Protein AF-A0A0B3AJT3-F1 (afdb_monomer)

Secondary structure (DSSP, 8-state):
--TTTTS-----EEEHHHHHHHHHHHHHHHHHHHHHHHHHHHHHHHHHHHHHHHHHHHHHHSPPPGGGGGGHHHHHHHHHHHHHHHHHT----TT-HHHHHHHHHHHHHTGGG--HHHHHHHHHHSHHHHHHHHHHHHHHHHHHHTTGGGHHHHHHHHHHHHHHHHHHHHHHHHHHHHHHHHHHHHHHHPPPPPPPPPP-HHHHHHHHHHHHHHHHHHHHTHHHHHHHHHHHTSSS---HHHHHHHH-HHHHHHH--S-HHHHHHHHHHHHHHTTSS---HHHHHHHHHHHHHHHHHHHHHHHHHHHHHHHHHHHHHHHHHHHHHHHHHHHHHHHHHHHHHHHHHHHHHHHHHHHHHHHHHHHHHHHHHHHHHHHTSEEE-

Foldseek 3Di:
DDPPVVPPPPFFEAALVRLLVVLVVVLVVLVVVVLVLLLVLQQVLLVLLVVLLVLLVQLLPDDFPPVLPVLNVVSNLLSVQLNVQSVVLPGADSVCSPVSLVSLLVCLVCRSVDDPVSVVSCCPRVVVSCVVSVVSSVVSVVSSPPSPLNPLSVVLVVLVVVLVVLVVVLVVLVVLLVVLVVVLVVLVPDDDDDFDDQQPVVVLVVLVVVLVVLQVVLVVCVVVVVVLVVLLVPDDDDDPLVVCCVVGVLVSLLVPPDDPSLVSLVVSCVCCVVVVDPNDPSSVVSNVCVVVVVVVSVVSNVVSVVSVVVSVVSVVVNVSSVVSVVVSVVVVVVSVVSSVVSVVSSVVSVVVSVVSVVVSVVSVVVSQVSSCVSVVHRYDD

Nearest PDB structures (foldseek):
  8i4v-assembly1_B  TM=3.611E-01  e=7.838E-01  Saccharomyces cerevisiae S288C
  5nnv-assembly2_B  TM=3.532E-01  e=1.448E+00  Bacillus subtilis subsp. subtilis str. 168
  3g6b-assembly1_B  TM=3.925E-01  e=3.083E+00  Thermotoga maritima
  8iyj-assembly1_S9  TM=1.860E-01  e=2.296E-01  Mus musculus
  9cpb-assembly1_5T  TM=2.211E-01  e=1.669E+00  Bos taurus

pLDDT: mean 75.79, std 14.39, range [36.81, 95.38]

Radius of gyration: 56.27 Å; Cα contacts (8 Å, |Δi|>4): 242; chains: 1; bounding box: 85×81×152 Å

Mean predicted aligned error: 19.16 Å

Sequence (381 aa):
MGFLDIFRAKEKRYSLSEAMRIIEKELERLDTENLEQANRDAMRVESEIRQLLILIDEFSRKPTPELGKSSENVKERFCLLSRKQLISLGTPDKSRPHDFLRAVSMTLDALGGLTQRQVLHINFFFKEDFKPVGKKINEISSIISGGAGVTDHHKAVEMNMKLASMQNKKKLTENSIAACEAELRNSEGRSVPGLPRHPDTNSLNAVESKVSSKKQEIDSFLSVQKTLKKYLYVSEVREPVVELYIESPSSALIADENLSVLEHLSRAAELARGGKIENDRKLEIIVNAAPYLRKSREELAGLLKNLELEKKKYFDELELFENSIKERAGMLSDRENKMKTLEKTVKSEKEELDAVSRGIDRTSAELLLLVSRILDANVIL

Solvent-accessible surface area (backbone atoms only — not comparable to full-atom values): 21245 Å² total; per-residue (Å²): 139,67,91,69,71,79,75,64,69,73,76,51,70,35,45,49,72,58,45,49,53,51,43,52,54,50,41,57,52,45,53,54,53,46,50,55,47,34,38,52,49,29,55,48,44,52,55,49,50,55,52,42,50,51,44,40,54,54,47,65,70,52,80,73,53,83,94,31,58,94,44,42,70,57,53,54,46,28,40,56,42,31,49,54,56,62,61,68,67,67,75,67,46,84,91,46,20,63,62,44,49,50,54,48,52,59,46,63,78,51,51,30,72,62,52,73,71,53,50,51,50,46,56,65,69,36,36,82,69,44,45,64,44,57,52,46,53,52,53,48,53,50,63,69,61,70,65,69,88,63,54,63,56,53,49,44,53,51,48,52,54,50,45,54,52,50,53,51,49,44,54,54,44,54,52,50,41,52,52,45,54,52,50,51,57,52,56,72,69,58,80,74,81,80,78,74,82,79,68,62,64,67,59,49,54,51,41,50,51,49,46,53,52,50,45,52,53,56,48,58,51,43,63,61,50,56,55,53,49,67,68,60,69,80,62,96,72,92,56,71,67,63,54,38,43,71,77,36,43,64,62,26,60,72,70,56,81,70,63,59,72,60,56,53,44,53,50,50,52,51,38,23,75,67,67,77,42,84,75,50,73,66,56,56,54,48,56,71,43,40,67,58,53,48,52,55,47,54,52,50,51,54,50,47,53,52,42,52,52,53,48,48,53,53,51,54,50,42,52,54,45,53,51,52,49,52,55,49,52,50,55,51,50,54,49,50,54,51,48,56,52,45,52,51,50,42,52,54,45,51,56,48,43,52,52,48,50,55,50,45,54,51,53,49,52,54,41,40,54,51,50,19,62,76,67,72,28,54,54,42,131

Structure (mmCIF, N/CA/C/O backbone):
data_AF-A0A0B3AJT3-F1
#
_entry.id   AF-A0A0B3AJT3-F1
#
loop_
_atom_site.group_PDB
_atom_site.id
_atom_site.type_symbol
_atom_site.label_atom_id
_atom_site.label_alt_id
_atom_site.label_comp_id
_atom_site.label_asym_id
_atom_site.label_entity_id
_atom_site.label_seq_id
_atom_site.pdbx_PDB_ins_code
_atom_site.Cartn_x
_atom_site.Cartn_y
_atom_site.Cartn_z
_atom_site.occupancy
_atom_site.B_iso_or_equiv
_atom_site.auth_seq_id
_atom_site.auth_comp_id
_atom_site.auth_asym_id
_atom_site.auth_atom_id
_atom_site.pdbx_PDB_model_num
ATOM 1 N N . MET A 1 1 ? 26.638 -41.301 -47.338 1.00 42.69 1 MET A N 1
ATOM 2 C CA . MET A 1 1 ? 26.919 -39.960 -46.783 1.00 42.69 1 MET A CA 1
ATOM 3 C C . MET A 1 1 ? 26.043 -38.980 -47.545 1.00 42.69 1 MET A C 1
ATOM 5 O O . MET A 1 1 ? 26.297 -38.759 -48.721 1.00 42.69 1 MET A O 1
ATOM 9 N N . GLY A 1 2 ? 24.909 -38.585 -46.963 1.00 36.81 2 GLY A N 1
ATOM 10 C CA . GLY A 1 2 ? 23.814 -37.923 -47.680 1.00 36.81 2 GLY A CA 1
ATOM 11 C C . GLY A 1 2 ? 23.897 -36.398 -47.624 1.00 36.81 2 GLY A C 1
ATOM 12 O O . GLY A 1 2 ? 24.199 -35.827 -46.585 1.00 36.81 2 GLY A O 1
ATOM 13 N N . PHE A 1 3 ? 23.544 -35.754 -48.737 1.00 43.56 3 PHE A N 1
ATOM 14 C CA . PHE A 1 3 ? 23.472 -34.303 -48.983 1.00 43.56 3 PHE A CA 1
ATOM 15 C C . PHE A 1 3 ? 22.540 -33.495 -48.042 1.00 43.56 3 PHE A C 1
ATOM 17 O O . PHE A 1 3 ? 22.363 -32.296 -48.236 1.00 43.56 3 PHE A O 1
ATOM 24 N N . LEU A 1 4 ? 21.943 -34.126 -47.026 1.00 37.19 4 LEU A N 1
ATOM 25 C CA . LEU A 1 4 ? 21.021 -33.507 -46.064 1.00 37.19 4 LEU A CA 1
ATOM 26 C C . LEU A 1 4 ? 21.700 -33.030 -44.768 1.00 37.19 4 LEU A C 1
ATOM 28 O O . LEU A 1 4 ? 21.089 -32.279 -44.013 1.00 37.19 4 LEU A O 1
ATOM 32 N N . ASP A 1 5 ? 22.967 -33.384 -44.527 1.00 38.09 5 ASP A N 1
ATOM 33 C CA . ASP A 1 5 ? 23.703 -32.930 -43.334 1.00 38.09 5 ASP A CA 1
ATOM 34 C C . ASP A 1 5 ? 24.233 -31.483 -43.445 1.00 38.09 5 ASP A C 1
ATOM 36 O O . ASP A 1 5 ? 24.739 -30.931 -42.471 1.00 38.09 5 ASP A O 1
ATOM 40 N N . ILE A 1 6 ? 24.072 -30.830 -44.604 1.00 42.66 6 ILE A N 1
ATOM 41 C CA . ILE A 1 6 ? 24.547 -29.454 -44.859 1.00 42.66 6 ILE A CA 1
ATOM 42 C C . ILE A 1 6 ? 23.541 -28.384 -44.374 1.00 42.66 6 ILE A C 1
ATOM 44 O O . ILE A 1 6 ? 23.920 -27.234 -44.176 1.00 42.66 6 ILE A O 1
ATOM 48 N N . PHE A 1 7 ? 22.284 -28.751 -44.083 1.00 40.69 7 PHE A N 1
ATOM 49 C CA . PHE A 1 7 ? 21.243 -27.814 -43.615 1.00 40.69 7 PHE A CA 1
ATOM 50 C C . PHE A 1 7 ? 20.845 -27.963 -42.139 1.00 40.69 7 PHE A C 1
ATOM 52 O O . PHE A 1 7 ? 19.898 -27.324 -41.690 1.00 40.69 7 PHE A O 1
ATOM 59 N N . ARG A 1 8 ? 21.589 -28.732 -41.336 1.00 40.28 8 ARG A N 1
ATOM 60 C CA . ARG A 1 8 ? 21.547 -28.587 -39.871 1.00 40.28 8 ARG A CA 1
ATOM 61 C C . ARG A 1 8 ? 22.650 -27.634 -39.426 1.00 40.28 8 ARG A C 1
ATOM 63 O O . ARG A 1 8 ? 23.560 -28.023 -38.696 1.00 40.28 8 ARG A O 1
ATOM 70 N N . ALA A 1 9 ? 22.568 -26.369 -39.840 1.00 46.06 9 ALA A N 1
ATOM 71 C CA . ALA A 1 9 ? 23.197 -25.324 -39.045 1.00 46.06 9 ALA A CA 1
ATOM 72 C C . ALA A 1 9 ? 22.574 -25.449 -37.647 1.00 46.06 9 ALA A C 1
ATOM 74 O O . ALA A 1 9 ? 21.369 -25.263 -37.495 1.00 46.06 9 ALA A O 1
ATOM 75 N N . LYS A 1 10 ? 23.351 -25.908 -36.657 1.00 50.19 10 LYS A N 1
ATOM 76 C CA . LYS A 1 10 ? 22.911 -25.947 -35.260 1.00 50.19 10 LYS A CA 1
ATOM 77 C C . LYS A 1 10 ? 22.397 -24.547 -34.935 1.00 50.19 10 LYS A C 1
ATOM 79 O O . LYS A 1 10 ? 23.213 -23.630 -34.873 1.00 50.19 10 LYS A O 1
ATOM 84 N N . GLU A 1 11 ? 21.081 -24.387 -34.769 1.00 60.09 11 GLU A N 1
ATOM 85 C CA . GLU A 1 11 ? 20.506 -23.175 -34.182 1.00 60.09 11 GLU A CA 1
ATOM 86 C C . GLU A 1 11 ? 21.341 -22.848 -32.950 1.00 60.09 11 GLU A C 1
ATOM 88 O O . GLU A 1 11 ? 21.462 -23.678 -32.040 1.00 60.09 11 GLU A O 1
ATOM 93 N N . LYS A 1 12 ? 21.981 -21.677 -32.947 1.00 73.38 12 LYS A N 1
ATOM 94 C CA . LYS A 1 12 ? 22.687 -21.213 -31.761 1.00 73.38 12 LYS A CA 1
ATOM 95 C C . LYS A 1 12 ? 21.628 -21.055 -30.675 1.00 73.38 12 LYS A C 1
ATOM 97 O O . LYS A 1 12 ? 20.622 -20.379 -30.884 1.00 73.38 12 LYS A O 1
ATOM 102 N N . ARG A 1 13 ? 21.814 -21.758 -29.561 1.00 79.00 13 ARG A N 1
ATOM 103 C CA . ARG A 1 13 ? 20.929 -21.704 -28.399 1.00 79.00 13 ARG A CA 1
ATOM 104 C C . ARG A 1 13 ? 21.705 -21.116 -27.243 1.00 79.00 13 ARG A C 1
ATOM 106 O O . ARG A 1 13 ? 22.758 -21.650 -26.907 1.00 79.00 13 ARG A O 1
ATOM 113 N N . TYR A 1 14 ? 21.176 -20.051 -26.662 1.00 84.62 14 TYR A N 1
ATOM 114 C CA . TYR A 1 14 ? 21.770 -19.374 -25.515 1.00 84.62 14 TYR A CA 1
ATOM 115 C C . TYR A 1 14 ? 20.766 -19.349 -24.366 1.00 84.62 14 TYR A C 1
ATOM 117 O O . TYR A 1 14 ? 19.564 -19.193 -24.593 1.00 84.62 14 TYR A O 1
ATOM 125 N N . SER A 1 15 ? 21.245 -19.478 -23.129 1.00 89.06 15 SER A N 1
ATOM 126 C CA . SER A 1 15 ? 20.442 -19.031 -21.989 1.00 89.06 15 SER A CA 1
ATOM 127 C C . SER A 1 15 ? 20.319 -17.507 -22.031 1.00 89.06 15 SER A C 1
ATOM 129 O O . SER A 1 15 ? 21.201 -16.828 -22.563 1.00 89.06 15 SER A O 1
ATOM 131 N N . LEU A 1 16 ? 19.267 -16.945 -21.433 1.00 84.81 16 LEU A N 1
ATOM 132 C CA . LEU A 1 16 ? 19.107 -15.491 -21.346 1.00 84.81 16 LEU A CA 1
ATOM 133 C C . LEU A 1 16 ? 20.331 -14.824 -20.696 1.00 84.81 16 LEU A C 1
ATOM 135 O O . LEU A 1 16 ? 20.780 -13.783 -21.162 1.00 84.81 16 LEU A O 1
ATOM 139 N N . SER A 1 17 ? 20.918 -15.441 -19.667 1.00 86.25 17 SER A N 1
ATOM 140 C CA . SER A 1 17 ? 22.114 -14.913 -18.999 1.00 86.25 17 SER A CA 1
ATOM 141 C C . SER A 1 17 ? 23.346 -14.881 -19.908 1.00 86.25 17 SER A C 1
ATOM 143 O O . SER A 1 17 ? 24.092 -13.903 -19.906 1.00 86.25 17 SER A O 1
ATOM 145 N N . GLU A 1 18 ? 23.560 -15.924 -20.709 1.00 86.94 18 GLU A N 1
ATOM 146 C CA . GLU A 1 18 ? 24.669 -15.981 -21.659 1.00 86.94 18 GLU A CA 1
ATOM 147 C C . GLU A 1 18 ? 24.448 -15.015 -22.827 1.00 86.94 18 GLU A C 1
ATOM 149 O O . GLU A 1 18 ? 25.369 -14.298 -23.216 1.00 86.94 18 GLU A O 1
ATOM 154 N N . ALA A 1 19 ? 23.215 -14.942 -23.327 1.00 86.25 19 ALA A N 1
ATOM 155 C CA . ALA A 1 19 ? 22.807 -14.038 -24.389 1.00 86.25 19 ALA A CA 1
ATOM 156 C C . ALA A 1 19 ? 22.971 -12.564 -23.987 1.00 86.25 19 ALA A C 1
ATOM 158 O O . ALA A 1 19 ? 23.557 -11.788 -24.738 1.00 86.25 19 ALA A O 1
ATOM 159 N N . MET A 1 20 ? 22.542 -12.189 -22.776 1.00 88.88 20 MET A N 1
ATOM 160 C CA . MET A 1 20 ? 22.734 -10.835 -22.250 1.00 88.88 20 MET A CA 1
ATOM 161 C C . MET A 1 20 ? 24.213 -10.485 -22.100 1.00 88.88 20 MET A C 1
ATOM 163 O O . MET A 1 20 ? 24.605 -9.388 -22.473 1.00 88.88 20 MET A O 1
ATOM 167 N N . ARG A 1 21 ? 25.062 -11.425 -21.663 1.00 89.94 21 ARG A N 1
ATOM 168 C CA . ARG A 1 21 ? 26.513 -11.192 -21.578 1.00 89.94 21 ARG A CA 1
ATOM 169 C C . ARG A 1 21 ? 27.152 -10.966 -22.954 1.00 89.94 21 ARG A C 1
ATOM 171 O O . ARG A 1 21 ? 28.101 -10.195 -23.073 1.00 89.94 21 ARG A O 1
ATOM 178 N N . ILE A 1 22 ? 26.671 -11.662 -23.988 1.00 86.62 22 ILE A N 1
ATOM 179 C CA . ILE A 1 22 ? 27.113 -11.440 -25.374 1.00 86.62 22 ILE A CA 1
ATOM 180 C C . ILE A 1 22 ? 26.666 -10.051 -25.839 1.00 86.62 22 ILE A C 1
ATOM 182 O O . ILE A 1 22 ? 27.502 -9.299 -26.330 1.00 86.62 22 ILE A O 1
ATOM 186 N N . ILE A 1 23 ? 25.398 -9.689 -25.613 1.00 83.88 23 ILE A N 1
ATOM 187 C CA . ILE A 1 23 ? 24.842 -8.374 -25.967 1.00 83.88 23 ILE A CA 1
ATOM 188 C C . ILE A 1 23 ? 25.568 -7.240 -25.249 1.00 83.88 23 ILE A C 1
ATOM 190 O O . ILE A 1 23 ? 25.885 -6.253 -25.892 1.00 83.88 23 ILE A O 1
ATOM 194 N N . GLU A 1 24 ? 25.862 -7.363 -23.956 1.00 82.19 24 GLU A N 1
ATOM 195 C CA . GLU A 1 24 ? 26.596 -6.347 -23.189 1.00 82.19 24 GLU A CA 1
ATOM 196 C C . GLU A 1 24 ? 28.012 -6.152 -23.740 1.00 82.19 24 GLU A C 1
ATOM 198 O O . GLU A 1 24 ? 28.455 -5.026 -23.930 1.00 82.19 24 GLU A O 1
ATOM 203 N N . LYS A 1 25 ? 28.704 -7.239 -24.095 1.00 84.50 25 LYS A N 1
ATOM 204 C CA . LYS A 1 25 ? 30.040 -7.165 -24.698 1.00 84.50 25 LYS A CA 1
ATOM 205 C C . LYS A 1 25 ? 30.017 -6.608 -26.127 1.00 84.50 25 LYS A C 1
ATOM 207 O O . LYS A 1 25 ? 3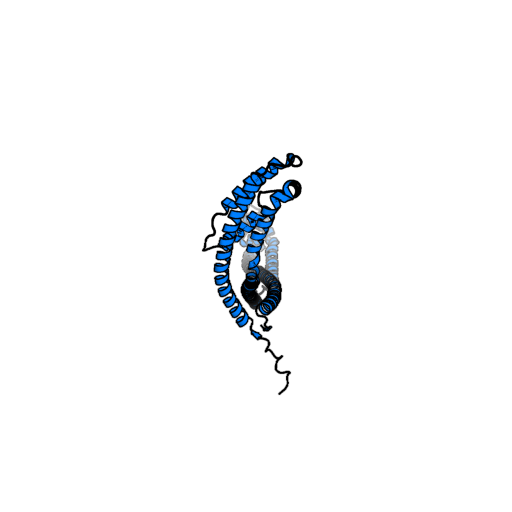0.938 -5.898 -26.531 1.00 84.50 25 LYS A O 1
ATOM 212 N N . GLU A 1 26 ? 28.996 -6.954 -26.911 1.00 81.19 26 GLU A N 1
ATOM 213 C CA . GLU A 1 26 ? 28.751 -6.340 -28.218 1.00 81.19 26 GLU A CA 1
ATOM 214 C C . GLU A 1 26 ? 28.425 -4.858 -28.066 1.00 81.19 26 GLU A C 1
ATOM 216 O O . GLU A 1 26 ? 28.948 -4.063 -28.834 1.00 81.19 26 GLU A O 1
ATOM 221 N N . LEU A 1 27 ? 27.642 -4.481 -27.054 1.00 76.75 27 LEU A N 1
ATOM 222 C CA . LEU A 1 27 ? 27.294 -3.100 -26.750 1.00 76.75 27 LEU A CA 1
ATOM 223 C C . LEU A 1 27 ? 28.522 -2.287 -26.348 1.00 76.75 27 LEU A C 1
ATOM 225 O O . LEU A 1 27 ? 28.726 -1.228 -26.911 1.00 76.75 27 LEU A O 1
ATOM 229 N N . GLU A 1 28 ? 29.390 -2.798 -25.474 1.00 73.62 28 GLU A N 1
ATOM 230 C CA . GLU A 1 28 ? 30.644 -2.125 -25.104 1.00 73.62 28 GLU A CA 1
ATOM 231 C C . GLU A 1 28 ? 31.542 -1.869 -26.322 1.00 73.62 28 GLU A C 1
ATOM 233 O O . GLU A 1 28 ? 32.139 -0.801 -26.460 1.00 73.62 28 GLU A O 1
ATOM 238 N N . ARG A 1 29 ? 31.628 -2.846 -27.231 1.00 73.56 29 ARG A N 1
ATOM 239 C CA . ARG A 1 29 ? 32.380 -2.709 -28.482 1.00 73.56 29 ARG A CA 1
ATOM 240 C C . ARG A 1 29 ? 31.697 -1.748 -29.457 1.00 73.56 29 ARG A C 1
ATOM 242 O O . ARG A 1 29 ? 32.373 -0.974 -30.129 1.00 73.56 29 ARG A O 1
ATOM 249 N N . LEU A 1 30 ? 30.373 -1.809 -29.552 1.00 67.81 30 LEU A N 1
ATOM 250 C CA . LEU A 1 30 ? 29.591 -0.876 -30.346 1.00 67.81 30 LEU A CA 1
ATOM 251 C C . LEU A 1 30 ? 29.761 0.529 -29.789 1.00 67.81 30 LEU A C 1
ATOM 253 O O . LEU A 1 30 ? 29.993 1.425 -30.570 1.00 67.81 30 LEU A O 1
ATOM 257 N N . ASP A 1 31 ? 29.737 0.748 -28.481 1.00 66.56 31 ASP A N 1
ATOM 258 C CA . ASP A 1 31 ? 29.886 2.066 -27.865 1.00 66.56 31 ASP A CA 1
ATOM 259 C C . ASP A 1 31 ? 31.259 2.685 -28.143 1.00 66.56 31 ASP A C 1
ATOM 261 O O . ASP A 1 31 ? 31.345 3.887 -28.406 1.00 66.56 31 ASP A O 1
ATOM 265 N N . THR A 1 32 ? 32.331 1.888 -28.185 1.00 66.12 32 THR A N 1
ATOM 266 C CA . THR A 1 32 ? 33.652 2.387 -28.596 1.00 66.12 32 THR A CA 1
ATOM 267 C C . THR A 1 32 ? 33.730 2.678 -30.098 1.00 66.12 32 THR A C 1
ATOM 269 O O . THR A 1 32 ? 34.190 3.755 -30.483 1.00 66.12 32 THR A O 1
ATOM 272 N N . GLU A 1 33 ? 33.232 1.780 -30.955 1.00 63.62 33 GLU A N 1
ATOM 273 C CA . GLU A 1 33 ? 33.181 1.980 -32.414 1.00 63.62 33 GLU A CA 1
ATOM 274 C C . GLU A 1 33 ? 32.224 3.131 -32.801 1.00 63.62 33 GLU A C 1
ATOM 276 O O . GLU A 1 33 ? 32.512 3.909 -33.712 1.00 63.62 33 GLU A O 1
ATOM 281 N N . ASN A 1 34 ? 31.128 3.305 -32.062 1.00 67.38 34 ASN A N 1
ATOM 282 C CA . ASN A 1 34 ? 30.135 4.367 -32.200 1.00 67.38 34 ASN A CA 1
ATOM 283 C C . ASN A 1 34 ? 30.683 5.702 -31.735 1.00 67.38 34 ASN A C 1
ATOM 285 O O . ASN A 1 34 ? 30.343 6.704 -32.344 1.00 67.38 34 ASN A O 1
ATOM 289 N N . LEU A 1 35 ? 31.528 5.757 -30.704 1.00 68.69 35 LEU A N 1
ATOM 290 C CA . LEU A 1 35 ? 32.158 7.011 -30.299 1.00 68.69 35 LEU A CA 1
ATOM 291 C C . LEU A 1 35 ? 33.144 7.492 -31.371 1.00 68.69 35 LEU A C 1
ATOM 293 O O . LEU A 1 35 ? 33.174 8.678 -31.700 1.00 68.69 35 LEU A O 1
ATOM 297 N N . GLU A 1 36 ? 33.935 6.588 -31.953 1.00 70.69 36 GLU A N 1
ATOM 298 C CA . GLU A 1 36 ? 34.826 6.913 -33.072 1.00 70.69 36 GLU A CA 1
ATOM 299 C C . GLU A 1 36 ? 34.041 7.293 -34.331 1.00 70.69 36 GLU A C 1
ATOM 301 O O . GLU A 1 36 ? 34.360 8.286 -34.989 1.00 70.69 36 GLU A O 1
ATOM 306 N N . GLN A 1 37 ? 32.981 6.547 -34.649 1.00 73.44 37 GLN A N 1
ATOM 307 C CA . GLN A 1 37 ? 32.110 6.825 -35.784 1.00 73.44 37 GLN A CA 1
ATOM 308 C C . GLN A 1 37 ? 31.335 8.131 -35.598 1.00 73.44 37 GLN A C 1
ATOM 310 O O . GLN A 1 37 ? 31.338 8.959 -36.500 1.00 73.44 37 GLN A O 1
ATOM 315 N N . ALA A 1 38 ? 30.775 8.383 -34.419 1.00 72.50 38 ALA A N 1
ATOM 316 C CA . ALA A 1 38 ? 30.113 9.635 -34.080 1.00 72.50 38 ALA A CA 1
ATOM 317 C C . ALA A 1 38 ? 31.093 10.803 -34.086 1.00 72.50 38 ALA A C 1
ATOM 319 O O . ALA A 1 38 ? 30.712 11.893 -34.488 1.00 72.50 38 ALA A O 1
ATOM 320 N N . ASN A 1 39 ? 32.358 10.602 -33.711 1.00 79.94 39 ASN A N 1
ATOM 321 C CA . ASN A 1 39 ? 33.395 11.618 -33.877 1.00 79.94 39 ASN A CA 1
ATOM 322 C C . ASN A 1 39 ? 33.686 11.907 -35.358 1.00 79.94 39 ASN A C 1
ATOM 324 O O . ASN A 1 39 ? 33.798 13.073 -35.740 1.00 79.94 39 ASN A O 1
ATOM 328 N N . ARG A 1 40 ? 33.771 10.874 -36.209 1.00 80.56 40 ARG A N 1
ATOM 329 C CA . ARG A 1 40 ? 33.914 11.042 -37.668 1.00 80.56 40 ARG A CA 1
ATOM 330 C C . ARG A 1 40 ? 32.708 11.760 -38.268 1.00 80.56 40 ARG A C 1
ATOM 332 O O . ARG A 1 40 ? 32.887 12.704 -39.035 1.00 80.56 40 ARG A O 1
ATOM 339 N N . ASP A 1 41 ? 31.505 11.358 -37.882 1.00 81.81 41 ASP A N 1
ATOM 340 C CA . ASP A 1 41 ? 30.255 11.935 -38.361 1.00 81.81 41 ASP A CA 1
ATOM 341 C C . ASP A 1 41 ? 30.057 13.354 -37.830 1.00 81.81 41 ASP A C 1
ATOM 343 O O . ASP A 1 41 ? 29.662 14.222 -38.594 1.00 81.81 41 ASP A O 1
ATOM 347 N N . ALA A 1 42 ? 30.424 13.651 -36.583 1.00 85.25 42 ALA A N 1
ATOM 348 C CA . ALA A 1 42 ? 30.376 14.999 -36.021 1.00 85.25 42 ALA A CA 1
ATOM 349 C C . ALA A 1 42 ? 31.344 15.953 -36.735 1.00 85.25 42 ALA A C 1
ATOM 351 O O . ALA A 1 42 ? 30.956 17.067 -37.083 1.00 85.25 42 ALA A O 1
ATOM 352 N N . MET A 1 43 ? 32.572 15.511 -37.028 1.00 87.88 43 MET A N 1
ATOM 353 C CA . MET A 1 43 ? 33.532 16.289 -37.825 1.00 87.88 43 MET A CA 1
ATOM 354 C C . MET A 1 43 ? 33.054 16.478 -39.268 1.00 87.88 43 MET A C 1
ATOM 356 O O . MET A 1 43 ? 33.193 17.559 -39.841 1.00 87.88 43 MET A O 1
ATOM 360 N N . ARG A 1 44 ? 32.450 15.443 -39.861 1.00 88.56 44 ARG A N 1
ATOM 361 C CA . ARG A 1 44 ? 31.854 15.529 -41.197 1.00 88.56 44 ARG A CA 1
ATOM 362 C C . ARG A 1 44 ? 30.690 16.518 -41.209 1.00 88.56 44 ARG A C 1
ATOM 364 O O . ARG A 1 44 ? 30.688 17.424 -42.030 1.00 88.56 44 ARG A O 1
ATOM 371 N N . VAL A 1 45 ? 29.751 16.398 -40.273 1.00 88.62 45 VAL A N 1
ATOM 372 C CA . VAL A 1 45 ? 28.598 17.293 -40.110 1.00 88.62 45 VAL A CA 1
ATOM 373 C C . VAL A 1 45 ? 29.043 18.738 -39.888 1.00 88.62 45 VAL A C 1
ATOM 375 O O . VAL A 1 45 ? 28.467 19.637 -40.490 1.00 88.62 45 VAL A O 1
ATOM 378 N N . GLU A 1 46 ? 30.092 18.986 -39.103 1.00 91.94 46 GLU A N 1
ATOM 379 C CA . GLU A 1 46 ? 30.658 20.330 -38.927 1.00 91.94 46 GLU A CA 1
ATOM 380 C C . GLU A 1 46 ? 31.166 20.926 -40.253 1.00 91.94 46 GLU A C 1
ATOM 382 O O . GLU A 1 46 ? 30.854 22.075 -40.579 1.00 91.94 46 GLU A O 1
ATOM 387 N N . SER A 1 47 ? 31.850 20.125 -41.077 1.00 90.31 47 SER A N 1
ATOM 388 C CA . SER A 1 47 ? 32.261 20.526 -42.430 1.00 90.31 47 SER A CA 1
ATOM 389 C C . SER A 1 47 ? 31.062 20.819 -43.342 1.00 90.31 47 SER A C 1
ATOM 391 O O . SER A 1 47 ? 31.037 21.836 -44.043 1.00 90.31 47 SER A O 1
ATOM 393 N N . GLU A 1 48 ? 30.033 19.974 -43.298 1.00 91.12 48 GLU A N 1
ATOM 394 C CA . GLU A 1 48 ? 28.812 20.139 -44.090 1.00 91.12 48 GLU A CA 1
ATOM 395 C C . GLU A 1 48 ? 27.998 21.376 -43.662 1.00 91.12 48 GLU A C 1
ATOM 397 O O . GLU A 1 48 ? 27.453 22.083 -44.511 1.00 91.12 48 GLU A O 1
ATOM 402 N N . ILE A 1 49 ? 27.977 21.711 -42.366 1.00 90.50 49 ILE A N 1
ATOM 403 C CA . ILE A 1 49 ? 27.366 22.944 -41.840 1.00 90.50 49 ILE A CA 1
ATOM 404 C C . ILE A 1 49 ? 28.080 24.184 -42.383 1.00 90.50 49 ILE A C 1
ATOM 406 O O . ILE A 1 49 ? 27.419 25.157 -42.754 1.00 90.50 49 ILE A O 1
ATOM 410 N N . ARG A 1 50 ? 29.416 24.167 -42.489 1.00 90.56 50 ARG A N 1
ATOM 411 C CA . ARG A 1 50 ? 30.166 25.274 -43.110 1.00 90.56 50 ARG A CA 1
ATOM 412 C C . ARG A 1 50 ? 29.780 25.461 -44.577 1.00 90.56 50 ARG A C 1
ATOM 414 O O . ARG A 1 50 ? 29.637 26.595 -45.026 1.00 90.56 50 ARG A O 1
ATOM 421 N N . GLN A 1 51 ? 29.562 24.372 -45.313 1.00 90.62 51 GLN A N 1
ATOM 422 C CA . GLN A 1 51 ? 29.076 24.442 -46.695 1.00 90.62 51 GLN A CA 1
ATOM 423 C C . GLN A 1 51 ? 27.627 24.945 -46.771 1.00 90.62 51 GLN A C 1
ATOM 425 O O . GLN A 1 51 ? 27.312 25.773 -47.623 1.00 90.62 51 GLN A O 1
ATOM 430 N N . LEU A 1 52 ? 26.755 24.511 -45.856 1.00 91.19 52 LEU A N 1
ATOM 431 C CA . LEU A 1 52 ? 25.384 25.013 -45.744 1.00 91.19 52 LEU A CA 1
ATOM 432 C C . LEU A 1 52 ? 25.354 26.527 -45.473 1.00 91.19 52 LEU A C 1
ATOM 434 O O . LEU A 1 52 ? 24.560 27.238 -46.085 1.00 91.19 52 LEU A O 1
ATOM 438 N N . LEU A 1 53 ? 26.244 27.032 -44.614 1.00 91.06 53 LEU A N 1
ATOM 439 C CA . LEU A 1 53 ? 26.402 28.467 -44.356 1.00 91.06 53 LEU A CA 1
ATOM 440 C C . LEU A 1 53 ? 26.773 29.249 -45.625 1.00 91.06 53 LEU A C 1
ATOM 442 O O . LEU A 1 53 ? 26.175 30.292 -45.883 1.00 91.06 53 LEU A O 1
ATOM 446 N N . ILE A 1 54 ? 27.695 28.729 -46.444 1.00 92.44 54 ILE A N 1
ATOM 447 C CA . ILE A 1 54 ? 28.064 29.342 -47.732 1.00 92.44 54 ILE A CA 1
ATOM 448 C C . ILE A 1 54 ? 26.852 29.392 -48.669 1.00 92.44 54 ILE A C 1
ATOM 450 O O . ILE A 1 54 ? 26.563 30.443 -49.238 1.00 92.44 54 ILE A O 1
ATOM 454 N N . LEU A 1 55 ? 26.097 28.295 -48.782 1.00 90.31 55 LEU A N 1
ATOM 455 C CA . LEU A 1 55 ? 24.899 28.239 -49.627 1.00 90.31 55 LEU A CA 1
ATOM 456 C C . LEU A 1 55 ? 23.805 29.213 -49.159 1.00 90.31 55 LEU A C 1
ATOM 458 O O . LEU A 1 55 ? 23.111 29.804 -49.985 1.00 90.31 55 LEU A O 1
ATOM 462 N N . ILE A 1 56 ? 23.654 29.412 -47.846 1.00 89.62 56 ILE A N 1
ATOM 463 C CA . ILE A 1 56 ? 22.728 30.404 -47.282 1.00 89.62 56 ILE A CA 1
ATOM 464 C C . ILE A 1 56 ? 23.193 31.833 -47.604 1.00 89.62 56 ILE A C 1
ATOM 466 O O . ILE A 1 56 ? 22.370 32.671 -47.976 1.00 89.62 56 ILE A O 1
ATOM 470 N N . ASP A 1 57 ? 24.494 32.119 -47.519 1.00 88.19 57 ASP A N 1
ATOM 471 C CA . ASP A 1 57 ? 25.053 33.429 -47.877 1.00 88.19 57 ASP A CA 1
ATOM 472 C C . ASP A 1 57 ? 24.913 33.718 -49.386 1.00 88.19 57 ASP A C 1
ATOM 474 O O . ASP A 1 57 ? 24.552 34.831 -49.780 1.00 88.19 57 ASP A O 1
ATOM 478 N N . GLU A 1 58 ? 25.135 32.720 -50.244 1.00 89.31 58 GLU A N 1
ATOM 479 C CA . GLU A 1 58 ? 24.887 32.814 -51.688 1.00 89.31 58 GLU A CA 1
ATOM 480 C C . GLU A 1 58 ? 23.409 33.065 -51.985 1.00 89.31 58 GLU A C 1
ATOM 482 O O . GLU A 1 58 ? 23.069 33.966 -52.759 1.00 89.31 58 GLU A O 1
ATOM 487 N N . PHE A 1 59 ? 22.519 32.319 -51.327 1.00 87.12 59 PHE A N 1
ATOM 488 C CA . PHE A 1 59 ? 21.081 32.516 -51.441 1.00 87.12 59 PHE A CA 1
ATOM 489 C C . PHE A 1 59 ? 20.678 33.938 -51.034 1.00 87.12 59 PHE A C 1
ATOM 491 O O . PHE A 1 59 ? 19.899 34.582 -51.742 1.00 87.12 59 PHE A O 1
ATOM 498 N N . SER A 1 60 ? 21.259 34.465 -49.952 1.00 87.75 60 SER A N 1
ATOM 499 C CA . SER A 1 60 ? 21.015 35.826 -49.468 1.00 87.75 60 SER A CA 1
ATOM 500 C C . SER A 1 60 ? 21.409 36.912 -50.472 1.00 87.75 60 SER A C 1
ATOM 502 O O . SER A 1 60 ? 20.743 37.940 -50.517 1.00 87.75 60 SER A O 1
ATOM 504 N N . ARG A 1 61 ? 22.469 36.714 -51.266 1.00 86.81 61 ARG A N 1
ATOM 505 C CA . ARG A 1 61 ? 22.975 37.718 -52.225 1.00 86.81 61 ARG A CA 1
ATOM 506 C C . ARG A 1 61 ? 22.213 37.746 -53.547 1.00 86.81 61 ARG A C 1
ATOM 508 O O . ARG A 1 61 ? 22.306 38.730 -54.278 1.00 86.81 61 ARG A O 1
ATOM 515 N N . LYS A 1 62 ? 21.489 36.675 -53.883 1.00 84.69 62 LYS A N 1
ATOM 516 C CA . LYS A 1 62 ? 20.708 36.619 -55.125 1.00 84.69 62 LYS A CA 1
ATOM 517 C C . LYS A 1 62 ? 19.553 37.630 -55.090 1.00 84.69 62 LYS A C 1
ATOM 519 O O . LYS A 1 62 ? 18.850 37.682 -54.077 1.00 84.69 62 LYS A O 1
ATOM 524 N N . PRO A 1 63 ? 19.314 38.390 -56.174 1.00 79.19 63 PRO A N 1
ATOM 525 C CA . PRO A 1 63 ? 18.218 39.350 -56.217 1.00 79.19 63 PRO A CA 1
ATOM 526 C C . PRO A 1 63 ? 16.865 38.642 -56.095 1.00 79.19 63 PRO A C 1
ATOM 528 O O . PRO A 1 63 ? 16.682 37.528 -56.591 1.00 79.19 63 PRO A O 1
ATOM 531 N N . THR A 1 64 ? 15.911 39.282 -55.422 1.00 76.88 64 THR A N 1
ATOM 532 C CA . THR A 1 64 ? 14.544 38.768 -55.302 1.00 76.88 64 THR A CA 1
ATOM 533 C C . THR A 1 64 ? 13.823 38.891 -56.655 1.00 76.88 64 THR A C 1
ATOM 535 O O . THR A 1 64 ? 13.782 39.993 -57.207 1.00 76.88 64 THR A O 1
ATOM 538 N N . PRO A 1 65 ? 13.236 37.811 -57.213 1.00 76.81 65 PRO A N 1
ATOM 539 C CA . PRO A 1 65 ? 12.445 37.894 -58.441 1.00 76.81 65 PRO A CA 1
ATOM 540 C C . PRO A 1 65 ? 11.268 38.863 -58.279 1.00 76.81 65 PRO A C 1
ATOM 542 O O . PRO A 1 65 ? 10.694 38.962 -57.194 1.00 76.81 65 PRO A O 1
ATOM 545 N N . GLU A 1 66 ? 10.843 39.535 -59.352 1.00 73.31 66 GLU A N 1
ATOM 546 C CA . GLU A 1 66 ? 9.788 40.559 -59.264 1.00 73.31 66 GLU A CA 1
ATOM 547 C C . GLU A 1 66 ? 8.460 40.034 -58.693 1.00 73.31 66 GLU A C 1
ATOM 549 O O . GLU A 1 66 ? 7.806 40.732 -57.919 1.00 73.31 66 GLU A O 1
ATOM 554 N N . LEU A 1 67 ? 8.111 38.778 -58.997 1.00 65.00 67 LEU A N 1
ATOM 555 C CA . LEU A 1 67 ? 6.929 38.079 -58.471 1.00 65.00 67 LEU A CA 1
ATOM 556 C C . LEU A 1 67 ? 7.029 37.741 -56.969 1.00 65.00 67 LEU A C 1
ATOM 558 O O . LEU A 1 67 ? 6.022 37.412 -56.351 1.00 65.00 67 LEU A O 1
ATOM 562 N N . GLY A 1 68 ? 8.229 37.807 -56.383 1.00 64.50 68 GLY A N 1
ATOM 563 C CA . GLY A 1 68 ? 8.538 37.415 -55.006 1.00 64.50 68 GLY A CA 1
ATOM 564 C C . GLY A 1 68 ? 8.858 38.575 -54.060 1.00 64.50 68 GLY A C 1
ATOM 565 O O . GLY A 1 68 ? 9.256 38.314 -52.925 1.00 64.50 68 GLY A O 1
ATOM 566 N N . LYS A 1 69 ? 8.680 39.842 -54.475 1.00 71.00 69 LYS A N 1
ATOM 567 C CA . LYS A 1 69 ? 9.015 41.038 -53.664 1.00 71.00 69 LYS A CA 1
ATOM 568 C C . LYS A 1 69 ? 8.358 41.037 -52.276 1.00 71.00 69 LYS A C 1
ATOM 570 O O . LYS A 1 69 ? 8.985 41.402 -51.290 1.00 71.00 69 LYS A O 1
ATOM 575 N N . SER A 1 70 ? 7.129 40.527 -52.150 1.00 67.69 70 SER A N 1
ATOM 576 C CA . SER A 1 70 ? 6.440 40.378 -50.854 1.00 67.69 70 SER A CA 1
ATOM 577 C C . SER A 1 70 ? 7.074 39.340 -49.912 1.00 67.69 70 SER A C 1
ATOM 579 O O . SER A 1 70 ? 6.687 39.240 -48.750 1.00 67.69 70 SER A O 1
ATOM 581 N N . SER A 1 71 ? 8.006 38.523 -50.405 1.00 73.62 71 SER A N 1
ATOM 582 C CA . SER A 1 71 ? 8.703 37.468 -49.660 1.00 73.62 71 SER A CA 1
ATOM 583 C C . SER A 1 71 ? 10.184 37.777 -49.413 1.00 73.62 71 SER A C 1
ATOM 585 O O . SER A 1 71 ? 10.866 36.967 -48.789 1.00 73.62 71 SER A O 1
ATOM 587 N N . GLU A 1 72 ? 10.663 38.957 -49.810 1.00 80.31 72 GLU A N 1
ATOM 588 C CA . GLU A 1 72 ? 12.026 39.440 -49.549 1.00 80.31 72 GLU A CA 1
ATOM 589 C C . GLU A 1 72 ? 12.342 39.475 -48.048 1.00 80.31 72 GLU A C 1
ATOM 591 O O . GLU A 1 72 ? 13.274 38.817 -47.594 1.00 80.31 72 GLU A O 1
ATOM 596 N N . ASN A 1 73 ? 11.463 40.081 -47.244 1.00 81.69 73 ASN A N 1
ATOM 597 C CA . ASN A 1 73 ? 11.595 40.105 -45.781 1.00 81.69 73 ASN A CA 1
ATOM 598 C C . ASN A 1 73 ? 11.623 38.699 -45.152 1.00 81.69 73 ASN A C 1
ATOM 600 O O . ASN A 1 73 ? 12.236 38.484 -44.106 1.00 81.69 73 ASN A O 1
ATOM 604 N N . VAL A 1 74 ? 10.938 37.725 -45.763 1.00 81.88 74 VAL A N 1
ATOM 605 C CA . VAL A 1 74 ? 10.921 36.331 -45.286 1.00 81.88 74 VAL A CA 1
ATOM 606 C C . VAL A 1 74 ? 12.248 35.646 -45.615 1.00 81.88 74 VAL A C 1
ATOM 608 O O . VAL A 1 74 ? 12.791 34.940 -44.766 1.00 81.88 74 VAL A O 1
ATOM 611 N N . LYS A 1 75 ? 12.790 35.898 -46.811 1.00 86.06 75 LYS A N 1
ATOM 612 C CA . LYS A 1 75 ? 14.103 35.425 -47.254 1.00 86.06 75 LYS A CA 1
ATOM 613 C C . LYS A 1 75 ? 15.231 36.000 -46.392 1.00 86.06 75 L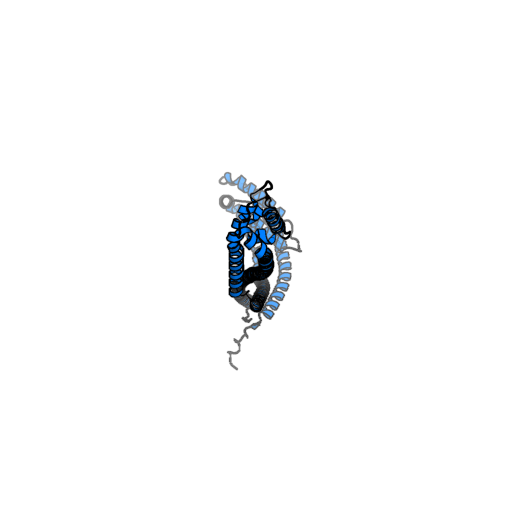YS A C 1
ATOM 615 O O . LYS A 1 75 ? 16.039 35.235 -45.876 1.00 86.06 75 LYS A O 1
ATOM 620 N N . GLU A 1 76 ? 15.259 37.313 -46.177 1.00 84.88 76 GLU A N 1
ATOM 621 C CA . GLU A 1 76 ? 16.277 37.971 -45.346 1.00 84.88 76 GLU A CA 1
ATOM 622 C C . GLU A 1 76 ? 16.249 37.460 -43.903 1.00 84.88 76 GLU A C 1
ATOM 624 O O . GLU A 1 76 ? 17.284 37.097 -43.339 1.00 84.88 76 GLU A O 1
ATOM 629 N N . ARG A 1 77 ? 15.048 37.350 -43.319 1.00 85.12 77 ARG A N 1
ATOM 630 C CA . ARG A 1 77 ? 14.869 36.812 -41.968 1.00 85.12 77 ARG A CA 1
ATOM 631 C C . ARG A 1 77 ? 15.324 35.358 -41.867 1.00 85.12 77 ARG A C 1
ATOM 633 O O . ARG A 1 77 ? 15.988 35.012 -40.890 1.00 85.12 77 ARG A O 1
ATOM 640 N N . PHE A 1 78 ? 14.989 34.524 -42.853 1.00 87.94 78 PHE A N 1
ATOM 641 C CA . PHE A 1 78 ? 15.460 33.142 -42.911 1.00 87.94 78 PHE A CA 1
ATOM 642 C C . PHE A 1 78 ? 16.988 33.084 -42.926 1.00 87.94 78 PHE A C 1
ATOM 644 O O . PHE A 1 78 ? 17.569 32.395 -42.088 1.00 87.94 78 PHE A O 1
ATOM 651 N N . CYS A 1 79 ? 17.641 33.821 -43.830 1.00 88.50 79 CYS A N 1
ATOM 652 C CA . CYS A 1 79 ? 19.098 33.803 -43.966 1.00 88.50 79 CYS A CA 1
ATOM 653 C C . CYS A 1 79 ? 19.790 34.268 -42.679 1.00 88.50 79 CYS A C 1
ATOM 655 O O . CYS A 1 79 ? 20.712 33.609 -42.196 1.00 88.50 79 CYS A O 1
ATOM 657 N N . LEU A 1 80 ? 19.307 35.357 -42.075 1.00 88.94 80 LEU A N 1
ATOM 658 C CA . LEU A 1 80 ? 19.880 35.914 -40.851 1.00 88.94 80 LEU A CA 1
ATOM 659 C C . LEU A 1 80 ? 19.736 34.966 -39.651 1.00 88.94 80 LEU A C 1
ATOM 661 O O . LEU A 1 80 ? 20.702 34.746 -38.916 1.00 88.94 80 LEU A O 1
ATOM 665 N N . LEU A 1 81 ? 18.550 34.381 -39.450 1.00 89.12 81 LEU A N 1
ATOM 666 C CA . LEU A 1 81 ? 18.301 33.463 -38.334 1.00 89.12 81 LEU A CA 1
ATOM 667 C C . LEU A 1 81 ? 19.022 32.129 -38.515 1.00 89.12 81 LEU A C 1
ATOM 669 O O . LEU A 1 81 ? 19.673 31.673 -37.576 1.00 89.12 81 LEU A O 1
ATOM 673 N N . SER A 1 82 ? 18.974 31.554 -39.717 1.00 88.69 82 SER A N 1
ATOM 674 C CA . SER A 1 82 ? 19.665 30.298 -40.031 1.00 88.69 82 SER A CA 1
ATOM 675 C C . SER A 1 82 ? 21.166 30.436 -39.810 1.00 88.69 82 SER A C 1
ATOM 677 O O . SER A 1 82 ? 21.783 29.578 -39.186 1.00 88.69 82 SER A O 1
ATOM 679 N N . ARG A 1 83 ? 21.755 31.564 -40.226 1.00 90.31 83 ARG A N 1
ATOM 680 C CA . ARG A 1 83 ? 23.170 31.855 -39.985 1.00 90.31 83 ARG A CA 1
ATOM 681 C C . ARG A 1 83 ? 23.500 31.923 -38.496 1.00 90.31 83 ARG A C 1
ATOM 683 O O . ARG A 1 83 ? 24.469 31.309 -38.061 1.00 90.31 83 ARG A O 1
ATOM 690 N N . LYS A 1 84 ? 22.693 32.636 -37.704 1.00 90.62 84 LYS A N 1
ATOM 691 C CA . LYS A 1 84 ? 22.901 32.743 -36.251 1.00 90.62 84 LYS A CA 1
ATOM 692 C C . LYS A 1 84 ? 22.809 31.377 -35.563 1.00 90.62 84 LYS A C 1
ATOM 694 O O . LYS A 1 84 ? 23.653 31.064 -34.730 1.00 90.62 84 LYS A O 1
ATOM 699 N N . GLN A 1 85 ? 21.809 30.577 -35.928 1.00 90.50 85 GLN A N 1
ATOM 700 C CA . GLN A 1 85 ? 21.589 29.239 -35.380 1.00 90.50 85 GLN A CA 1
ATOM 701 C C . GLN A 1 85 ? 22.742 28.288 -35.727 1.00 90.50 85 GLN A C 1
ATOM 703 O O . GLN A 1 85 ? 23.310 27.670 -34.831 1.00 90.50 85 GLN A O 1
ATOM 708 N N . LEU A 1 86 ? 23.153 28.232 -36.996 1.00 90.69 86 LEU A N 1
ATOM 709 C CA . LEU A 1 86 ? 24.228 27.340 -37.436 1.00 90.69 86 LEU A CA 1
ATOM 710 C C . LEU A 1 86 ? 25.594 27.726 -36.850 1.00 90.69 86 LEU A C 1
ATOM 712 O O . LEU A 1 86 ? 26.347 26.845 -36.455 1.00 90.69 86 LEU A O 1
ATOM 716 N N . ILE A 1 87 ? 25.904 29.023 -36.722 1.00 89.62 87 ILE A N 1
ATOM 717 C CA . ILE A 1 87 ? 27.147 29.476 -36.067 1.00 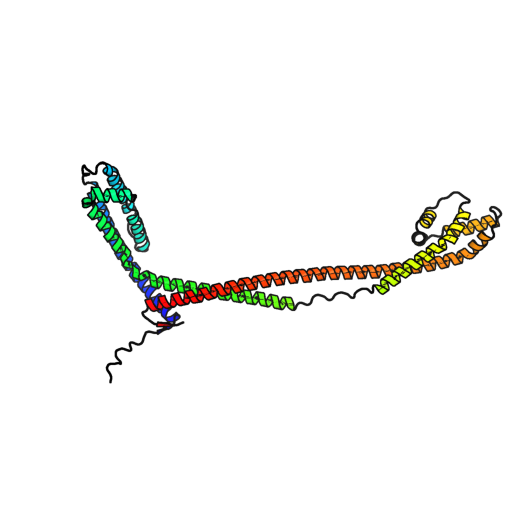89.62 87 ILE A CA 1
ATOM 718 C C . ILE A 1 87 ? 27.144 29.125 -34.570 1.00 89.62 87 ILE A C 1
ATOM 720 O O . ILE A 1 87 ? 28.188 28.786 -34.016 1.00 89.62 87 ILE A O 1
ATOM 724 N N . SER A 1 88 ? 25.981 29.174 -33.909 1.00 90.12 88 SER A N 1
ATOM 725 C CA . SER A 1 88 ? 25.871 28.888 -32.471 1.00 90.12 88 SER A CA 1
ATOM 726 C C . SER A 1 88 ? 26.101 27.422 -32.088 1.00 90.12 88 SER A C 1
ATOM 728 O O . SER A 1 88 ? 26.342 27.147 -30.916 1.00 90.12 88 SER A O 1
ATOM 730 N N . LEU A 1 89 ? 26.075 26.499 -33.056 1.00 86.69 89 LEU A N 1
ATOM 731 C CA . LEU A 1 89 ? 26.368 25.078 -32.833 1.00 86.69 89 LEU A CA 1
ATOM 732 C C . LEU A 1 89 ? 27.842 24.817 -32.485 1.00 86.69 89 LEU A C 1
ATOM 734 O O . LEU A 1 89 ? 28.149 23.794 -31.878 1.00 86.69 89 LEU A O 1
ATOM 738 N N . GLY A 1 90 ? 28.745 25.746 -32.825 1.00 84.25 90 GLY A N 1
ATOM 739 C CA . GLY A 1 90 ? 30.169 25.642 -32.509 1.00 84.25 90 GLY A CA 1
ATOM 740 C C . GLY A 1 90 ? 30.864 24.452 -33.182 1.00 84.25 90 GLY A C 1
ATOM 741 O O . GLY A 1 90 ? 30.485 24.023 -34.270 1.00 84.25 90 GLY A O 1
ATOM 742 N N . THR A 1 91 ? 31.916 23.942 -32.540 1.00 86.00 91 THR A N 1
ATOM 743 C CA . THR A 1 91 ? 32.693 22.777 -32.995 1.00 86.00 91 THR A CA 1
ATOM 744 C C . THR A 1 91 ? 32.394 21.553 -32.127 1.00 86.00 91 THR A C 1
ATOM 746 O O . THR A 1 91 ? 32.212 21.722 -30.919 1.00 86.00 91 THR A O 1
ATOM 749 N N . PRO A 1 92 ? 32.407 20.328 -32.681 1.00 86.94 92 PRO A N 1
ATOM 750 C CA . PRO A 1 92 ? 32.128 19.121 -31.913 1.00 86.94 92 PRO A CA 1
ATOM 751 C C . PRO A 1 92 ? 33.187 18.861 -30.836 1.00 86.94 92 PRO A C 1
ATOM 753 O O . PRO A 1 92 ? 34.391 18.914 -31.098 1.00 86.94 92 PRO A O 1
ATOM 756 N N . ASP A 1 93 ? 32.733 18.529 -29.629 1.00 83.31 93 ASP A N 1
ATOM 757 C CA . ASP A 1 93 ? 33.587 18.019 -28.556 1.00 83.31 93 ASP A CA 1
ATOM 758 C C . ASP A 1 93 ? 33.882 16.531 -28.795 1.00 83.31 93 ASP A C 1
ATOM 760 O O . ASP A 1 93 ? 32.965 15.713 -28.890 1.00 83.31 93 ASP A O 1
ATOM 764 N N . LYS A 1 94 ? 35.171 16.170 -28.845 1.00 76.56 94 LYS A N 1
ATOM 765 C CA . LYS A 1 94 ? 35.631 14.789 -29.072 1.00 76.56 94 LYS A CA 1
ATOM 766 C C . LYS A 1 94 ? 35.178 13.806 -27.991 1.00 76.56 94 LYS A C 1
ATOM 768 O O . LYS A 1 94 ? 35.102 12.606 -28.247 1.00 76.56 94 LYS A O 1
ATOM 773 N N . SER A 1 95 ? 34.919 14.303 -26.783 1.00 75.69 95 SER A N 1
ATOM 774 C CA . SER A 1 95 ? 34.442 13.494 -25.661 1.00 75.69 95 SER A CA 1
ATOM 775 C C . SER A 1 95 ? 32.928 13.265 -25.692 1.00 75.69 95 SER A C 1
ATOM 777 O O . SER A 1 95 ? 32.441 12.344 -25.039 1.00 75.69 95 SER A O 1
ATOM 779 N N . ARG A 1 96 ? 32.179 14.085 -26.447 1.00 77.69 96 ARG A N 1
ATOM 780 C CA . ARG A 1 96 ? 30.707 14.064 -26.512 1.00 77.69 96 ARG A CA 1
ATOM 781 C C . ARG A 1 96 ? 30.170 14.372 -27.922 1.00 77.69 96 ARG A C 1
ATOM 783 O O . ARG A 1 96 ? 29.364 15.289 -28.093 1.00 77.69 96 ARG A O 1
ATOM 790 N N . PRO A 1 97 ? 30.552 13.600 -28.953 1.00 80.88 97 PRO A N 1
ATOM 791 C CA . PRO A 1 97 ? 30.116 13.855 -30.329 1.00 80.88 97 PRO A CA 1
ATOM 792 C C . PRO A 1 97 ? 28.595 13.734 -30.519 1.00 80.88 97 PRO A C 1
ATOM 794 O O . PRO A 1 97 ? 28.011 14.443 -31.338 1.00 80.88 97 PRO A O 1
ATOM 797 N N . HIS A 1 98 ? 27.927 12.882 -29.737 1.00 76.94 98 HIS A N 1
ATOM 798 C CA . HIS A 1 98 ? 26.478 12.680 -29.821 1.00 76.94 98 HIS A CA 1
ATOM 799 C C . HIS A 1 98 ? 25.661 13.904 -29.387 1.00 76.94 98 HIS A C 1
ATOM 801 O O . HIS A 1 98 ? 24.601 14.158 -29.962 1.00 76.94 98 HIS A O 1
ATOM 807 N N . ASP A 1 99 ? 26.153 14.682 -28.418 1.00 79.81 99 ASP A N 1
ATOM 808 C CA . ASP A 1 99 ? 25.484 15.911 -27.975 1.00 79.81 99 ASP A CA 1
ATOM 809 C C . ASP A 1 99 ? 25.500 16.960 -29.092 1.00 79.81 99 ASP A C 1
ATOM 811 O O . ASP A 1 99 ? 24.481 17.598 -29.369 1.00 79.81 99 ASP A O 1
ATOM 815 N N . PHE A 1 100 ? 26.629 17.069 -29.801 1.00 86.31 100 PHE A N 1
ATOM 816 C CA . PHE A 1 100 ? 26.754 17.918 -30.982 1.00 86.31 100 PHE A CA 1
ATOM 817 C C . PHE A 1 100 ? 25.808 17.467 -32.104 1.00 86.31 100 PHE A C 1
ATOM 819 O O . PHE A 1 100 ? 25.010 18.268 -32.584 1.00 86.31 100 PHE A O 1
ATOM 826 N N . LEU A 1 101 ? 25.821 16.182 -32.483 1.00 83.88 101 LEU A N 1
ATOM 827 C CA . LEU A 1 101 ? 24.944 15.648 -33.538 1.00 83.88 101 LEU A CA 1
ATOM 828 C C . LEU A 1 101 ? 23.452 15.860 -33.226 1.00 83.88 101 LEU A C 1
ATOM 830 O O . LEU A 1 101 ? 22.674 16.223 -34.111 1.00 83.88 101 LEU A O 1
ATOM 834 N N . ARG A 1 102 ? 23.052 15.705 -31.956 1.00 81.88 102 ARG A N 1
ATOM 835 C CA . ARG A 1 102 ? 21.683 15.981 -31.499 1.00 81.88 102 ARG A CA 1
ATOM 836 C C . ARG A 1 102 ? 21.330 17.463 -31.628 1.00 81.88 102 ARG A C 1
ATOM 838 O O . ARG A 1 102 ? 20.264 17.786 -32.150 1.00 81.88 102 ARG A O 1
ATOM 845 N N . ALA A 1 103 ? 22.217 18.357 -31.190 1.00 83.62 103 ALA A N 1
ATOM 846 C CA . ALA A 1 103 ? 22.012 19.800 -31.298 1.00 83.62 103 ALA A CA 1
ATOM 847 C C . ALA A 1 103 ? 21.879 20.255 -32.761 1.00 83.62 103 ALA A C 1
ATOM 849 O O . ALA A 1 103 ? 21.021 21.087 -33.072 1.00 83.62 103 ALA A O 1
ATOM 850 N N . VAL A 1 104 ? 22.668 19.667 -33.667 1.00 86.75 104 VAL A N 1
ATOM 851 C CA . VAL A 1 104 ? 22.570 19.912 -35.111 1.00 86.75 104 VAL A CA 1
ATOM 852 C C . VAL A 1 104 ? 21.210 19.464 -35.643 1.00 86.75 104 VAL A C 1
ATOM 854 O O . VAL A 1 104 ? 20.543 20.262 -36.295 1.00 86.75 104 VAL A O 1
ATOM 857 N N . SER A 1 105 ? 20.768 18.237 -35.336 1.00 84.44 105 SER A N 1
ATOM 858 C CA . SER A 1 105 ? 19.468 17.719 -35.795 1.00 84.44 105 SER A CA 1
ATOM 859 C C . SER A 1 105 ? 18.324 18.650 -35.398 1.00 84.44 105 SER A C 1
ATOM 861 O O . SER A 1 105 ? 17.565 19.102 -36.250 1.00 84.44 105 SER A O 1
ATOM 863 N N . MET A 1 106 ? 18.264 19.023 -34.115 1.00 83.38 106 MET A N 1
ATOM 864 C CA . MET A 1 106 ? 17.233 19.928 -33.602 1.00 83.38 106 MET A CA 1
ATOM 865 C C . MET A 1 106 ? 17.289 21.313 -34.260 1.00 83.38 106 MET A C 1
ATOM 867 O O . MET A 1 106 ? 16.259 21.954 -34.465 1.00 83.38 106 MET A O 1
ATOM 871 N N . THR A 1 107 ? 18.490 21.789 -34.591 1.00 87.19 107 THR A N 1
ATOM 872 C CA . THR A 1 107 ? 18.681 23.092 -35.235 1.00 87.19 107 THR A CA 1
ATOM 873 C C . THR A 1 107 ? 18.278 23.073 -36.706 1.00 87.19 107 THR A C 1
ATOM 875 O O . THR A 1 107 ? 17.714 24.055 -37.182 1.00 87.19 107 THR A O 1
ATOM 878 N N . LEU A 1 108 ? 18.522 21.970 -37.420 1.00 85.12 108 LEU A N 1
ATOM 879 C CA . LEU A 1 108 ? 18.091 21.798 -38.809 1.00 85.12 108 LEU A CA 1
ATOM 880 C C . LEU A 1 108 ? 16.567 21.698 -38.928 1.00 85.12 108 LEU A C 1
ATOM 882 O O . LEU A 1 108 ? 15.993 22.323 -39.818 1.00 85.12 108 LEU A O 1
ATOM 886 N N . ASP A 1 109 ? 15.914 21.003 -37.995 1.00 80.19 109 ASP A N 1
ATOM 887 C CA . ASP A 1 109 ? 14.450 20.886 -37.954 1.00 80.19 109 ASP A CA 1
ATOM 888 C C . ASP A 1 109 ? 13.759 22.246 -37.735 1.00 80.19 109 ASP A C 1
ATOM 890 O O . ASP A 1 109 ? 12.653 22.483 -38.224 1.00 80.19 109 ASP A O 1
ATOM 894 N N . ALA A 1 110 ? 14.424 23.165 -37.026 1.00 82.00 110 ALA A N 1
ATOM 895 C CA . ALA A 1 110 ? 13.926 24.504 -36.703 1.00 82.00 110 ALA A CA 1
ATOM 896 C C . ALA A 1 110 ? 14.655 25.638 -37.457 1.00 82.00 110 ALA A C 1
ATOM 898 O O . ALA A 1 110 ? 14.614 26.805 -37.033 1.00 82.00 110 ALA A O 1
ATOM 899 N N . LEU A 1 111 ? 15.342 25.317 -38.559 1.00 83.38 111 LEU A N 1
ATOM 900 C CA . LEU A 1 111 ? 16.258 26.239 -39.225 1.00 83.38 111 LEU A CA 1
ATOM 901 C C . LEU A 1 111 ? 15.532 27.469 -39.790 1.00 83.38 111 LEU A C 1
ATOM 903 O O . LEU A 1 111 ? 14.549 27.375 -40.527 1.00 83.38 111 LEU A O 1
ATOM 907 N N . GLY A 1 112 ? 16.015 28.652 -39.416 1.00 79.31 112 GLY A N 1
ATOM 908 C CA . GLY A 1 112 ? 15.471 29.943 -39.832 1.00 79.31 112 GLY A CA 1
ATOM 909 C C . GLY A 1 112 ? 14.129 30.314 -39.194 1.00 79.31 112 GLY A C 1
ATOM 910 O O . GLY A 1 112 ? 13.601 31.386 -39.494 1.00 79.31 112 GLY A O 1
ATOM 911 N N . GLY A 1 113 ? 13.580 29.469 -38.309 1.00 77.88 113 GLY A N 1
ATOM 912 C CA . GLY A 1 113 ? 12.358 29.746 -37.546 1.00 77.88 113 GLY A CA 1
ATOM 913 C C . GLY A 1 113 ? 11.129 30.020 -38.416 1.00 77.88 113 GLY A C 1
ATOM 914 O O . GLY A 1 113 ? 10.275 30.829 -38.043 1.00 77.88 113 GLY A O 1
ATOM 915 N N . LEU A 1 114 ? 11.066 29.410 -39.600 1.00 74.88 114 LEU A N 1
ATOM 916 C CA . LEU A 1 114 ? 9.972 29.621 -40.537 1.00 74.88 114 LEU A CA 1
ATOM 917 C C . LEU A 1 114 ? 8.734 28.830 -40.129 1.00 74.88 114 LEU A C 1
ATOM 919 O O . LEU A 1 114 ? 8.787 27.640 -39.834 1.00 74.88 114 LEU A O 1
ATOM 923 N N . THR A 1 115 ? 7.583 29.487 -40.199 1.00 75.75 115 THR A N 1
ATOM 924 C CA . THR A 1 115 ? 6.293 28.791 -40.152 1.00 75.75 115 THR A CA 1
ATOM 925 C C . THR A 1 115 ? 6.098 27.950 -41.417 1.00 75.75 115 THR A C 1
ATOM 927 O O . THR A 1 115 ? 6.616 28.292 -42.482 1.00 75.75 115 THR A O 1
ATOM 930 N N . GLN A 1 116 ? 5.277 26.897 -41.353 1.00 71.12 116 GLN A N 1
ATOM 931 C CA . GLN A 1 116 ? 4.962 26.050 -42.519 1.00 71.12 116 GLN A CA 1
ATOM 932 C C . GLN A 1 116 ? 4.499 26.867 -43.741 1.00 71.12 116 GLN A C 1
ATOM 934 O O . GLN A 1 116 ? 4.895 26.588 -44.872 1.00 71.12 116 GLN A O 1
ATOM 939 N N . ARG A 1 117 ? 3.727 27.941 -43.519 1.00 75.06 117 ARG A N 1
ATOM 940 C CA . ARG A 1 117 ? 3.289 28.865 -44.578 1.00 75.06 117 ARG A CA 1
ATOM 941 C C . ARG A 1 117 ? 4.459 29.615 -45.223 1.00 75.06 117 ARG A C 1
ATOM 943 O O . ARG A 1 117 ? 4.470 29.796 -46.435 1.00 75.06 117 ARG A O 1
ATOM 950 N N . GLN A 1 118 ? 5.450 30.035 -44.441 1.00 76.06 118 GLN A N 1
ATOM 951 C CA . GLN A 1 118 ? 6.640 30.721 -44.953 1.00 76.06 118 GLN A CA 1
ATOM 952 C C . GLN A 1 118 ? 7.588 29.769 -45.692 1.00 76.06 118 GLN A C 1
ATOM 954 O O . GLN A 1 118 ? 8.158 30.162 -46.706 1.00 76.06 118 GLN A O 1
ATOM 959 N N . VAL A 1 119 ? 7.697 28.512 -45.250 1.00 72.75 119 VAL A N 1
ATOM 960 C CA . VAL A 1 119 ? 8.442 27.461 -45.966 1.00 72.75 119 VAL A CA 1
ATOM 961 C C . VAL A 1 119 ? 7.847 27.226 -47.358 1.00 72.75 119 VAL A C 1
ATOM 963 O O . VAL A 1 119 ? 8.581 27.180 -48.343 1.00 72.75 119 VAL A O 1
ATOM 966 N N . LEU A 1 120 ? 6.515 27.153 -47.468 1.00 72.44 120 LEU A N 1
ATOM 967 C CA . LEU A 1 120 ? 5.826 27.049 -48.760 1.00 72.44 120 LEU A CA 1
ATOM 968 C C . LEU A 1 120 ? 6.081 28.271 -49.652 1.00 72.44 120 LEU A C 1
ATOM 970 O O . LEU A 1 120 ? 6.335 28.111 -50.842 1.00 72.44 120 LEU A O 1
ATOM 974 N N . HIS A 1 121 ? 6.074 29.478 -49.078 1.00 72.81 121 HIS A N 1
ATOM 975 C CA . HIS A 1 121 ? 6.403 30.706 -49.807 1.00 72.81 121 HIS A CA 1
ATOM 976 C C . HIS A 1 121 ? 7.835 30.690 -50.360 1.00 72.81 121 HIS A C 1
ATOM 978 O O . HIS A 1 121 ? 8.033 31.015 -51.531 1.00 72.81 121 HIS A O 1
ATOM 984 N N . ILE A 1 122 ? 8.825 30.271 -49.562 1.00 73.31 122 ILE A N 1
ATOM 985 C CA . ILE A 1 122 ? 10.213 30.179 -50.035 1.00 73.31 122 ILE A CA 1
ATOM 986 C C . ILE A 1 122 ? 10.345 29.129 -51.142 1.00 73.31 122 ILE A C 1
ATOM 988 O O . ILE A 1 122 ? 10.916 29.406 -52.196 1.00 73.31 122 ILE A O 1
ATOM 992 N N . ASN A 1 123 ? 9.747 27.954 -50.945 1.00 71.88 123 ASN A N 1
ATOM 993 C CA . ASN A 1 123 ? 9.786 26.859 -51.912 1.00 71.88 123 ASN A CA 1
ATOM 994 C C . ASN A 1 123 ? 9.024 27.148 -53.212 1.00 71.88 123 ASN A C 1
ATOM 996 O O . ASN A 1 123 ? 9.261 26.461 -54.203 1.00 71.88 123 ASN A O 1
ATOM 1000 N N . PHE A 1 124 ? 8.112 28.122 -53.224 1.00 77.31 124 PHE A N 1
ATOM 1001 C CA . PHE A 1 124 ? 7.371 28.518 -54.420 1.00 77.31 124 PHE A CA 1
ATOM 1002 C C . PHE A 1 124 ? 8.106 29.602 -55.217 1.00 77.31 124 PHE A C 1
ATOM 1004 O O . PHE A 1 124 ? 8.337 29.429 -56.410 1.00 77.31 124 PHE A O 1
ATOM 1011 N N . PHE A 1 125 ? 8.520 30.693 -54.562 1.00 76.31 125 PHE A N 1
ATOM 1012 C CA . PHE A 1 125 ? 9.124 31.847 -55.245 1.00 76.31 125 PHE A CA 1
ATOM 1013 C C . PHE A 1 125 ? 10.633 31.726 -55.466 1.00 76.31 125 PHE A C 1
ATOM 1015 O O . PHE A 1 125 ? 11.160 32.334 -56.393 1.00 76.31 125 PHE A O 1
ATOM 1022 N N . PHE A 1 126 ? 11.327 30.935 -54.646 1.00 76.81 126 PHE A N 1
ATOM 1023 C CA . PHE A 1 126 ? 12.784 30.794 -54.684 1.00 76.81 126 PHE A CA 1
ATOM 1024 C C . PHE A 1 126 ? 13.231 29.348 -54.903 1.00 76.81 126 PHE A C 1
ATOM 1026 O O . PHE A 1 126 ? 14.359 28.991 -54.574 1.00 76.81 126 PHE A O 1
ATOM 1033 N N . LYS A 1 127 ? 12.351 28.501 -55.446 1.00 78.94 127 LYS A N 1
ATOM 1034 C CA . LYS A 1 127 ? 12.547 27.050 -55.557 1.00 78.94 127 LYS A CA 1
ATOM 1035 C C . LYS A 1 127 ? 13.918 26.656 -56.104 1.00 78.94 127 LYS A C 1
ATOM 1037 O O . LYS A 1 127 ? 14.602 25.843 -55.492 1.00 78.94 127 LYS A O 1
ATOM 1042 N N . GLU A 1 128 ? 14.312 27.226 -57.241 1.00 78.12 128 GLU A N 1
ATOM 1043 C CA . GLU A 1 128 ? 15.570 26.872 -57.911 1.00 78.12 128 GLU A CA 1
ATOM 1044 C C . GLU A 1 128 ? 16.795 27.390 -57.150 1.00 78.12 128 GLU A C 1
ATOM 1046 O O . GLU A 1 128 ? 17.807 26.697 -57.062 1.00 78.12 128 GLU A O 1
ATOM 1051 N N . ASP A 1 129 ? 16.680 28.557 -56.515 1.00 79.50 129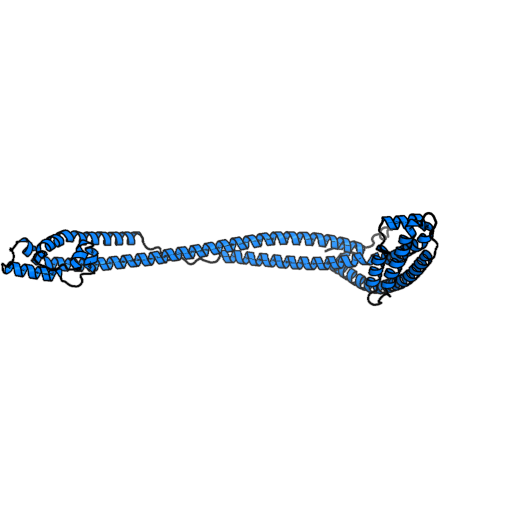 ASP A N 1
ATOM 1052 C CA . ASP A 1 129 ? 17.763 29.158 -55.738 1.00 79.50 129 ASP A CA 1
ATOM 1053 C C . ASP A 1 129 ? 17.934 28.528 -54.350 1.00 79.50 129 ASP A C 1
ATOM 1055 O O . ASP A 1 129 ? 19.044 28.511 -53.823 1.00 79.50 129 ASP A O 1
ATOM 1059 N N . PHE A 1 130 ? 16.858 27.988 -53.774 1.00 82.00 130 PHE A N 1
ATOM 1060 C CA . PHE A 1 130 ? 16.832 27.355 -52.454 1.00 82.00 130 PHE A CA 1
ATOM 1061 C C . PHE A 1 130 ? 17.115 25.844 -52.500 1.00 82.00 130 PHE A C 1
ATOM 1063 O O . PHE A 1 130 ? 17.524 25.241 -51.507 1.00 82.00 130 PHE A O 1
ATOM 1070 N N . LYS A 1 131 ? 16.949 25.209 -53.665 1.00 82.38 131 LYS A N 1
ATOM 1071 C CA . LYS A 1 131 ? 17.196 23.774 -53.880 1.00 82.38 131 LYS A CA 1
ATOM 1072 C C . LYS A 1 131 ? 18.573 23.289 -53.394 1.00 82.38 131 LYS A C 1
ATOM 1074 O O . LYS A 1 131 ? 18.610 22.199 -52.821 1.00 82.38 131 LYS A O 1
ATOM 1079 N N . PRO A 1 132 ? 19.689 24.031 -53.567 1.00 86.06 132 PRO A N 1
ATOM 1080 C CA . PRO A 1 132 ? 20.985 23.627 -53.019 1.00 86.06 132 PRO A CA 1
ATOM 1081 C C . PRO A 1 132 ? 20.994 23.570 -51.485 1.00 86.06 132 PRO A C 1
ATOM 1083 O O . PRO A 1 132 ? 21.501 22.606 -50.919 1.00 86.06 132 PRO A O 1
ATOM 1086 N N . VAL A 1 133 ? 20.367 24.547 -50.817 1.00 84.88 133 VAL A N 1
ATOM 1087 C CA . VAL A 1 133 ? 20.241 24.606 -49.349 1.00 84.88 133 VAL A CA 1
ATOM 1088 C C . VAL A 1 133 ? 19.436 23.407 -48.842 1.00 84.88 133 VAL A C 1
ATOM 1090 O O . VAL A 1 133 ? 19.897 22.677 -47.969 1.00 84.88 133 VAL A O 1
ATOM 1093 N N . GLY A 1 134 ? 18.271 23.140 -49.443 1.00 82.38 134 GLY A N 1
ATOM 1094 C CA . GLY A 1 134 ? 17.424 22.003 -49.065 1.00 82.38 134 GLY A CA 1
ATOM 1095 C C . GLY A 1 134 ? 18.092 20.639 -49.277 1.00 82.38 134 GLY A C 1
ATOM 1096 O O . GLY A 1 134 ? 17.979 19.758 -48.428 1.00 82.38 134 GLY A O 1
ATOM 1097 N N . LYS A 1 135 ? 18.844 20.465 -50.375 1.00 86.00 135 LYS A N 1
ATOM 1098 C CA . LYS A 1 135 ? 19.646 19.249 -50.595 1.00 86.00 135 LYS A CA 1
ATOM 1099 C C . LYS A 1 135 ? 20.688 19.057 -49.499 1.00 86.00 135 LYS A C 1
ATOM 1101 O O . LYS A 1 135 ? 20.816 17.954 -48.979 1.00 86.00 135 LYS A O 1
ATOM 1106 N N . LYS A 1 136 ? 21.378 20.132 -49.117 1.00 89.25 136 LYS A N 1
ATOM 1107 C CA . LYS A 1 136 ? 22.439 20.077 -48.113 1.00 89.25 136 LYS A CA 1
ATOM 1108 C C . LYS A 1 136 ? 21.921 19.768 -46.710 1.00 89.25 136 LYS A C 1
ATOM 1110 O O . LYS A 1 136 ? 22.542 18.991 -45.996 1.00 89.25 136 LYS A O 1
ATOM 1115 N N . ILE A 1 137 ? 20.753 20.297 -46.345 1.00 86.06 137 ILE A N 1
ATOM 1116 C CA . ILE A 1 137 ? 20.065 19.929 -45.097 1.00 86.06 137 ILE A CA 1
ATOM 1117 C C . ILE A 1 137 ? 19.789 18.420 -45.071 1.00 86.06 137 ILE A C 1
ATOM 1119 O O . ILE A 1 137 ? 20.144 17.755 -44.104 1.00 86.06 137 ILE A O 1
ATOM 1123 N N . ASN A 1 138 ? 19.246 17.862 -46.158 1.00 82.00 138 ASN A N 1
ATOM 1124 C CA . ASN A 1 138 ? 18.963 16.427 -46.244 1.00 82.00 138 ASN A CA 1
ATOM 1125 C C . ASN A 1 138 ? 20.236 15.564 -46.201 1.00 82.00 138 ASN A C 1
ATOM 1127 O O . ASN A 1 138 ? 20.223 14.495 -45.596 1.00 82.00 138 ASN A O 1
ATOM 1131 N N . GLU A 1 139 ? 21.333 16.017 -46.817 1.00 83.75 139 GLU A N 1
ATOM 1132 C CA . GLU A 1 139 ? 22.643 15.355 -46.733 1.00 83.75 139 GLU A CA 1
ATOM 1133 C C . GLU A 1 139 ? 23.137 15.290 -45.280 1.00 83.75 139 GLU A C 1
ATOM 1135 O O . GLU A 1 139 ? 23.526 14.218 -44.815 1.00 83.75 139 GLU A O 1
ATOM 1140 N N . ILE A 1 140 ? 23.050 16.399 -44.536 1.00 84.88 140 ILE A N 1
ATOM 1141 C CA . ILE A 1 140 ? 23.433 16.445 -43.118 1.00 84.88 140 ILE A CA 1
ATOM 1142 C C . ILE A 1 140 ? 22.528 15.532 -42.279 1.00 84.88 140 ILE A C 1
ATOM 1144 O O . ILE A 1 140 ? 23.027 14.711 -41.508 1.00 84.88 140 ILE A O 1
ATOM 1148 N N . SER A 1 141 ? 21.207 15.603 -42.462 1.00 80.38 141 SER A N 1
ATOM 1149 C CA . SER A 1 141 ? 20.247 14.745 -41.754 1.00 80.38 141 SER A CA 1
ATOM 1150 C C . SER A 1 141 ? 20.458 13.256 -42.049 1.00 80.38 141 SER A C 1
ATOM 1152 O O . SER A 1 141 ? 20.310 12.422 -41.154 1.00 80.38 141 SER A O 1
ATOM 1154 N N . SER A 1 142 ? 20.850 12.902 -43.276 1.00 77.75 142 SER A N 1
ATOM 1155 C CA . SER A 1 142 ? 21.173 11.521 -43.649 1.00 77.75 142 SER A CA 1
ATOM 1156 C C . SER A 1 142 ? 22.438 11.006 -42.962 1.00 77.75 142 SER A C 1
ATOM 1158 O O . SER A 1 142 ? 22.491 9.820 -42.643 1.00 77.75 142 SER A O 1
ATOM 1160 N N . ILE A 1 143 ? 23.440 11.862 -42.728 1.00 80.94 143 ILE A N 1
ATOM 1161 C CA . ILE A 1 143 ? 24.645 11.496 -41.966 1.00 80.94 143 ILE A CA 1
ATOM 1162 C C . ILE A 1 143 ? 24.269 11.228 -40.502 1.00 80.94 143 ILE A C 1
ATOM 1164 O O . ILE A 1 143 ? 24.676 10.216 -39.944 1.00 80.94 143 ILE A O 1
ATOM 1168 N N . ILE A 1 144 ? 23.417 12.072 -39.910 1.00 77.25 144 ILE A N 1
ATOM 1169 C CA . ILE A 1 144 ? 22.943 11.913 -38.523 1.00 77.25 144 ILE A CA 1
ATOM 1170 C C . ILE A 1 144 ? 22.095 10.635 -38.352 1.00 77.25 144 ILE A C 1
ATOM 1172 O O . ILE A 1 144 ? 22.178 9.963 -37.326 1.00 77.25 144 ILE A O 1
ATOM 1176 N N . SER A 1 145 ? 21.299 10.269 -39.362 1.00 61.50 145 SER A N 1
ATOM 1177 C CA . SER A 1 145 ? 20.356 9.136 -39.299 1.00 61.50 145 SER A CA 1
ATOM 1178 C C . SER A 1 145 ? 20.993 7.758 -39.544 1.00 61.50 145 SER A C 1
ATOM 1180 O O . SER A 1 145 ? 20.361 6.736 -39.281 1.00 61.50 145 SER A O 1
ATOM 1182 N N . GLY A 1 146 ? 22.234 7.699 -40.039 1.00 55.28 146 GLY A N 1
ATOM 1183 C CA . GLY A 1 146 ? 22.932 6.454 -40.391 1.00 55.28 146 GLY A CA 1
ATOM 1184 C C . GLY A 1 146 ? 23.368 5.565 -39.211 1.00 55.28 146 GLY A C 1
ATOM 1185 O O . GLY A 1 146 ? 23.858 4.465 -39.445 1.00 55.28 146 GLY A O 1
ATOM 1186 N N . GLY A 1 147 ? 23.178 5.997 -37.958 1.00 50.84 147 GLY A N 1
ATOM 1187 C CA . GLY A 1 147 ? 23.636 5.311 -36.735 1.00 50.84 147 GLY A CA 1
ATOM 1188 C C . GLY A 1 147 ? 22.620 4.385 -36.040 1.00 50.84 147 GLY A C 1
ATOM 1189 O O . GLY A 1 147 ? 22.735 4.143 -34.843 1.00 50.84 147 GLY A O 1
ATOM 1190 N N . ALA A 1 148 ? 21.587 3.887 -36.728 1.00 44.16 148 ALA A N 1
ATOM 1191 C CA . ALA A 1 148 ? 20.432 3.232 -36.087 1.00 44.16 148 ALA A CA 1
ATOM 1192 C C . ALA A 1 148 ? 20.668 1.810 -35.513 1.00 44.16 148 ALA A C 1
ATOM 1194 O O . ALA A 1 148 ? 19.799 1.296 -34.808 1.00 44.16 148 ALA A O 1
ATOM 1195 N N . GLY A 1 149 ? 21.830 1.183 -35.743 1.00 47.81 149 GLY A N 1
ATOM 1196 C CA . GLY A 1 149 ? 22.169 -0.147 -35.196 1.00 47.81 149 GLY A CA 1
ATOM 1197 C C . GLY A 1 149 ? 22.377 -0.190 -33.674 1.00 47.81 149 GLY A C 1
ATOM 1198 O O . GLY A 1 149 ? 22.543 -1.258 -33.102 1.00 47.81 149 GLY A O 1
ATOM 1199 N N . VAL A 1 150 ? 22.347 0.969 -33.015 1.00 53.34 150 VAL A N 1
ATOM 1200 C CA . VAL A 1 150 ? 22.762 1.169 -31.618 1.00 53.34 150 VAL A CA 1
ATOM 1201 C C . VAL A 1 150 ? 21.584 1.095 -30.631 1.00 53.34 150 VAL A C 1
ATOM 1203 O O . VAL A 1 150 ? 21.781 1.089 -29.422 1.00 53.34 150 VAL A O 1
ATOM 1206 N N . THR A 1 151 ? 20.337 1.007 -31.108 1.00 68.50 151 THR A N 1
ATOM 1207 C CA . THR A 1 151 ? 19.140 1.161 -30.253 1.00 68.50 151 THR A CA 1
ATOM 1208 C C . THR A 1 151 ? 18.604 -0.138 -29.638 1.00 68.50 151 THR A C 1
ATOM 1210 O O . THR A 1 151 ? 18.127 -0.111 -28.503 1.00 68.50 151 THR A O 1
ATOM 1213 N N . ASP A 1 152 ? 18.707 -1.279 -30.324 1.00 75.12 152 ASP A N 1
ATOM 1214 C CA . ASP A 1 152 ? 18.108 -2.539 -29.854 1.00 75.12 152 ASP A CA 1
ATOM 1215 C C . ASP A 1 152 ? 18.929 -3.205 -28.729 1.00 75.12 152 ASP A C 1
ATOM 1217 O O . ASP A 1 152 ? 18.340 -3.655 -27.743 1.00 75.12 152 ASP A O 1
ATOM 1221 N 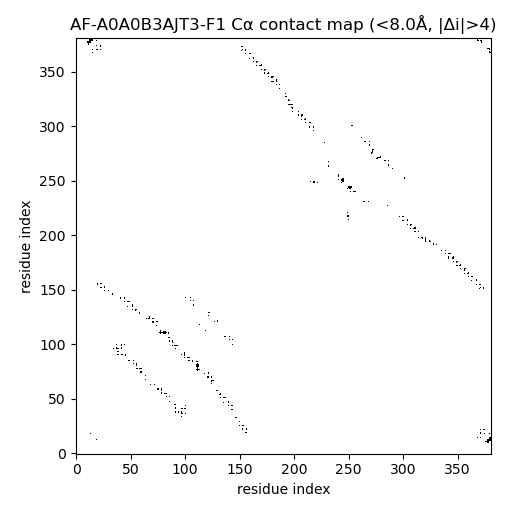N . HIS A 1 153 ? 20.270 -3.196 -28.797 1.00 79.81 153 HIS A N 1
ATOM 1222 C CA . HIS A 1 153 ? 21.150 -3.683 -27.715 1.00 79.81 153 HIS A CA 1
ATOM 1223 C C . HIS A 1 153 ? 20.970 -2.886 -26.416 1.00 79.81 153 HIS A C 1
ATOM 1225 O O . HIS A 1 153 ? 20.793 -3.475 -25.351 1.00 79.81 153 HIS A O 1
ATOM 1231 N N . HIS A 1 154 ? 20.924 -1.552 -26.504 1.00 75.81 154 HIS A N 1
ATOM 1232 C CA . HIS A 1 154 ? 20.637 -0.679 -25.359 1.00 75.81 154 HIS A CA 1
ATOM 1233 C C . HIS A 1 154 ? 19.264 -0.970 -24.751 1.00 75.81 154 HIS A C 1
ATOM 1235 O O . HIS A 1 154 ? 19.134 -1.108 -23.535 1.00 75.81 154 HIS A O 1
ATOM 1241 N N . LYS A 1 155 ? 18.240 -1.116 -25.600 1.00 81.06 155 LYS A N 1
ATOM 1242 C CA . LYS A 1 155 ? 16.886 -1.459 -25.165 1.00 81.06 155 LYS A CA 1
ATOM 1243 C C . LYS A 1 155 ? 16.836 -2.824 -24.472 1.00 81.06 155 LYS A C 1
ATOM 1245 O O . LYS A 1 155 ? 16.114 -2.968 -23.489 1.00 81.06 155 LYS A O 1
ATOM 1250 N N . ALA A 1 156 ? 17.606 -3.809 -24.942 1.00 83.56 156 ALA A N 1
ATOM 1251 C CA . ALA A 1 156 ? 17.710 -5.117 -24.298 1.00 83.56 156 ALA A CA 1
ATOM 1252 C C . ALA A 1 156 ? 18.349 -5.019 -22.902 1.00 83.56 156 ALA A C 1
ATOM 1254 O O . ALA A 1 156 ? 17.813 -5.581 -21.946 1.00 83.56 156 ALA A O 1
ATOM 1255 N N . VAL A 1 157 ? 19.435 -4.253 -22.751 1.00 82.75 157 VAL A N 1
ATOM 1256 C CA . VAL A 1 157 ? 20.076 -4.012 -21.444 1.00 82.75 157 VAL A CA 1
ATOM 1257 C C . VAL A 1 157 ? 19.137 -3.263 -20.493 1.00 82.75 157 VAL A C 1
ATOM 1259 O O . VAL A 1 157 ? 18.952 -3.688 -19.352 1.00 82.75 157 VAL A O 1
ATOM 1262 N N . GLU A 1 158 ? 18.460 -2.212 -20.959 1.00 81.88 158 GLU A N 1
ATOM 1263 C CA . GLU A 1 158 ? 17.482 -1.460 -20.162 1.00 81.88 158 GLU A CA 1
ATOM 1264 C C . GLU A 1 158 ? 16.315 -2.352 -19.700 1.00 81.88 158 GLU A C 1
ATOM 1266 O O . GLU A 1 158 ? 15.936 -2.342 -18.525 1.00 81.88 158 GLU A O 1
ATOM 1271 N N . MET A 1 159 ? 15.766 -3.174 -20.602 1.00 86.38 159 MET A N 1
ATOM 1272 C CA . MET A 1 159 ? 14.713 -4.138 -20.276 1.00 86.38 159 MET A CA 1
ATOM 1273 C C . MET A 1 159 ? 15.185 -5.186 -19.260 1.00 86.38 159 MET A C 1
ATOM 1275 O O . MET A 1 159 ? 14.427 -5.517 -18.346 1.00 86.38 159 MET A O 1
ATOM 1279 N N . ASN A 1 160 ? 16.430 -5.662 -19.361 1.00 89.94 160 ASN A N 1
ATOM 1280 C CA . ASN A 1 160 ? 17.020 -6.589 -18.394 1.00 89.94 160 ASN A CA 1
ATOM 1281 C C . ASN A 1 160 ? 17.161 -5.949 -16.998 1.00 89.94 160 ASN A C 1
ATOM 1283 O O . ASN A 1 160 ? 16.752 -6.538 -15.995 1.00 89.94 160 ASN A O 1
ATOM 1287 N N . MET A 1 161 ? 17.640 -4.701 -16.921 1.00 84.56 161 MET A N 1
ATOM 1288 C CA . MET A 1 161 ? 17.714 -3.949 -15.659 1.00 84.56 161 MET A CA 1
ATOM 1289 C C . MET A 1 161 ? 16.327 -3.704 -15.052 1.00 84.56 161 MET A C 1
ATOM 1291 O O . MET A 1 161 ? 16.124 -3.882 -13.846 1.00 84.56 161 MET A O 1
ATOM 1295 N N . LYS A 1 162 ? 15.344 -3.336 -15.882 1.00 87.44 162 LYS A N 1
ATOM 1296 C CA . LYS A 1 162 ? 13.948 -3.166 -15.459 1.00 87.44 162 LYS A CA 1
ATOM 1297 C C . LYS A 1 162 ? 13.376 -4.466 -14.896 1.00 87.44 162 LYS A C 1
ATOM 1299 O O . LYS A 1 162 ? 12.719 -4.442 -13.856 1.00 87.44 162 LYS A O 1
ATOM 1304 N N . LEU A 1 163 ? 13.652 -5.598 -15.539 1.00 91.62 163 LEU A N 1
ATOM 1305 C CA . LEU A 1 163 ? 13.203 -6.914 -15.095 1.00 91.62 163 LEU A CA 1
ATOM 1306 C C . LEU A 1 163 ? 13.808 -7.290 -13.734 1.00 91.62 163 LEU A C 1
ATOM 1308 O O . LEU A 1 163 ? 13.070 -7.715 -12.844 1.00 91.62 163 LEU A O 1
ATOM 1312 N N . ALA A 1 164 ? 15.102 -7.037 -13.520 1.00 89.19 164 ALA A N 1
ATOM 1313 C CA . ALA A 1 164 ? 15.750 -7.226 -12.220 1.00 89.19 164 ALA A CA 1
ATOM 1314 C C . ALA A 1 164 ? 15.126 -6.343 -11.118 1.00 89.19 164 ALA A C 1
ATOM 1316 O O . ALA A 1 164 ? 14.865 -6.809 -10.006 1.00 89.19 164 ALA A O 1
ATOM 1317 N N . SER A 1 165 ? 14.815 -5.079 -11.430 1.00 89.56 165 SER A N 1
ATOM 1318 C CA . SER A 1 165 ? 14.112 -4.174 -10.508 1.00 89.56 165 SER A CA 1
ATOM 1319 C C . SER A 1 165 ? 12.720 -4.702 -10.129 1.00 89.56 165 SER A C 1
ATOM 1321 O O . SER A 1 165 ? 12.366 -4.743 -8.948 1.00 89.56 165 SER A O 1
ATOM 1323 N N . MET A 1 166 ? 11.949 -5.190 -11.107 1.00 92.25 166 MET A N 1
ATOM 1324 C CA . MET A 1 166 ? 10.629 -5.781 -10.866 1.00 92.25 166 MET A CA 1
ATOM 1325 C C . MET A 1 166 ? 10.705 -7.075 -10.046 1.00 92.25 166 MET A C 1
ATOM 1327 O O . MET A 1 166 ? 9.874 -7.276 -9.163 1.00 92.25 166 MET A O 1
ATOM 1331 N N . GLN A 1 167 ? 11.710 -7.928 -10.273 1.00 92.56 167 GLN A N 1
ATOM 1332 C CA . GLN A 1 167 ? 11.943 -9.132 -9.465 1.00 92.56 167 GLN A CA 1
ATOM 1333 C C . GLN A 1 167 ? 12.274 -8.799 -8.004 1.00 92.56 167 GLN A C 1
ATOM 1335 O O . GLN A 1 167 ? 11.787 -9.468 -7.093 1.00 92.56 167 GLN A O 1
ATOM 1340 N N . ASN A 1 168 ? 13.057 -7.746 -7.760 1.00 92.62 168 ASN A N 1
ATOM 1341 C CA . ASN A 1 168 ? 13.309 -7.266 -6.402 1.00 92.62 168 ASN A CA 1
ATOM 1342 C C . ASN A 1 168 ? 12.028 -6.745 -5.747 1.00 92.62 168 ASN A C 1
ATOM 1344 O O . ASN A 1 168 ? 11.743 -7.095 -4.603 1.00 92.62 168 ASN A O 1
ATOM 1348 N N . LYS A 1 169 ? 11.220 -5.974 -6.486 1.00 92.38 169 LYS A N 1
ATOM 1349 C CA . LYS A 1 169 ? 9.910 -5.519 -6.008 1.00 92.38 169 LYS A CA 1
ATOM 1350 C C . LYS A 1 169 ? 9.003 -6.700 -5.645 1.00 92.38 169 LYS A C 1
ATOM 1352 O O . LYS A 1 169 ? 8.435 -6.698 -4.561 1.00 92.38 169 LYS A O 1
ATOM 1357 N N . LYS A 1 170 ? 8.941 -7.732 -6.495 1.00 94.88 170 LYS A N 1
ATOM 1358 C CA . LYS A 1 170 ? 8.191 -8.971 -6.237 1.00 94.88 170 LYS A CA 1
ATOM 1359 C C . LYS A 1 170 ? 8.581 -9.600 -4.893 1.00 94.88 170 LYS A C 1
ATOM 1361 O O . LYS A 1 170 ? 7.708 -9.833 -4.065 1.00 94.88 170 LYS A O 1
ATOM 1366 N N . LYS A 1 171 ? 9.883 -9.797 -4.648 1.00 95.00 171 LYS A N 1
ATOM 1367 C CA . LYS A 1 171 ? 10.392 -10.369 -3.385 1.00 95.00 171 LYS A CA 1
ATOM 1368 C C . LYS A 1 171 ? 10.045 -9.518 -2.162 1.00 95.00 171 LYS A C 1
ATOM 1370 O O . LYS A 1 171 ? 9.732 -10.058 -1.107 1.00 95.00 171 LYS A O 1
ATOM 1375 N N . LEU A 1 172 ? 10.119 -8.190 -2.282 1.00 93.44 172 LEU A N 1
ATOM 1376 C CA . LEU A 1 172 ? 9.745 -7.285 -1.192 1.00 93.44 172 LEU A CA 1
ATOM 1377 C C . LEU A 1 172 ? 8.258 -7.418 -0.844 1.00 93.44 172 LEU A C 1
ATOM 1379 O O . LEU A 1 172 ? 7.925 -7.527 0.333 1.00 93.44 172 LEU A O 1
ATOM 1383 N N . THR A 1 173 ? 7.386 -7.477 -1.853 1.00 93.25 173 THR A N 1
ATOM 1384 C CA . THR A 1 173 ? 5.946 -7.683 -1.655 1.00 93.25 173 THR A CA 1
ATOM 1385 C C . THR A 1 173 ? 5.650 -9.062 -1.054 1.00 93.25 173 THR A C 1
ATOM 1387 O O . THR A 1 173 ? 4.872 -9.152 -0.112 1.00 93.25 173 THR A O 1
ATOM 1390 N N . GLU A 1 174 ? 6.312 -10.132 -1.512 1.00 94.56 174 GLU A N 1
ATOM 1391 C CA . GLU A 1 174 ? 6.177 -11.481 -0.928 1.00 94.56 174 GLU A CA 1
ATOM 1392 C C . GLU A 1 174 ? 6.562 -11.512 0.560 1.00 94.56 174 GLU A C 1
ATOM 1394 O O . GLU A 1 174 ? 5.844 -12.088 1.379 1.00 94.56 174 GLU A O 1
ATOM 1399 N N . ASN A 1 175 ? 7.664 -10.851 0.928 1.00 94.44 175 ASN A N 1
ATOM 1400 C CA . ASN A 1 175 ? 8.100 -10.749 2.321 1.00 94.44 175 ASN A CA 1
ATOM 1401 C C . ASN A 1 175 ? 7.115 -9.945 3.182 1.00 94.44 175 ASN A C 1
ATOM 1403 O O . ASN A 1 175 ? 6.877 -10.313 4.333 1.00 94.44 175 ASN A O 1
ATOM 1407 N N . SER A 1 176 ? 6.541 -8.869 2.636 1.00 92.94 176 SER A N 1
ATOM 1408 C CA . SER A 1 176 ? 5.538 -8.053 3.332 1.00 92.94 176 SER A CA 1
ATOM 1409 C C . SER A 1 176 ? 4.259 -8.849 3.609 1.00 92.94 176 SER A C 1
ATOM 1411 O O . SER A 1 176 ? 3.799 -8.900 4.754 1.00 92.94 176 SER A O 1
ATOM 1413 N N . ILE A 1 177 ? 3.772 -9.596 2.611 1.00 94.38 177 ILE A N 1
ATOM 1414 C CA . ILE A 1 177 ? 2.619 -10.494 2.757 1.00 94.38 177 ILE A CA 1
ATOM 1415 C C . ILE A 1 177 ? 2.900 -11.534 3.844 1.00 94.38 177 ILE A C 1
ATOM 1417 O O . ILE A 1 177 ? 2.081 -11.718 4.743 1.00 94.38 177 ILE A O 1
ATOM 1421 N N . ALA A 1 178 ? 4.066 -12.188 3.799 1.00 93.69 178 ALA A N 1
ATOM 1422 C CA . ALA A 1 178 ? 4.438 -13.206 4.778 1.00 93.69 178 ALA A CA 1
ATOM 1423 C C . ALA A 1 178 ? 4.516 -12.643 6.209 1.00 93.69 178 ALA A C 1
ATOM 1425 O O . ALA A 1 178 ? 4.056 -13.292 7.152 1.00 93.69 178 ALA A O 1
ATOM 1426 N N . ALA A 1 179 ? 5.051 -11.429 6.380 1.00 92.31 179 ALA A N 1
ATOM 1427 C CA . ALA A 1 179 ? 5.091 -10.748 7.671 1.00 92.31 179 ALA A CA 1
ATOM 1428 C C . ALA A 1 179 ? 3.678 -10.422 8.188 1.00 92.31 179 ALA A C 1
ATOM 1430 O O . ALA A 1 179 ? 3.363 -10.720 9.343 1.00 92.31 179 ALA A O 1
ATOM 1431 N N . CYS A 1 180 ? 2.803 -9.890 7.330 1.00 91.50 180 CYS A N 1
ATOM 1432 C CA . CYS A 1 180 ? 1.420 -9.579 7.690 1.00 91.50 180 CYS A CA 1
ATOM 1433 C C . CYS A 1 180 ? 0.609 -10.840 8.036 1.00 91.50 180 CYS A C 1
ATOM 1435 O O . CYS A 1 180 ? -0.129 -10.853 9.021 1.00 91.50 180 CYS A O 1
ATOM 1437 N N . GLU A 1 181 ? 0.761 -11.925 7.272 1.00 91.94 181 GLU A N 1
ATOM 1438 C CA . GLU A 1 181 ? 0.110 -13.210 7.556 1.00 91.94 181 GLU A CA 1
ATOM 1439 C C . GLU A 1 181 ? 0.625 -13.843 8.859 1.00 91.94 181 GLU A C 1
ATOM 1441 O O . GLU A 1 181 ? -0.156 -14.420 9.620 1.00 91.94 181 GLU A O 1
ATOM 1446 N N . ALA A 1 182 ? 1.920 -13.708 9.162 1.00 91.19 182 ALA A N 1
ATOM 1447 C CA . ALA A 1 182 ? 2.479 -14.137 10.442 1.00 91.19 182 ALA A CA 1
ATOM 1448 C C . ALA A 1 182 ? 1.914 -13.316 11.614 1.00 91.19 182 ALA A C 1
ATOM 1450 O O . ALA A 1 182 ? 1.588 -13.882 12.661 1.00 91.19 182 ALA A O 1
ATOM 1451 N N . GLU A 1 183 ? 1.744 -12.001 11.445 1.00 88.31 183 GLU A N 1
ATOM 1452 C CA . GLU A 1 183 ? 1.068 -11.158 12.435 1.00 88.31 183 GLU A CA 1
ATOM 1453 C C . GLU A 1 183 ? -0.395 -11.554 12.644 1.00 88.31 183 GLU A C 1
ATOM 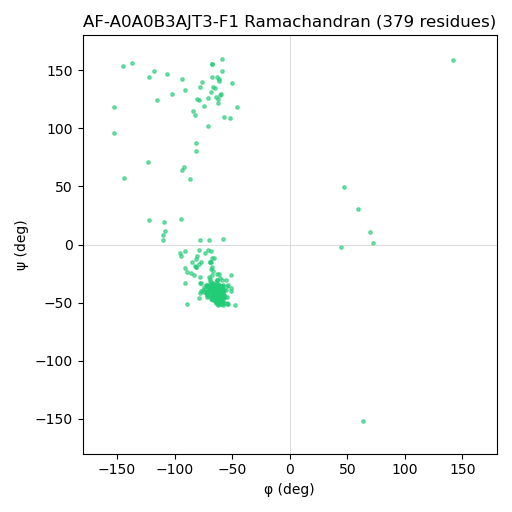1455 O O . GLU A 1 183 ? -0.831 -11.623 13.794 1.00 88.31 183 GLU A O 1
ATOM 1460 N N . LEU A 1 184 ? -1.134 -11.866 11.575 1.00 88.62 184 LEU A N 1
ATOM 1461 C CA . LEU A 1 184 ? -2.513 -12.352 11.670 1.00 88.62 184 LEU A CA 1
ATOM 1462 C C . LEU A 1 184 ? -2.588 -13.647 12.493 1.00 88.62 184 LEU A C 1
ATOM 1464 O O . LEU A 1 184 ? -3.314 -13.692 13.488 1.00 88.62 184 LEU A O 1
ATOM 1468 N N . ARG A 1 185 ? -1.752 -14.648 12.190 1.00 86.50 185 ARG A N 1
ATOM 1469 C CA . ARG A 1 185 ? -1.696 -15.911 12.960 1.00 86.50 185 ARG A CA 1
ATOM 1470 C C . ARG A 1 185 ? -1.320 -15.694 14.428 1.00 86.50 185 ARG A C 1
ATOM 1472 O O . ARG A 1 185 ? -1.918 -16.280 15.328 1.00 86.50 185 ARG A O 1
ATOM 1479 N N . ASN A 1 186 ? -0.344 -14.825 14.691 1.00 84.25 186 ASN A N 1
ATOM 1480 C CA . ASN A 1 186 ? 0.053 -14.481 16.058 1.00 84.25 186 ASN A CA 1
ATOM 1481 C C . ASN A 1 186 ? -1.049 -13.727 16.806 1.00 84.25 186 ASN A C 1
ATOM 1483 O O . ASN A 1 186 ? -1.179 -13.865 18.024 1.00 84.25 186 ASN A O 1
ATOM 1487 N N . SER A 1 187 ? -1.831 -12.914 16.094 1.00 76.81 187 SER A N 1
ATOM 1488 C CA . SER A 1 187 ? -2.943 -12.189 16.686 1.00 76.81 187 SER A CA 1
ATOM 1489 C C . SER A 1 187 ? -4.039 -13.150 17.130 1.00 76.81 187 SER A C 1
ATOM 1491 O O . SER A 1 187 ? -4.487 -13.000 18.258 1.00 76.81 187 SER A O 1
ATOM 1493 N N . GLU A 1 188 ? -4.369 -14.187 16.348 1.00 68.69 188 GLU A N 1
ATOM 1494 C CA . GLU A 1 188 ? -5.324 -15.251 16.701 1.00 68.69 188 GLU A CA 1
ATOM 1495 C C . GLU A 1 188 ? -4.938 -15.999 17.992 1.00 68.69 188 GLU A C 1
ATOM 1497 O O . GLU A 1 188 ? -5.800 -16.258 18.835 1.00 68.69 188 GLU A O 1
ATOM 1502 N N . GLY A 1 189 ? -3.643 -16.253 18.203 1.00 63.34 189 GLY A N 1
ATOM 1503 C CA . GLY A 1 189 ? -3.129 -17.035 19.335 1.00 63.34 189 GLY A CA 1
ATOM 1504 C C . GLY A 1 189 ? -3.000 -16.308 20.681 1.00 63.34 189 GLY A C 1
ATOM 1505 O O . GLY A 1 189 ? -2.751 -16.962 21.694 1.00 63.34 189 GLY A O 1
ATOM 1506 N N . ARG A 1 190 ? -3.154 -14.976 20.754 1.00 66.81 190 ARG A N 1
ATOM 1507 C CA . ARG A 1 190 ? -3.037 -14.261 22.042 1.00 66.81 190 ARG A CA 1
ATOM 1508 C C . ARG A 1 190 ? -4.270 -14.504 22.911 1.00 66.81 190 ARG A C 1
ATOM 1510 O O . ARG A 1 190 ? -5.379 -14.117 22.547 1.00 66.81 190 ARG A O 1
ATOM 1517 N N . SER A 1 191 ? -4.087 -15.100 24.084 1.00 64.94 191 SER A N 1
ATOM 1518 C CA . SER A 1 191 ? -5.154 -15.227 25.077 1.00 64.94 191 SER A CA 1
ATOM 1519 C C . SER A 1 191 ? -5.510 -13.857 25.651 1.00 64.94 191 SER A C 1
ATOM 1521 O O . SER A 1 191 ? -4.632 -13.108 26.078 1.00 64.94 191 SER A O 1
ATOM 1523 N N . VAL A 1 192 ? -6.800 -13.543 25.692 1.00 71.88 192 VAL A N 1
ATOM 1524 C CA . VAL A 1 192 ? -7.311 -12.394 26.447 1.00 71.88 192 VAL A CA 1
ATOM 1525 C C . VAL A 1 192 ? -7.316 -12.771 27.935 1.00 71.88 192 VAL A C 1
ATOM 1527 O O . VAL A 1 192 ? -7.655 -13.921 28.234 1.00 71.88 192 VAL A O 1
ATOM 1530 N N . PRO A 1 193 ? -6.952 -11.868 28.865 1.00 72.00 193 PRO A N 1
ATOM 1531 C CA . PRO A 1 193 ? -7.033 -12.149 30.295 1.00 72.00 193 PRO A CA 1
ATOM 1532 C C . PRO A 1 193 ? -8.413 -12.691 30.688 1.00 72.00 193 PRO A C 1
ATOM 1534 O O . PRO A 1 193 ? -9.443 -12.235 30.178 1.00 72.00 193 PRO A O 1
ATOM 1537 N N . GLY A 1 194 ? -8.430 -13.692 31.571 1.00 69.94 194 GLY A N 1
ATOM 1538 C CA . GLY A 1 194 ? -9.671 -14.240 32.111 1.00 69.94 194 GLY A CA 1
ATOM 1539 C C . GLY A 1 194 ? -10.440 -13.169 32.883 1.00 69.94 194 GLY A C 1
ATOM 1540 O O . GLY A 1 194 ? -9.835 -12.340 33.558 1.00 69.94 194 GLY A O 1
ATOM 1541 N N . LEU A 1 195 ? -11.772 -13.180 32.781 1.00 74.56 195 LEU A N 1
ATOM 1542 C CA . LEU A 1 195 ? -12.593 -12.308 33.618 1.00 74.56 195 LEU A CA 1
ATOM 1543 C C . LEU A 1 195 ? -12.482 -12.754 35.085 1.00 74.56 195 LEU A C 1
ATOM 1545 O O . LEU A 1 195 ? -12.423 -13.964 35.340 1.00 74.56 195 LEU A O 1
ATOM 1549 N N . PRO A 1 196 ? -12.496 -11.815 36.046 1.00 72.94 196 PRO A N 1
ATOM 1550 C CA . PRO A 1 196 ? -12.676 -12.170 37.444 1.00 72.94 196 PRO A CA 1
ATOM 1551 C C . PRO A 1 196 ? -14.013 -12.897 37.637 1.00 72.94 196 PRO A C 1
ATOM 1553 O O . PRO A 1 196 ? -14.919 -12.829 36.801 1.00 72.94 196 PRO A O 1
ATOM 1556 N N . ARG A 1 197 ? -14.133 -13.644 38.736 1.00 75.31 197 ARG A N 1
ATOM 1557 C CA . ARG A 1 197 ? -15.353 -14.394 39.049 1.00 75.31 197 ARG A CA 1
ATOM 1558 C C . ARG A 1 197 ? -16.524 -13.414 39.182 1.00 75.31 197 ARG A C 1
ATOM 1560 O O . ARG A 1 197 ? -16.413 -12.443 39.920 1.00 75.31 197 ARG A O 1
ATOM 1567 N N . HIS A 1 198 ? -17.625 -13.680 38.478 1.00 70.75 198 HIS A N 1
ATOM 1568 C CA . HIS A 1 198 ? -18.837 -12.869 38.590 1.00 70.75 198 HIS A CA 1
ATOM 1569 C C . HIS A 1 198 ? -19.334 -12.893 40.049 1.00 70.75 198 HIS A C 1
ATOM 1571 O O . HIS A 1 198 ? -19.470 -13.994 40.602 1.00 70.75 198 HIS A O 1
ATOM 1577 N N . PRO A 1 199 ? -19.611 -11.734 40.671 1.00 69.62 199 PRO A N 1
ATOM 1578 C CA . PRO A 1 199 ? -20.161 -11.683 42.024 1.00 69.62 199 PRO A CA 1
ATOM 1579 C C . PRO A 1 199 ? -21.529 -12.367 42.068 1.00 69.62 199 PRO A C 1
ATOM 1581 O O . PRO A 1 199 ? -22.319 -12.244 41.134 1.00 69.62 199 PRO A O 1
ATOM 1584 N N . ASP A 1 200 ? -21.840 -13.112 43.125 1.00 75.19 200 ASP A N 1
ATOM 1585 C CA . ASP A 1 200 ? -23.140 -13.779 43.220 1.00 75.19 200 ASP A CA 1
ATOM 1586 C C . ASP A 1 200 ? 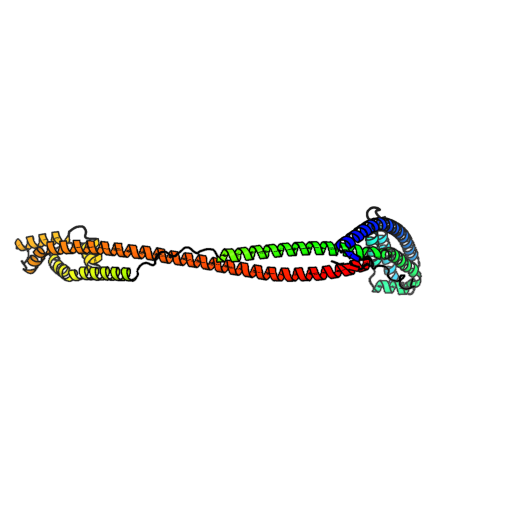-24.263 -12.755 43.455 1.00 75.19 200 ASP A C 1
ATOM 1588 O O . ASP A 1 200 ? -24.492 -12.282 44.571 1.00 75.19 200 ASP A O 1
ATOM 1592 N N . THR A 1 201 ? -24.998 -12.430 42.392 1.00 71.69 201 THR A N 1
ATOM 1593 C CA . THR A 1 201 ? -26.133 -11.500 42.429 1.00 71.69 201 THR A CA 1
ATOM 1594 C C . THR A 1 201 ? -27.270 -11.996 43.313 1.00 71.69 201 THR A C 1
ATOM 1596 O O . THR A 1 201 ? -28.020 -11.183 43.848 1.00 71.69 201 THR A O 1
ATOM 1599 N N . ASN A 1 202 ? -27.396 -13.311 43.526 1.00 77.44 202 ASN A N 1
ATOM 1600 C CA . ASN A 1 202 ? -28.393 -13.846 44.452 1.00 77.44 202 ASN A CA 1
ATOM 1601 C C . ASN A 1 202 ? -28.001 -13.549 45.900 1.00 77.44 202 ASN A C 1
ATOM 1603 O O . ASN A 1 202 ? -28.852 -13.146 46.693 1.00 77.44 202 ASN A O 1
ATOM 1607 N N . SER A 1 203 ? -26.715 -13.688 46.230 1.00 73.94 203 SER A N 1
ATOM 1608 C CA . SER A 1 203 ? -26.182 -13.317 47.542 1.00 73.94 203 SER A CA 1
ATOM 1609 C C . SER A 1 203 ? -26.296 -11.812 47.798 1.00 73.94 203 SER A C 1
ATOM 1611 O O . SER A 1 203 ? -26.735 -11.423 48.880 1.00 73.94 203 SER A O 1
ATOM 1613 N N . LEU A 1 204 ? -26.027 -10.963 46.797 1.00 76.56 204 LEU A N 1
ATOM 1614 C CA . LEU A 1 204 ? -26.242 -9.516 46.907 1.00 76.56 204 LEU A CA 1
ATOM 1615 C C . LEU A 1 204 ? -27.714 -9.172 47.168 1.00 76.56 204 LEU A C 1
ATOM 1617 O O . LEU A 1 204 ? -28.014 -8.475 48.136 1.00 76.56 204 LEU A O 1
ATOM 1621 N N . ASN A 1 205 ? -28.635 -9.704 46.362 1.00 77.38 205 ASN A N 1
ATOM 1622 C CA . ASN A 1 205 ? -30.071 -9.463 46.528 1.00 77.38 205 ASN A CA 1
ATOM 1623 C C . ASN A 1 205 ? -30.577 -9.955 47.895 1.00 77.38 205 ASN A C 1
ATOM 1625 O O . ASN A 1 205 ? -31.412 -9.309 48.530 1.00 77.38 205 ASN A O 1
ATOM 1629 N N . ALA A 1 206 ? -30.046 -11.078 48.388 1.00 79.44 206 ALA A N 1
ATOM 1630 C CA . ALA A 1 206 ? -30.360 -11.584 49.719 1.00 79.44 206 ALA A CA 1
ATOM 1631 C C . ALA A 1 206 ? -29.849 -10.646 50.827 1.00 79.44 206 ALA A C 1
ATOM 1633 O O . ALA A 1 206 ? -30.567 -10.405 51.799 1.00 79.44 206 ALA A O 1
ATOM 1634 N N . VAL A 1 207 ? -28.639 -10.094 50.693 1.00 78.12 207 VAL A N 1
ATOM 1635 C CA . VAL A 1 207 ? -28.094 -9.103 51.635 1.00 78.12 207 VAL A CA 1
ATOM 1636 C C . VAL A 1 207 ? -28.886 -7.797 51.569 1.00 78.12 207 VAL A C 1
ATOM 1638 O O . VAL A 1 207 ? -29.252 -7.270 52.617 1.00 78.12 207 VAL A O 1
ATOM 1641 N N . GLU A 1 208 ? -29.254 -7.308 50.383 1.00 77.12 208 GLU A N 1
ATOM 1642 C CA . GLU A 1 208 ? -30.117 -6.129 50.233 1.00 77.12 208 GLU A CA 1
ATOM 1643 C C . GLU A 1 208 ? -31.490 -6.330 50.877 1.00 77.12 208 GLU A C 1
ATOM 1645 O O . GLU A 1 208 ? -31.959 -5.457 51.609 1.00 77.12 208 GLU A O 1
ATOM 1650 N N . SER A 1 209 ? -32.107 -7.498 50.681 1.00 82.12 209 SER A N 1
ATOM 1651 C CA . SER A 1 209 ? -33.370 -7.845 51.331 1.00 82.12 209 SER A CA 1
ATOM 1652 C C . SER A 1 209 ? -33.229 -7.889 52.854 1.00 82.12 209 SER A C 1
ATOM 1654 O O . SER A 1 209 ? -34.129 -7.422 53.553 1.00 82.12 209 SER A O 1
ATOM 1656 N N . LYS A 1 210 ? -32.113 -8.410 53.384 1.00 82.56 210 LYS A N 1
ATOM 1657 C CA . LYS A 1 210 ? -31.827 -8.405 54.829 1.00 82.56 210 LYS A CA 1
ATOM 1658 C C . LYS A 1 210 ? -31.634 -6.983 55.357 1.00 82.56 210 LYS A C 1
ATOM 1660 O O . LYS A 1 210 ? -32.215 -6.655 56.386 1.00 82.56 210 LYS A O 1
ATOM 1665 N N . VAL A 1 211 ? -30.885 -6.130 54.653 1.00 80.25 211 VAL A N 1
ATOM 1666 C CA . VAL A 1 211 ? -30.714 -4.708 55.008 1.00 80.25 211 VAL A CA 1
ATOM 1667 C C . VAL A 1 211 ? -32.066 -3.999 55.017 1.00 80.25 211 VAL A C 1
ATOM 1669 O O . VAL A 1 211 ? -32.394 -3.329 55.991 1.00 80.25 211 VAL A O 1
ATOM 1672 N N . SER A 1 212 ? -32.879 -4.177 53.974 1.00 77.88 212 SER A N 1
ATOM 1673 C CA . SER A 1 212 ? -34.207 -3.563 53.874 1.00 77.88 212 SER A CA 1
ATOM 1674 C C . SER A 1 212 ? -35.145 -4.047 54.980 1.00 77.88 212 SER A C 1
ATOM 1676 O O . SER A 1 212 ? -35.817 -3.237 55.612 1.00 77.88 212 SER A O 1
ATOM 1678 N N . SER A 1 213 ? -35.168 -5.355 55.251 1.00 80.06 213 SER A N 1
ATOM 1679 C CA . SER A 1 213 ? -35.970 -5.938 56.331 1.00 80.06 213 SER A CA 1
ATOM 1680 C C . SER A 1 213 ? -35.537 -5.411 57.699 1.00 80.06 213 SER A C 1
ATOM 1682 O O . SER A 1 213 ? -36.388 -5.053 58.508 1.00 80.06 213 SER A O 1
ATOM 1684 N N . LYS A 1 214 ? -34.228 -5.285 57.948 1.00 77.38 214 LYS A N 1
ATOM 1685 C CA . LYS A 1 214 ? -33.712 -4.737 59.207 1.00 77.38 214 LYS A CA 1
ATOM 1686 C C . LYS A 1 214 ? -33.965 -3.241 59.348 1.00 77.38 214 LYS A C 1
ATOM 1688 O O . LYS A 1 214 ? -34.291 -2.805 60.447 1.00 77.38 214 LYS A O 1
ATOM 1693 N N . LYS A 1 215 ? -33.911 -2.467 58.259 1.00 73.38 215 LYS A N 1
ATOM 1694 C CA . LYS A 1 215 ? -34.361 -1.065 58.254 1.00 73.38 215 LYS A CA 1
ATOM 1695 C C . LYS A 1 215 ? -35.841 -0.964 58.602 1.00 73.38 215 LYS A C 1
ATOM 1697 O O . LYS A 1 215 ? -36.176 -0.225 59.511 1.00 73.38 215 LYS A O 1
ATOM 1702 N N . GLN A 1 216 ? -36.694 -1.784 57.989 1.00 73.62 216 GLN A N 1
ATOM 1703 C CA . GLN A 1 216 ? -38.121 -1.836 58.324 1.00 73.62 216 GLN A CA 1
ATOM 1704 C C . GLN A 1 216 ? -38.384 -2.259 59.774 1.00 73.62 216 GLN A C 1
ATOM 1706 O O . GLN A 1 216 ? -39.283 -1.721 60.410 1.00 73.62 216 GLN A O 1
ATOM 1711 N N . GLU A 1 217 ? -37.614 -3.204 60.317 1.00 69.44 217 GLU A N 1
ATOM 1712 C CA . GLU A 1 217 ? -37.720 -3.620 61.718 1.00 69.44 217 GLU A CA 1
ATOM 1713 C C . GLU A 1 217 ? -37.340 -2.469 62.659 1.00 69.44 217 GLU A C 1
ATOM 1715 O O . GLU A 1 217 ? -38.107 -2.151 63.566 1.00 69.44 217 GLU A O 1
ATOM 1720 N N . ILE A 1 218 ? -36.232 -1.773 62.387 1.00 66.06 218 ILE A N 1
ATOM 1721 C CA . ILE A 1 218 ? -35.824 -0.552 63.102 1.00 66.06 218 ILE A CA 1
ATOM 1722 C C . ILE A 1 218 ? -36.904 0.531 62.985 1.00 66.06 218 ILE A C 1
ATOM 1724 O O . ILE A 1 218 ? -37.298 1.129 63.985 1.00 66.06 218 ILE A O 1
ATOM 1728 N N . ASP A 1 219 ? -37.448 0.730 61.788 1.00 61.34 219 ASP A N 1
ATOM 1729 C CA . ASP A 1 219 ? -38.522 1.683 61.543 1.00 61.34 219 ASP A CA 1
ATOM 1730 C C . ASP A 1 219 ? -39.827 1.246 62.234 1.00 61.34 219 ASP A C 1
ATOM 1732 O O . ASP A 1 219 ? -40.622 2.090 62.618 1.00 61.34 219 ASP A O 1
ATOM 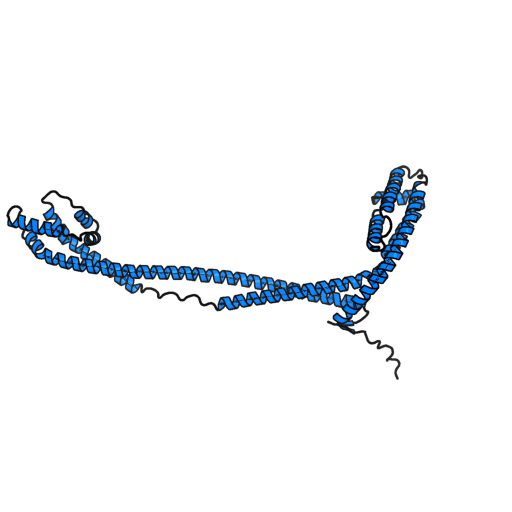1736 N N . SER A 1 220 ? -40.074 -0.040 62.495 1.00 62.91 220 SER A N 1
ATOM 1737 C CA . SER A 1 220 ? -41.264 -0.494 63.239 1.00 62.91 220 SER A CA 1
ATOM 1738 C C . SER A 1 220 ? -41.214 -0.121 64.732 1.00 62.91 220 SER A C 1
ATOM 1740 O O . SER A 1 220 ? -42.252 0.178 65.344 1.00 62.91 220 SER A O 1
ATOM 1742 N N . PHE A 1 221 ? -40.004 -0.001 65.298 1.00 61.09 221 PHE A N 1
ATOM 1743 C CA . PHE A 1 221 ? -39.787 0.546 66.641 1.00 61.09 221 PHE A CA 1
ATOM 1744 C C . PHE A 1 221 ? -40.156 2.046 66.743 1.00 61.09 221 PHE A C 1
ATOM 1746 O O . PHE A 1 221 ? -40.333 2.548 67.861 1.00 61.09 221 PHE A O 1
ATOM 1753 N N . LEU A 1 222 ? -40.401 2.752 65.619 1.00 51.44 222 LEU A N 1
ATOM 1754 C CA . LEU A 1 222 ? -40.937 4.128 65.594 1.00 51.44 222 LEU A CA 1
ATOM 1755 C C . LEU A 1 222 ? -42.235 4.279 66.377 1.00 51.44 222 LEU A C 1
ATOM 1757 O O . LEU A 1 222 ? -42.479 5.355 66.912 1.00 51.44 222 LEU A O 1
ATOM 1761 N N . SER A 1 223 ? -43.117 3.277 66.396 1.00 53.62 223 SER A N 1
ATOM 1762 C CA . SER A 1 223 ? -44.420 3.420 67.065 1.00 53.62 223 SER A CA 1
ATOM 1763 C C . SER A 1 223 ? -44.250 3.601 68.578 1.00 53.62 223 SER A C 1
ATOM 1765 O O . SER A 1 223 ? -44.900 4.453 69.192 1.00 53.62 223 SER A O 1
ATOM 1767 N N . VAL A 1 224 ? -43.287 2.881 69.156 1.00 54.66 224 VAL A N 1
ATOM 1768 C CA . VAL A 1 224 ? -42.893 2.961 70.564 1.00 54.66 224 VAL A CA 1
ATOM 1769 C C . VAL A 1 224 ? -42.145 4.273 70.833 1.00 54.66 224 VAL A C 1
ATOM 1771 O O . VAL A 1 224 ? -42.466 4.975 71.790 1.00 54.66 224 VAL A O 1
ATOM 1774 N N . GLN A 1 225 ? -41.227 4.678 69.947 1.00 50.97 225 GLN A N 1
ATOM 1775 C CA . GLN A 1 225 ? -40.454 5.924 70.086 1.00 50.97 225 GLN A CA 1
ATOM 1776 C C . GLN A 1 225 ? -41.264 7.217 69.848 1.00 50.97 225 GLN A C 1
ATOM 1778 O O . GLN A 1 225 ? -41.074 8.210 70.547 1.00 50.97 225 GLN A O 1
ATOM 1783 N N . LYS A 1 226 ? -42.223 7.229 68.916 1.00 53.22 226 LYS A N 1
ATOM 1784 C CA . LYS A 1 226 ? -43.173 8.344 68.723 1.00 53.22 226 LYS A CA 1
ATOM 1785 C C . LYS A 1 226 ? -44.106 8.493 69.922 1.00 53.22 226 LYS A C 1
ATOM 1787 O O . LYS A 1 226 ? -44.434 9.611 70.312 1.00 53.22 226 LYS A O 1
ATOM 1792 N N . THR A 1 227 ? -44.502 7.373 70.526 1.00 53.62 227 THR A N 1
ATOM 1793 C CA . THR A 1 227 ? -45.284 7.372 71.768 1.00 53.62 227 THR A CA 1
ATOM 1794 C C . THR A 1 227 ? -44.460 7.946 72.921 1.00 53.62 227 THR A C 1
ATOM 1796 O O . THR A 1 227 ? -44.939 8.829 73.620 1.00 53.62 227 THR A O 1
ATOM 1799 N N . LEU A 1 228 ? -43.194 7.544 73.047 1.00 50.94 228 LEU A N 1
ATOM 1800 C CA . LEU A 1 228 ? -42.201 8.119 73.965 1.00 50.94 228 LEU A CA 1
ATOM 1801 C C . LEU A 1 228 ? -42.025 9.639 73.798 1.00 50.94 228 LEU A C 1
ATOM 1803 O O . LEU A 1 228 ? -42.052 10.389 74.772 1.00 50.94 228 LEU A O 1
ATOM 1807 N N . LYS A 1 229 ? -41.927 10.107 72.550 1.00 49.19 229 LYS A N 1
ATOM 1808 C CA . LYS A 1 229 ? -41.816 11.526 72.190 1.00 49.19 229 LYS A CA 1
ATOM 1809 C C . LYS A 1 229 ? -42.994 12.365 72.691 1.00 49.19 229 LYS A C 1
ATOM 1811 O O . LYS A 1 229 ? -42.786 13.493 73.120 1.00 49.19 229 LYS A O 1
ATOM 1816 N N . LYS A 1 230 ? -44.217 11.821 72.703 1.00 53.72 230 LYS A N 1
ATOM 1817 C CA . LYS A 1 230 ? -45.409 12.515 73.227 1.00 53.72 230 LYS A CA 1
ATOM 1818 C C . LYS A 1 230 ? -45.275 12.886 74.714 1.00 53.72 230 LYS A C 1
ATOM 1820 O O . LYS A 1 230 ? -45.843 13.891 75.125 1.00 53.72 230 LYS A O 1
ATOM 1825 N N . TYR A 1 231 ? -44.506 12.119 75.488 1.00 48.53 231 TYR A N 1
ATOM 1826 C CA . TYR A 1 231 ? -44.265 12.373 76.913 1.00 48.53 231 TYR A CA 1
ATOM 1827 C C . TYR A 1 231 ? -43.055 13.291 77.175 1.00 48.53 231 TYR A C 1
ATOM 1829 O O . TYR A 1 231 ? -43.024 13.973 78.193 1.00 48.53 231 TYR A O 1
ATOM 1837 N N . LEU A 1 232 ? -42.094 13.369 76.246 1.00 47.03 232 LEU A N 1
ATOM 1838 C CA . LEU A 1 232 ? -40.945 14.289 76.317 1.00 47.03 232 LEU A CA 1
ATOM 1839 C C . LEU A 1 232 ? -41.297 15.746 75.959 1.00 47.03 232 LEU A C 1
ATOM 1841 O O . LEU A 1 232 ? -40.541 16.650 76.288 1.00 47.03 232 LEU A O 1
ATOM 1845 N N . TYR A 1 233 ? -42.455 15.999 75.336 1.00 44.22 233 TYR A N 1
ATOM 1846 C CA . TYR A 1 233 ? -42.930 17.346 74.968 1.00 44.22 233 TYR A CA 1
ATOM 1847 C C . TYR A 1 233 ? -43.345 18.237 76.156 1.00 44.22 233 TYR A C 1
ATOM 1849 O O . TYR A 1 233 ? -43.808 19.360 75.953 1.00 44.22 233 TYR A O 1
ATOM 1857 N N . VAL A 1 234 ? -43.168 17.771 77.394 1.00 47.25 234 VAL A N 1
ATOM 1858 C CA . VAL A 1 234 ? -43.356 18.570 78.611 1.00 47.25 234 VAL A CA 1
ATOM 1859 C C . VAL A 1 234 ? -42.015 19.211 79.011 1.00 47.25 234 VAL A C 1
ATOM 1861 O O . VAL A 1 234 ? -41.429 18.830 80.018 1.00 47.25 234 VAL A O 1
ATOM 1864 N N . SER A 1 235 ? -41.504 20.136 78.182 1.00 45.28 235 SER A N 1
ATOM 1865 C CA . SER A 1 235 ? -40.542 21.243 78.456 1.00 45.28 235 SER A CA 1
ATOM 1866 C C . SER A 1 235 ? -39.511 21.502 77.333 1.00 45.28 235 SER A C 1
ATOM 1868 O O . SER A 1 235 ? -39.301 20.695 76.433 1.00 45.28 235 SER A O 1
ATOM 1870 N N . GLU A 1 236 ? -38.955 22.716 77.354 1.00 45.19 236 GLU A N 1
ATOM 1871 C CA . GLU A 1 236 ? -38.387 23.514 76.258 1.00 45.19 236 GLU A CA 1
ATOM 1872 C C . GLU A 1 236 ? -36.943 23.161 75.835 1.00 45.19 236 GLU A C 1
ATOM 1874 O O . GLU A 1 236 ? -36.027 23.897 76.173 1.00 45.19 236 GLU A O 1
ATOM 1879 N N . VAL A 1 237 ? -36.697 22.121 75.029 1.00 41.66 237 VAL A N 1
ATOM 1880 C CA . VAL A 1 237 ? -35.488 22.060 74.166 1.00 41.66 237 VAL A CA 1
ATOM 1881 C C . VAL A 1 237 ? -35.778 21.191 72.932 1.00 41.66 237 VAL A C 1
ATOM 1883 O O . VAL A 1 237 ? -36.084 20.008 73.057 1.00 41.66 237 VAL A O 1
ATOM 1886 N N . ARG A 1 238 ? -35.696 21.753 71.717 1.00 50.00 238 ARG A N 1
ATOM 1887 C CA . ARG A 1 238 ? -35.677 20.964 70.469 1.00 50.00 238 ARG A CA 1
ATOM 1888 C C . ARG A 1 238 ? -34.252 20.466 70.228 1.00 50.00 238 ARG A C 1
ATOM 1890 O O . ARG A 1 238 ? -33.382 21.274 69.920 1.00 50.00 238 ARG A O 1
ATOM 1897 N N . GLU A 1 239 ? -34.019 19.162 70.346 1.00 55.84 239 GLU A N 1
ATOM 1898 C CA . GLU A 1 239 ? -32.723 18.558 70.014 1.00 55.84 239 GLU A CA 1
ATOM 1899 C C . GLU A 1 239 ? -32.659 18.092 68.540 1.00 55.84 239 GLU A C 1
ATOM 1901 O O . GLU A 1 239 ? -33.561 17.378 68.093 1.00 55.84 239 GLU A O 1
ATOM 1906 N N . PRO A 1 240 ? -31.579 18.414 67.794 1.00 53.88 240 PRO A N 1
ATOM 1907 C CA . PRO A 1 240 ? -31.365 18.006 66.395 1.00 53.88 240 PRO A CA 1
ATOM 1908 C C . PRO A 1 240 ? -31.422 16.490 66.148 1.00 53.88 240 PRO A C 1
ATOM 1910 O O . PRO A 1 240 ? -31.848 16.035 65.089 1.00 53.88 240 PRO A O 1
ATOM 1913 N N . VAL A 1 241 ? -31.038 15.685 67.142 1.00 51.31 241 VAL A N 1
ATOM 1914 C CA . VAL A 1 241 ? -31.094 14.214 67.072 1.00 51.31 241 VAL A CA 1
ATOM 1915 C C . VAL A 1 241 ? -32.541 13.729 66.933 1.00 51.31 241 VAL A C 1
ATOM 1917 O O . VAL A 1 241 ? -32.825 12.816 66.163 1.00 51.31 241 VAL A O 1
ATOM 1920 N N . VAL A 1 242 ? -33.488 14.386 67.608 1.00 51.72 242 VAL A N 1
ATOM 1921 C CA . VAL A 1 242 ? -34.916 14.039 67.565 1.00 51.72 242 VAL A CA 1
ATOM 1922 C C . VAL A 1 242 ? -35.536 14.355 66.203 1.00 51.72 242 VAL A C 1
ATOM 1924 O O . VAL A 1 242 ? -36.481 13.675 65.806 1.00 51.72 242 VAL A O 1
ATOM 1927 N N . GLU A 1 243 ? -35.030 15.361 65.487 1.00 54.66 243 GLU A N 1
ATOM 1928 C CA . GLU A 1 243 ? -35.461 15.693 64.122 1.00 54.66 243 GLU A CA 1
ATOM 1929 C C . GLU A 1 243 ? -34.939 14.661 63.110 1.00 54.66 243 GLU A C 1
ATOM 1931 O O . GLU A 1 243 ? -35.731 14.144 62.321 1.00 54.66 243 GLU A O 1
ATOM 1936 N N . LEU A 1 244 ? -33.680 14.222 63.236 1.00 53.91 244 LEU A N 1
ATOM 1937 C CA . LEU A 1 244 ? -33.124 13.126 62.426 1.00 53.91 244 LEU A CA 1
ATOM 1938 C C . LEU A 1 244 ? -33.931 11.824 62.573 1.00 53.91 244 LEU A C 1
ATOM 1940 O O . LEU A 1 244 ? -34.173 11.130 61.587 1.00 53.91 244 LEU A O 1
ATOM 1944 N N . TYR A 1 245 ? -34.413 11.510 63.781 1.00 52.44 245 TYR A N 1
ATOM 1945 C CA . TYR A 1 245 ? -35.276 10.345 64.033 1.00 52.44 245 TYR A CA 1
ATOM 1946 C C . TYR A 1 245 ? -36.662 10.428 63.375 1.00 52.44 245 TYR A C 1
ATOM 1948 O O . TYR A 1 245 ? -37.314 9.398 63.197 1.00 52.44 245 TYR A O 1
ATOM 1956 N N . ILE A 1 246 ? -37.151 11.630 63.051 1.00 51.47 246 ILE A N 1
ATOM 1957 C CA . ILE A 1 246 ? -38.424 11.815 62.332 1.00 51.47 246 ILE A CA 1
ATOM 1958 C C . ILE A 1 246 ? -38.231 11.534 60.846 1.00 51.47 246 ILE A C 1
ATOM 1960 O O . ILE A 1 246 ? -39.107 10.929 60.230 1.00 51.47 246 ILE A O 1
ATOM 1964 N N . GLU A 1 247 ? -37.119 12.007 60.288 1.00 57.25 247 GLU A N 1
ATOM 1965 C CA . GLU A 1 247 ? -36.827 11.937 58.858 1.00 57.25 247 GLU A CA 1
ATOM 1966 C C . GLU A 1 247 ? -36.338 10.552 58.438 1.00 57.25 247 GLU A C 1
ATOM 1968 O O . GLU A 1 247 ? -36.818 10.000 57.449 1.00 57.25 247 GLU A O 1
ATOM 1973 N N . SER A 1 248 ? -35.409 9.972 59.199 1.00 58.03 248 SER A N 1
ATOM 1974 C CA . SER A 1 248 ? -34.869 8.638 58.947 1.00 58.03 248 SER A CA 1
ATOM 1975 C C . SER A 1 248 ? -34.394 8.003 60.261 1.00 58.03 248 SER A C 1
ATOM 1977 O O . SER A 1 248 ? -33.258 8.232 60.688 1.00 58.03 248 SER A O 1
ATOM 1979 N N . PRO A 1 249 ? -35.228 7.175 60.917 1.00 56.16 249 PRO A N 1
ATOM 1980 C CA . PRO A 1 249 ? -34.888 6.519 62.180 1.00 56.16 249 PRO A CA 1
ATOM 1981 C C . PRO A 1 249 ? -33.657 5.632 62.062 1.00 56.16 249 PRO A C 1
ATOM 1983 O O . PRO A 1 249 ? -32.847 5.587 62.977 1.00 56.16 249 PRO A O 1
ATOM 1986 N N . SER A 1 250 ? -33.494 4.959 60.924 1.00 55.97 250 SER A N 1
ATOM 1987 C CA . SER A 1 250 ? -32.330 4.126 60.630 1.00 55.97 250 SER A CA 1
ATOM 1988 C C . SER A 1 250 ? -31.043 4.947 60.464 1.00 55.97 250 SER A C 1
ATOM 1990 O O . SER A 1 250 ? -29.995 4.517 60.939 1.00 55.97 250 SER A O 1
ATOM 1992 N N . SER A 1 251 ? -31.103 6.152 59.884 1.00 61.28 251 SER A N 1
ATOM 1993 C CA . SER A 1 251 ? -29.955 7.076 59.827 1.00 61.28 251 SER A CA 1
ATOM 1994 C C . SER A 1 251 ? -29.662 7.731 61.180 1.00 61.28 251 SER A C 1
ATOM 1996 O O . SER A 1 251 ? -28.502 7.874 61.560 1.00 61.28 251 SER A O 1
ATOM 1998 N N . ALA A 1 252 ? -30.701 8.086 61.936 1.00 55.38 252 ALA A N 1
ATOM 1999 C CA . ALA A 1 252 ? -30.572 8.642 63.277 1.00 55.38 252 ALA A CA 1
ATOM 2000 C C . ALA A 1 252 ? -30.004 7.623 64.274 1.00 55.38 252 ALA A C 1
ATOM 2002 O O . ALA A 1 252 ? -29.198 7.991 65.119 1.00 55.38 252 ALA A O 1
ATOM 2003 N N . LEU A 1 253 ? -30.339 6.334 64.126 1.00 57.38 253 LEU A N 1
ATOM 2004 C CA . LEU A 1 253 ? -29.799 5.239 64.939 1.00 57.38 253 LEU A CA 1
ATOM 2005 C C . LEU A 1 253 ? -28.270 5.137 64.861 1.00 57.38 253 LEU A C 1
ATOM 2007 O O . LEU A 1 253 ? -27.637 4.771 65.847 1.00 57.38 253 LEU A O 1
ATOM 2011 N N . ILE A 1 254 ? -27.714 5.421 63.678 1.00 57.56 254 ILE A N 1
ATOM 2012 C CA . ILE A 1 254 ? -26.275 5.398 63.382 1.00 57.56 254 ILE A CA 1
ATOM 2013 C C . ILE A 1 254 ? -25.589 6.655 63.940 1.00 57.56 254 ILE A C 1
ATOM 2015 O O . ILE A 1 254 ? -24.438 6.585 64.354 1.00 57.56 254 ILE A O 1
ATOM 2019 N N . ALA A 1 255 ? -26.293 7.791 63.965 1.00 53.91 255 ALA A N 1
ATOM 2020 C CA . ALA A 1 255 ? -25.786 9.067 64.475 1.00 53.91 255 ALA A CA 1
ATOM 2021 C C . ALA A 1 255 ? -25.905 9.216 66.008 1.00 53.91 255 ALA A C 1
ATOM 2023 O O . ALA A 1 255 ? -25.144 9.956 66.626 1.00 53.91 255 ALA A O 1
ATOM 2024 N N . ASP A 1 256 ? -26.856 8.522 66.630 1.00 55.62 256 ASP A N 1
ATOM 2025 C CA . ASP A 1 256 ? -27.179 8.583 68.058 1.00 55.62 256 ASP A CA 1
ATOM 2026 C C . ASP A 1 256 ? -26.308 7.607 68.877 1.00 55.62 256 ASP A C 1
ATOM 2028 O O . ASP A 1 256 ? -26.811 6.731 69.585 1.00 55.62 256 ASP A O 1
ATOM 2032 N N . GLU A 1 257 ? -24.981 7.751 68.757 1.00 52.66 257 GLU A N 1
ATOM 2033 C CA . GLU A 1 257 ? -23.979 7.044 69.579 1.00 52.6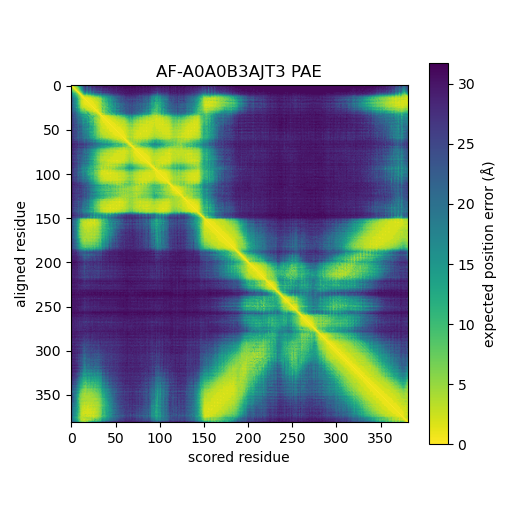6 257 GLU A CA 1
ATOM 2034 C C . GLU A 1 257 ? -23.988 7.514 71.052 1.00 52.66 257 GLU A C 1
ATOM 2036 O O . GLU A 1 257 ? -23.480 6.814 71.926 1.00 52.66 257 GLU A O 1
ATOM 2041 N N . ASN A 1 258 ? -24.623 8.654 71.359 1.00 50.97 258 ASN A N 1
ATOM 2042 C CA . ASN A 1 258 ? -24.606 9.291 72.679 1.00 50.97 258 ASN A CA 1
ATOM 2043 C C . ASN A 1 258 ? -26.015 9.497 73.259 1.00 50.97 258 ASN A C 1
ATOM 2045 O O . ASN A 1 258 ? -26.480 10.623 73.365 1.00 50.97 258 ASN A O 1
ATOM 2049 N N . LEU A 1 259 ? -26.658 8.398 73.663 1.00 53.00 259 LEU A N 1
ATOM 2050 C CA . LEU A 1 259 ? -27.502 8.209 74.863 1.00 53.00 259 LEU A CA 1
ATOM 2051 C C . LEU A 1 259 ? -28.580 9.214 75.332 1.00 53.00 259 LEU A C 1
ATOM 2053 O O . LEU A 1 259 ? -29.282 8.881 76.293 1.00 53.00 259 LEU A O 1
ATOM 2057 N N . SER A 1 260 ? -28.781 10.364 74.689 1.00 55.47 260 SER A N 1
ATOM 2058 C CA . SER A 1 260 ? -29.597 11.474 75.211 1.00 55.47 260 SER A CA 1
ATOM 2059 C C . SER A 1 260 ? -31.023 11.011 75.545 1.00 55.47 260 SER A C 1
ATOM 2061 O O . SER A 1 260 ? -31.531 11.225 76.648 1.00 55.47 260 SER A O 1
ATOM 2063 N N . VAL A 1 261 ? -31.643 10.233 74.654 1.00 55.59 261 VAL A N 1
ATOM 2064 C CA . VAL A 1 261 ? -33.060 9.852 74.768 1.00 55.59 261 VAL A CA 1
ATOM 2065 C C . VAL A 1 261 ? -33.363 9.013 76.022 1.00 55.59 261 VAL A C 1
ATOM 2067 O O . VAL A 1 261 ? -34.401 9.203 76.649 1.00 55.59 261 VAL A O 1
ATOM 2070 N N . LEU A 1 262 ? -32.481 8.097 76.433 1.00 53.12 262 LEU A N 1
ATOM 2071 C CA . LEU A 1 262 ? -32.713 7.228 77.603 1.00 53.12 262 LEU A CA 1
ATOM 2072 C C . LEU A 1 262 ? -32.477 7.935 78.936 1.00 53.12 262 LEU A C 1
ATOM 2074 O O . LEU A 1 262 ? -33.154 7.643 79.927 1.00 53.12 262 LEU A O 1
ATOM 2078 N N . GLU A 1 263 ? -31.530 8.867 78.950 1.00 57.00 263 GLU A N 1
ATOM 2079 C CA . GLU A 1 263 ? -31.262 9.719 80.101 1.00 57.00 263 GLU A CA 1
ATOM 2080 C C . GLU A 1 263 ? -32.461 10.639 80.364 1.00 57.00 263 GLU A C 1
ATOM 2082 O O . GLU A 1 263 ? -32.956 10.718 81.492 1.00 57.00 263 GLU A O 1
ATOM 2087 N N . HIS A 1 264 ? -33.036 11.221 79.305 1.00 57.97 264 HIS A N 1
ATOM 2088 C CA . HIS A 1 264 ? -34.254 12.025 79.404 1.00 57.97 264 HIS A CA 1
ATOM 2089 C C . HIS A 1 264 ? -35.471 11.228 79.895 1.00 57.97 264 HIS A C 1
ATOM 2091 O O . HIS A 1 264 ? -36.281 11.754 80.659 1.00 57.97 264 HIS A O 1
ATOM 2097 N N . LEU A 1 265 ? -35.592 9.951 79.525 1.00 55.59 265 LEU A N 1
ATOM 2098 C CA . LEU A 1 265 ? -36.703 9.096 79.962 1.00 55.59 265 LEU A CA 1
ATOM 2099 C C . LEU A 1 265 ? -36.576 8.622 81.405 1.00 55.59 265 LEU A C 1
ATOM 2101 O O . LEU A 1 265 ? -37.570 8.617 82.130 1.00 55.59 265 LEU A O 1
ATOM 2105 N N . SER A 1 266 ? -35.363 8.288 81.843 1.00 60.09 266 SER A N 1
ATOM 2106 C CA . SER A 1 266 ? -35.088 8.010 83.258 1.00 60.09 266 SER A CA 1
ATOM 2107 C C . SER A 1 266 ? -35.424 9.232 84.117 1.00 60.09 266 SER A C 1
ATOM 2109 O O . SER A 1 266 ? -36.114 9.111 85.129 1.00 60.09 266 SER A O 1
ATOM 2111 N N . ARG A 1 267 ? -35.051 10.428 83.645 1.00 61.22 267 ARG A N 1
ATOM 2112 C CA . ARG A 1 267 ? -35.347 11.704 84.307 1.00 61.22 267 ARG A CA 1
ATOM 2113 C C . ARG A 1 267 ? -36.846 12.020 84.338 1.00 61.22 267 ARG A C 1
ATOM 2115 O O . ARG A 1 267 ? -37.355 12.456 85.366 1.00 61.22 267 ARG A O 1
ATOM 2122 N N . ALA A 1 268 ? -37.584 11.745 83.260 1.00 57.06 268 ALA A N 1
ATOM 2123 C CA . ALA A 1 268 ? -39.044 11.871 83.238 1.00 57.06 268 ALA A CA 1
ATOM 2124 C C . ALA A 1 268 ? -39.721 10.902 84.229 1.00 57.06 268 ALA A C 1
ATOM 2126 O O . ALA A 1 268 ? -40.634 11.292 84.952 1.00 57.06 268 ALA A O 1
ATOM 2127 N N . ALA A 1 269 ? -39.235 9.663 84.337 1.00 61.75 269 ALA A N 1
ATOM 2128 C CA . ALA A 1 269 ? -39.739 8.681 85.299 1.00 61.75 269 ALA A CA 1
ATOM 2129 C C . ALA A 1 269 ? -39.491 9.088 86.760 1.00 61.75 269 ALA A C 1
ATOM 2131 O O . ALA A 1 269 ? -40.313 8.828 87.639 1.00 61.75 269 ALA A O 1
ATOM 2132 N N . GLU A 1 270 ? -38.346 9.710 87.038 1.00 64.38 270 GLU A N 1
ATOM 2133 C CA . GLU A 1 270 ? -38.031 10.278 88.352 1.00 64.38 270 GLU A CA 1
ATOM 2134 C C . GLU A 1 270 ? -38.942 11.463 88.689 1.00 64.38 270 GLU A C 1
ATOM 2136 O O . GLU A 1 270 ? -39.456 11.547 89.804 1.00 64.38 270 GLU A O 1
ATOM 2141 N N . LEU A 1 271 ? -39.213 12.340 87.717 1.00 59.22 271 LEU A N 1
ATOM 2142 C CA . LEU A 1 271 ? -40.152 13.453 87.878 1.00 59.22 271 LEU A CA 1
ATOM 2143 C C . LEU A 1 271 ? -41.593 12.966 88.117 1.00 59.22 271 LEU A C 1
ATOM 2145 O O . LEU A 1 271 ? -42.299 13.562 88.933 1.00 59.22 271 LEU A O 1
ATOM 2149 N N . ALA A 1 272 ? -42.009 11.870 87.472 1.00 60.84 272 ALA A N 1
ATOM 2150 C CA . ALA A 1 272 ? -43.313 11.234 87.691 1.00 60.84 272 ALA A CA 1
ATOM 2151 C C . ALA A 1 272 ? -43.417 10.594 89.083 1.00 60.84 272 ALA A C 1
ATOM 2153 O O . ALA A 1 272 ? -44.390 10.822 89.800 1.00 60.84 272 ALA A O 1
ATOM 2154 N N . ARG A 1 273 ? -42.379 9.861 89.519 1.00 65.12 273 ARG A N 1
ATOM 2155 C CA . ARG A 1 273 ? -42.300 9.300 90.883 1.00 65.12 273 ARG A CA 1
ATOM 2156 C C . ARG A 1 273 ? -42.270 10.382 91.964 1.00 65.12 273 ARG A C 1
ATOM 2158 O O . ARG A 1 273 ? -42.807 10.173 93.046 1.00 65.12 273 ARG A O 1
ATOM 2165 N N . GLY A 1 274 ? -41.692 11.543 91.661 1.00 66.69 274 GLY A N 1
ATOM 2166 C CA . GLY A 1 274 ? -41.706 12.728 92.519 1.00 66.69 274 GLY A CA 1
ATOM 2167 C C . GLY A 1 274 ? -43.014 13.531 92.497 1.00 66.69 274 GLY A C 1
ATOM 2168 O O . GLY A 1 274 ? -43.055 14.601 93.100 1.00 66.69 274 GLY A O 1
ATOM 2169 N N . GLY A 1 275 ? -44.052 13.072 91.783 1.00 56.53 275 GLY A N 1
ATOM 2170 C CA . GLY A 1 275 ? -45.365 13.725 91.701 1.00 56.53 275 GLY A CA 1
ATOM 2171 C C . GLY A 1 275 ? -45.384 15.047 90.925 1.00 56.53 275 GLY A C 1
ATOM 2172 O O . GLY A 1 275 ? -46.375 15.770 90.978 1.00 56.53 275 GLY A O 1
ATOM 2173 N N . LYS A 1 276 ? -44.295 15.388 90.220 1.00 55.72 276 LYS A N 1
ATOM 2174 C CA . LYS A 1 276 ? -44.173 16.637 89.444 1.00 55.72 276 LYS A CA 1
ATOM 2175 C C . LYS A 1 276 ? -44.844 16.554 88.074 1.00 55.72 276 LYS A C 1
ATOM 2177 O O . LYS A 1 276 ? -45.130 17.588 87.480 1.00 55.72 276 LYS A O 1
ATOM 2182 N N . ILE A 1 277 ? -45.082 15.341 87.586 1.00 55.88 277 ILE A N 1
ATOM 2183 C CA . ILE A 1 277 ? -45.865 15.046 86.384 1.00 55.88 277 ILE A CA 1
ATOM 2184 C C . ILE A 1 277 ? -46.784 13.851 86.665 1.00 55.88 277 ILE A C 1
ATOM 2186 O O . ILE A 1 277 ? -46.520 13.061 87.573 1.00 55.88 277 ILE A O 1
ATOM 2190 N N . GLU A 1 278 ? -47.875 13.737 85.910 1.00 54.28 278 GLU A N 1
ATOM 2191 C CA . GLU A 1 278 ? -48.895 12.702 86.098 1.00 54.28 278 GLU A CA 1
ATOM 2192 C C . GLU A 1 278 ? -48.302 11.298 85.877 1.00 54.28 278 GLU A C 1
ATOM 2194 O O . GLU A 1 278 ? -47.674 11.025 84.850 1.00 54.28 278 GLU A O 1
ATOM 2199 N N . ASN A 1 279 ? -48.460 10.412 86.866 1.00 57.06 279 ASN A N 1
ATOM 2200 C CA . ASN A 1 279 ? -47.866 9.079 86.829 1.00 57.06 279 ASN A CA 1
ATOM 2201 C C . ASN A 1 279 ? -48.731 8.136 85.979 1.00 57.06 279 ASN A C 1
ATOM 2203 O O . ASN A 1 279 ? -49.641 7.469 86.472 1.00 57.06 279 ASN A O 1
ATOM 2207 N N . ASP A 1 280 ? -48.467 8.118 84.675 1.00 60.34 280 ASP A N 1
ATOM 2208 C CA . ASP A 1 280 ? -49.111 7.206 83.736 1.00 60.34 280 ASP A CA 1
ATOM 2209 C C . ASP A 1 280 ? -48.428 5.830 83.800 1.00 60.34 280 ASP A C 1
ATOM 2211 O O . ASP A 1 280 ? -47.225 5.696 83.561 1.00 60.34 280 ASP A O 1
ATOM 2215 N N . ARG A 1 281 ? -49.215 4.777 84.050 1.00 59.28 281 ARG A N 1
ATOM 2216 C CA . ARG A 1 281 ? -48.771 3.372 84.055 1.00 59.28 281 ARG A CA 1
ATOM 2217 C C . ARG A 1 281 ? -48.006 2.998 82.777 1.00 59.28 281 ARG A C 1
ATOM 2219 O O . ARG A 1 281 ? -47.165 2.104 82.802 1.00 59.28 281 ARG A O 1
ATOM 2226 N N . LYS A 1 282 ? -48.263 3.685 81.658 1.00 55.66 282 LYS A N 1
ATOM 2227 C CA . LYS A 1 282 ? -47.529 3.510 80.395 1.00 55.66 282 LYS A CA 1
ATOM 2228 C C . LYS A 1 282 ? -46.083 4.005 80.458 1.00 55.66 282 LYS A C 1
ATOM 2230 O O . LYS A 1 282 ? -45.221 3.349 79.885 1.00 55.66 282 LYS A O 1
ATOM 2235 N N . LEU A 1 283 ? -45.795 5.106 81.156 1.00 57.66 283 LEU A N 1
ATOM 2236 C CA . LEU A 1 283 ? -44.437 5.650 81.284 1.00 57.66 283 LEU A CA 1
ATOM 2237 C C . LEU A 1 283 ? -43.532 4.678 82.049 1.00 57.66 283 LEU A C 1
ATOM 2239 O O . LEU A 1 283 ? -42.417 4.397 81.623 1.00 57.66 283 LEU A O 1
ATOM 2243 N N . GLU A 1 284 ? -44.046 4.104 83.134 1.00 59.88 284 GLU A N 1
ATOM 2244 C CA . GLU A 1 284 ? -43.319 3.147 83.971 1.00 59.88 284 GLU A CA 1
ATOM 2245 C C . GLU A 1 284 ? -43.034 1.831 83.225 1.00 59.88 284 GLU A C 1
ATOM 2247 O O . GLU A 1 284 ? -41.919 1.313 83.272 1.00 59.88 284 GLU A O 1
ATOM 2252 N N . ILE A 1 285 ? -44.004 1.332 82.445 1.00 58.03 285 ILE A N 1
ATOM 2253 C CA . ILE A 1 285 ? -43.815 0.181 81.544 1.00 58.03 285 ILE A CA 1
ATOM 2254 C C . ILE A 1 285 ? -42.704 0.465 80.528 1.00 58.03 285 ILE A C 1
ATOM 2256 O O . ILE A 1 285 ? -41.854 -0.390 80.284 1.00 58.03 285 ILE A O 1
ATOM 2260 N N . ILE A 1 286 ? -42.693 1.664 79.949 1.00 56.31 286 ILE A N 1
ATOM 2261 C CA . ILE A 1 286 ? -41.718 2.030 78.926 1.00 56.31 286 ILE A CA 1
ATOM 2262 C C . ILE A 1 286 ? -40.314 2.196 79.521 1.00 56.31 286 ILE A C 1
ATOM 2264 O O . ILE A 1 286 ? -39.354 1.701 78.939 1.00 56.31 286 ILE A O 1
ATOM 2268 N N . VAL A 1 287 ? -40.181 2.837 80.682 1.00 59.16 287 VAL A N 1
ATOM 2269 C CA . VAL A 1 287 ? -38.894 3.030 81.375 1.00 59.16 287 VAL A CA 1
ATOM 2270 C C . VAL A 1 287 ? -38.309 1.690 81.819 1.00 59.16 287 VAL A C 1
ATOM 2272 O O . VAL A 1 287 ? -37.118 1.453 81.640 1.00 59.16 287 VAL A O 1
ATOM 2275 N N . ASN A 1 288 ? -39.147 0.770 82.301 1.00 61.81 288 ASN A N 1
ATOM 2276 C CA . ASN A 1 288 ? -38.723 -0.587 82.652 1.00 61.81 288 ASN A CA 1
ATOM 2277 C C . ASN A 1 288 ? -38.344 -1.429 81.420 1.00 61.81 288 ASN A C 1
ATOM 2279 O O . ASN A 1 288 ? -37.455 -2.276 81.498 1.00 61.81 288 ASN A O 1
ATOM 2283 N N . ALA A 1 289 ? -38.980 -1.188 80.269 1.00 58.81 289 ALA A N 1
ATOM 2284 C CA . ALA A 1 289 ? -38.617 -1.812 78.997 1.00 58.81 289 ALA A CA 1
ATOM 2285 C C . ALA A 1 289 ? -37.395 -1.153 78.327 1.00 58.81 289 ALA A C 1
ATOM 2287 O O . ALA A 1 289 ? -36.780 -1.747 77.442 1.00 58.81 289 ALA A O 1
ATOM 2288 N N . ALA A 1 290 ? -37.014 0.055 78.745 1.00 59.72 290 ALA A N 1
ATOM 2289 C CA . ALA A 1 290 ? -36.011 0.878 78.080 1.00 59.72 290 ALA A CA 1
ATOM 2290 C C . ALA A 1 290 ? -34.606 0.240 78.001 1.00 59.72 290 ALA A C 1
ATOM 2292 O O . ALA A 1 290 ? -34.009 0.301 76.925 1.00 59.72 290 ALA A O 1
ATOM 2293 N N . PRO A 1 291 ? -34.078 -0.438 79.044 1.00 61.44 291 PRO A N 1
ATOM 2294 C CA . PRO A 1 291 ? -32.797 -1.145 78.951 1.00 61.44 291 PRO A CA 1
ATOM 2295 C C . PRO A 1 291 ? -32.822 -2.288 77.926 1.00 61.44 291 PRO A C 1
ATOM 2297 O O . PRO A 1 291 ? -31.845 -2.505 77.210 1.00 61.44 291 PRO A O 1
ATOM 2300 N N . TYR A 1 292 ? -33.952 -2.992 77.816 1.00 62.97 292 TYR A N 1
ATOM 2301 C CA . TYR A 1 292 ? -34.138 -4.076 76.849 1.00 62.97 292 TYR A CA 1
ATOM 2302 C C . TYR A 1 292 ? -34.260 -3.540 75.422 1.00 62.97 292 TYR A C 1
ATOM 2304 O O . TYR A 1 292 ? -33.628 -4.067 74.509 1.00 62.97 292 TYR A O 1
ATOM 2312 N N . LEU A 1 293 ? -35.008 -2.449 75.238 1.00 62.06 293 LEU A N 1
ATOM 2313 C CA . LEU A 1 293 ? -35.120 -1.748 73.959 1.00 62.06 293 LEU A CA 1
ATOM 2314 C C . LEU A 1 293 ? -33.769 -1.181 73.510 1.00 62.06 293 LEU A C 1
ATOM 2316 O O . LEU A 1 293 ? -33.437 -1.261 72.332 1.00 62.06 293 LEU A O 1
ATOM 2320 N N . ARG A 1 294 ? -32.962 -0.667 74.444 1.00 63.19 294 ARG A N 1
ATOM 2321 C CA . ARG A 1 294 ? -31.598 -0.197 74.181 1.00 63.19 294 ARG A CA 1
ATOM 2322 C C . ARG A 1 294 ? -30.696 -1.324 73.694 1.00 63.19 294 ARG A C 1
ATOM 2324 O O . ARG A 1 294 ? -30.052 -1.179 72.664 1.00 63.19 294 ARG A O 1
ATOM 2331 N N . LYS A 1 295 ? -30.673 -2.446 74.414 1.00 67.25 295 LYS A N 1
ATOM 2332 C CA . LYS A 1 295 ? -29.846 -3.596 74.048 1.00 67.25 295 LYS A CA 1
ATOM 2333 C C . LYS A 1 295 ? -30.256 -4.168 72.688 1.00 67.25 295 LYS A C 1
ATOM 2335 O O . LYS A 1 295 ? -29.412 -4.345 71.820 1.00 67.25 295 LYS A O 1
ATOM 2340 N N . SER A 1 296 ? -31.560 -4.353 72.468 1.00 65.31 296 SER A N 1
ATOM 2341 C CA . SER A 1 296 ? -32.099 -4.793 71.175 1.00 65.31 296 SER A CA 1
ATOM 2342 C C . SER A 1 296 ? -31.752 -3.816 70.047 1.00 65.31 296 SER A C 1
ATOM 2344 O O . SER A 1 296 ? -31.483 -4.238 68.926 1.00 65.31 296 SER A O 1
ATOM 2346 N N . ARG A 1 297 ? -31.729 -2.511 70.334 1.00 66.44 297 ARG A N 1
ATOM 2347 C CA . ARG A 1 297 ? -31.328 -1.471 69.385 1.00 66.44 297 ARG A CA 1
ATOM 2348 C C . ARG A 1 297 ? -29.835 -1.526 69.054 1.00 66.44 297 ARG A C 1
ATOM 2350 O O . ARG A 1 297 ? -29.493 -1.443 67.880 1.00 66.44 297 ARG A O 1
ATOM 2357 N N . GLU A 1 298 ? -28.960 -1.646 70.049 1.00 71.56 298 GLU A N 1
ATOM 2358 C CA . GLU A 1 298 ? -27.507 -1.770 69.849 1.00 71.56 298 GLU A CA 1
ATOM 2359 C C . GLU A 1 298 ? -27.175 -3.027 69.022 1.00 71.56 298 GLU A C 1
ATOM 2361 O O . GLU A 1 298 ? -26.383 -2.966 68.080 1.00 71.56 298 GLU A O 1
ATOM 2366 N N . GLU A 1 299 ? -27.860 -4.142 69.295 1.00 74.69 299 GLU A N 1
ATOM 2367 C CA . GLU A 1 299 ? -27.754 -5.384 68.520 1.00 74.69 299 GLU A CA 1
ATOM 2368 C C . GLU A 1 299 ? -28.216 -5.195 67.062 1.00 74.69 299 GLU A C 1
ATOM 2370 O O . GLU A 1 299 ? -27.519 -5.608 66.131 1.00 74.69 299 GLU A O 1
ATOM 2375 N N . LEU A 1 300 ? -29.349 -4.518 66.836 1.00 71.25 300 LEU A N 1
ATOM 2376 C CA . LEU A 1 300 ? -29.856 -4.217 65.491 1.00 71.25 300 LEU A CA 1
ATOM 2377 C C . LEU A 1 300 ? -28.950 -3.247 64.719 1.00 71.25 300 LEU A C 1
ATOM 2379 O O . LEU A 1 300 ? -28.726 -3.455 63.527 1.00 71.25 300 LEU A O 1
ATOM 2383 N N . ALA A 1 301 ? -28.393 -2.228 65.378 1.00 71.00 301 ALA A N 1
ATOM 2384 C CA . ALA A 1 301 ? -27.451 -1.284 64.777 1.00 71.00 301 ALA A CA 1
ATOM 2385 C C . ALA A 1 301 ? -26.147 -1.980 64.355 1.00 71.00 301 ALA A C 1
ATOM 2387 O O . ALA A 1 301 ? -25.663 -1.778 63.239 1.00 71.00 301 ALA A O 1
ATOM 2388 N N . GLY A 1 302 ? -25.608 -2.851 65.216 1.00 76.50 302 GLY A N 1
ATOM 2389 C CA . GLY A 1 302 ? -24.428 -3.659 64.907 1.00 76.50 302 GLY A CA 1
ATOM 2390 C C . GLY A 1 302 ? -24.663 -4.613 63.732 1.00 76.50 302 GLY A C 1
ATOM 2391 O O . GLY A 1 302 ? -23.831 -4.701 62.827 1.00 76.50 302 GLY A O 1
ATOM 2392 N N . LEU A 1 303 ? -25.822 -5.279 63.696 1.00 79.75 303 LEU A N 1
ATOM 2393 C CA . LEU A 1 303 ? -26.217 -6.142 62.578 1.00 79.75 303 LEU A CA 1
ATOM 2394 C C . LEU A 1 303 ? -26.395 -5.357 61.273 1.00 79.75 303 LEU A C 1
ATOM 2396 O O . LEU A 1 303 ? -25.909 -5.803 60.234 1.00 79.75 303 LEU A O 1
ATOM 2400 N N . LEU A 1 304 ? -27.046 -4.191 61.317 1.00 77.19 304 LEU A N 1
ATOM 2401 C CA . LEU A 1 304 ? -27.230 -3.335 60.145 1.00 77.19 304 LEU A CA 1
ATOM 2402 C C . LEU A 1 304 ? -25.881 -2.881 59.580 1.00 77.19 304 LEU A C 1
ATOM 2404 O O . LEU A 1 304 ? -25.650 -3.024 58.384 1.00 77.19 304 LEU A O 1
ATOM 2408 N N . LYS A 1 305 ? -24.963 -2.420 60.439 1.00 81.75 305 LYS A N 1
ATOM 2409 C CA . LYS A 1 305 ? -23.613 -1.999 60.040 1.00 81.75 305 LYS A CA 1
ATOM 2410 C C . LYS A 1 305 ? -22.838 -3.132 59.363 1.00 81.75 305 LYS A C 1
ATOM 2412 O O . LYS A 1 305 ? -22.191 -2.909 58.343 1.00 81.75 305 LYS A O 1
ATOM 2417 N N . ASN A 1 306 ? -22.930 -4.353 59.894 1.00 83.38 306 ASN A N 1
ATOM 2418 C CA . ASN A 1 306 ? -22.286 -5.525 59.298 1.00 83.38 306 ASN A CA 1
ATOM 2419 C C . ASN A 1 306 ? -22.873 -5.871 57.922 1.00 83.38 306 ASN A C 1
ATOM 2421 O O . ASN A 1 306 ? -22.114 -6.129 56.990 1.00 83.38 306 ASN A O 1
ATOM 2425 N N . LEU A 1 307 ? -24.200 -5.829 57.774 1.00 80.94 307 LEU A N 1
ATOM 2426 C CA . LEU A 1 307 ? -24.868 -6.091 56.497 1.00 80.94 307 LEU A CA 1
ATOM 2427 C C . LEU A 1 307 ? -24.612 -4.985 55.462 1.00 80.94 307 LEU A C 1
ATOM 2429 O O . LEU A 1 307 ? -24.467 -5.278 54.280 1.00 80.94 307 LEU A O 1
ATOM 2433 N N . GLU A 1 308 ? -24.523 -3.720 55.878 1.00 79.00 308 GLU A N 1
ATOM 2434 C CA . GLU A 1 308 ? -24.159 -2.609 54.990 1.00 79.00 308 GLU A CA 1
ATOM 2435 C C . GLU A 1 308 ? -22.693 -2.695 54.536 1.00 79.00 308 GLU A C 1
ATOM 2437 O O . GLU A 1 308 ? -22.398 -2.428 53.370 1.00 79.00 308 GLU A O 1
ATOM 2442 N N . LEU A 1 309 ? -21.780 -3.140 55.407 1.00 86.62 309 LEU A N 1
ATOM 2443 C CA . LEU A 1 309 ? -20.395 -3.447 55.030 1.00 86.62 309 LEU A CA 1
ATOM 2444 C C . LEU A 1 309 ? -20.312 -4.627 54.055 1.00 86.62 309 LEU A C 1
ATOM 2446 O O . LEU A 1 309 ? -19.540 -4.576 53.101 1.00 86.62 309 LEU A O 1
ATOM 2450 N N . GLU A 1 310 ? -21.098 -5.681 54.279 1.00 83.50 310 GLU A N 1
ATOM 2451 C CA . GLU A 1 310 ? -21.187 -6.829 53.373 1.00 83.50 310 GLU A CA 1
ATOM 2452 C C . GLU A 1 310 ? -21.748 -6.411 52.007 1.00 83.50 310 GLU A C 1
ATOM 2454 O O . GLU A 1 310 ? -21.149 -6.718 50.979 1.00 83.50 310 GLU A O 1
ATOM 2459 N N . LYS A 1 311 ? -22.823 -5.612 51.993 1.00 83.00 311 LYS A N 1
ATOM 2460 C CA . LYS A 1 311 ? -23.378 -5.002 50.780 1.00 83.00 311 LYS A CA 1
ATOM 2461 C C . LYS A 1 311 ? -22.304 -4.218 50.025 1.00 83.00 311 LYS A C 1
ATOM 2463 O O . LYS A 1 311 ? -22.129 -4.439 48.833 1.00 83.00 311 LYS A O 1
ATOM 2468 N N . LYS A 1 312 ? -21.563 -3.338 50.708 1.00 85.50 312 LYS A N 1
ATOM 2469 C CA . LYS A 1 312 ? -20.515 -2.519 50.082 1.00 85.50 312 LYS A CA 1
ATOM 2470 C C . LYS A 1 312 ? -19.447 -3.373 49.391 1.00 85.50 312 LYS A C 1
ATOM 2472 O O . LYS A 1 312 ? -19.107 -3.081 48.253 1.00 85.50 312 LYS A O 1
ATOM 2477 N N . LYS A 1 313 ? -18.992 -4.462 50.024 1.00 86.62 313 LYS A N 1
ATOM 2478 C CA . LYS A 1 313 ? -18.019 -5.388 49.414 1.00 86.62 313 LYS A CA 1
ATOM 2479 C C . LYS A 1 313 ? -18.516 -5.966 48.089 1.00 86.62 313 LYS A C 1
ATOM 2481 O O . LYS A 1 313 ? -17.764 -5.984 47.124 1.00 86.62 313 LYS A O 1
ATOM 2486 N N . TYR A 1 314 ? -19.780 -6.383 48.019 1.00 83.06 314 TYR A N 1
ATOM 2487 C CA . TYR A 1 314 ? -20.358 -6.892 46.772 1.00 83.06 314 TYR A CA 1
ATOM 2488 C C . TYR A 1 314 ? -20.459 -5.821 45.675 1.00 83.06 314 TYR A C 1
ATOM 2490 O O . TYR A 1 314 ? -20.270 -6.141 44.505 1.00 83.06 314 TYR A O 1
ATOM 2498 N N . PHE A 1 315 ? -20.740 -4.560 46.028 1.00 80.56 315 PHE A N 1
ATOM 2499 C CA . PHE A 1 315 ? -20.725 -3.457 45.058 1.00 80.56 315 PHE A CA 1
ATOM 2500 C C . PHE A 1 315 ? -19.315 -3.172 44.537 1.00 80.56 315 PHE A C 1
ATOM 2502 O O . PHE A 1 315 ? -19.147 -3.034 43.329 1.00 80.56 315 PHE A O 1
ATOM 2509 N N . ASP A 1 316 ? -18.313 -3.156 45.419 1.00 84.06 316 ASP A N 1
ATOM 2510 C CA . ASP A 1 316 ? -16.913 -2.970 45.026 1.00 84.06 316 ASP A CA 1
ATOM 2511 C C . ASP A 1 316 ? -16.457 -4.114 44.085 1.00 84.06 316 ASP A C 1
ATOM 2513 O O . ASP A 1 316 ? -15.803 -3.880 43.068 1.00 84.06 316 ASP A O 1
ATOM 2517 N N . GLU A 1 317 ? -16.856 -5.362 44.367 1.00 84.00 317 GLU A N 1
ATOM 2518 C CA . GLU A 1 317 ? -16.600 -6.519 43.493 1.00 84.00 317 GLU A CA 1
ATOM 2519 C C . GLU A 1 317 ? -17.310 -6.413 42.130 1.00 84.00 317 GLU A C 1
ATOM 2521 O O . GLU A 1 317 ? -16.728 -6.771 41.101 1.00 84.00 317 GLU A O 1
ATOM 2526 N N . LEU A 1 318 ? -18.550 -5.909 42.099 1.00 83.06 318 LEU A N 1
ATOM 2527 C CA . LEU A 1 318 ? -19.298 -5.662 40.861 1.00 83.06 318 LEU A CA 1
ATOM 2528 C C . LEU A 1 318 ? -18.650 -4.574 40.007 1.00 83.06 318 LEU A C 1
ATOM 2530 O O . LEU A 1 318 ? -18.495 -4.768 38.803 1.00 83.06 318 LEU A O 1
ATOM 2534 N N . GLU A 1 319 ? -18.227 -3.465 40.611 1.00 84.12 319 GLU A N 1
ATOM 2535 C CA . GLU A 1 319 ? -17.560 -2.376 39.896 1.00 84.12 319 GLU A CA 1
ATOM 2536 C C . GLU A 1 319 ? -16.246 -2.854 39.256 1.00 84.12 319 GLU A C 1
ATOM 2538 O O . GLU A 1 319 ? -15.981 -2.588 38.080 1.00 84.12 319 GLU A O 1
ATOM 2543 N N . LEU A 1 320 ? -15.449 -3.641 39.988 1.00 84.75 320 LEU A N 1
ATOM 2544 C CA . LEU A 1 320 ? -14.234 -4.267 39.457 1.00 84.75 320 LEU A CA 1
ATOM 2545 C C . LEU A 1 320 ? -14.534 -5.211 38.283 1.00 84.75 320 LEU A C 1
ATOM 2547 O O . LEU A 1 320 ? -13.801 -5.223 37.286 1.00 84.75 320 LEU A O 1
ATOM 2551 N N . PHE A 1 321 ? -15.612 -5.991 38.378 1.00 83.06 321 PHE A N 1
ATOM 2552 C CA . PHE A 1 321 ? -16.046 -6.893 37.315 1.00 83.06 321 PHE A CA 1
ATOM 2553 C C . PHE A 1 321 ? -16.513 -6.128 36.064 1.00 83.06 321 PHE A C 1
ATOM 2555 O O . PHE A 1 321 ? -16.088 -6.454 34.954 1.00 83.06 321 PHE A O 1
ATOM 2562 N N . GLU A 1 322 ? -17.317 -5.074 36.220 1.00 84.31 322 GLU A N 1
ATOM 2563 C CA . GLU A 1 322 ? -17.768 -4.220 35.114 1.00 84.31 322 GLU A CA 1
ATOM 2564 C C . GLU A 1 322 ? -16.608 -3.510 34.411 1.00 84.31 322 GLU A C 1
ATOM 2566 O O . GLU A 1 322 ? -16.553 -3.480 33.177 1.00 84.31 322 GLU A O 1
ATOM 2571 N N . ASN A 1 323 ? -15.659 -2.971 35.178 1.00 83.94 323 ASN A N 1
ATOM 2572 C CA . ASN A 1 323 ? -14.462 -2.343 34.624 1.00 83.94 323 ASN A CA 1
ATOM 2573 C C . ASN A 1 323 ? -13.629 -3.362 33.835 1.00 83.94 323 ASN A C 1
ATOM 2575 O O . ASN A 1 323 ? -13.248 -3.089 32.695 1.00 83.94 323 ASN A O 1
ATOM 2579 N N . SER A 1 324 ? -13.469 -4.579 34.364 1.00 83.62 324 SER A N 1
ATOM 2580 C CA . SER A 1 324 ? -12.792 -5.677 33.660 1.00 83.62 324 SER A CA 1
ATOM 2581 C C . SER A 1 324 ? -13.499 -6.065 32.353 1.00 83.62 324 SER A C 1
ATOM 2583 O O . SER A 1 324 ? -12.839 -6.372 31.358 1.00 83.62 324 SER A O 1
ATOM 2585 N N . ILE A 1 325 ? -14.840 -6.033 32.307 1.00 84.06 325 ILE A N 1
ATOM 2586 C CA . ILE A 1 325 ? -15.605 -6.259 31.068 1.00 84.06 325 ILE A CA 1
ATOM 2587 C C . ILE A 1 325 ? -15.339 -5.149 30.050 1.00 84.06 325 ILE A C 1
ATOM 2589 O O . ILE A 1 325 ? -15.104 -5.452 28.879 1.00 84.06 325 ILE A O 1
ATOM 2593 N N . LYS A 1 326 ? -15.370 -3.880 30.470 1.00 85.62 326 LYS A N 1
ATOM 2594 C CA . LYS A 1 326 ? -15.138 -2.732 29.578 1.00 85.62 326 LYS A CA 1
ATOM 2595 C C . LYS A 1 326 ? -13.729 -2.753 28.991 1.00 85.62 326 LYS A C 1
ATOM 2597 O O . LYS A 1 326 ? -13.580 -2.620 27.778 1.00 85.62 326 LYS A O 1
ATOM 2602 N N . GLU A 1 327 ? -12.713 -2.994 29.817 1.00 85.38 327 GLU A N 1
ATOM 2603 C CA . GLU A 1 327 ? -11.327 -3.144 29.360 1.00 85.38 327 GLU A CA 1
ATOM 2604 C C . GLU A 1 327 ? -11.188 -4.302 28.369 1.00 85.38 327 GLU A C 1
ATOM 2606 O O . GLU A 1 327 ? -10.569 -4.163 27.311 1.00 85.38 327 GLU A O 1
ATOM 2611 N N . ARG A 1 328 ? -11.829 -5.440 28.660 1.00 84.81 328 ARG A N 1
ATOM 2612 C CA . ARG A 1 328 ? -11.839 -6.597 27.763 1.00 84.81 328 ARG A CA 1
ATOM 2613 C C . ARG A 1 328 ? -12.513 -6.298 26.426 1.00 84.81 328 ARG A C 1
ATOM 2615 O O . ARG A 1 328 ? -11.996 -6.714 25.390 1.00 84.81 328 ARG A O 1
ATOM 2622 N N . ALA A 1 329 ? -13.640 -5.594 26.437 1.00 82.44 329 ALA A N 1
ATOM 2623 C CA . ALA A 1 329 ? -14.329 -5.175 25.222 1.00 82.44 329 ALA A CA 1
ATOM 2624 C C . ALA A 1 329 ? -13.454 -4.231 24.381 1.00 82.44 329 ALA A C 1
ATOM 2626 O O . ALA A 1 329 ? -13.363 -4.418 23.168 1.00 82.44 329 ALA A O 1
ATOM 2627 N N . GLY A 1 330 ? -12.746 -3.293 25.022 1.00 86.19 330 GLY A N 1
ATOM 2628 C CA . GLY A 1 330 ? -11.761 -2.427 24.366 1.00 86.19 330 GLY A CA 1
ATOM 2629 C C . GLY A 1 330 ? -10.642 -3.225 23.694 1.00 86.19 330 GLY A C 1
ATOM 2630 O O . GLY A 1 330 ? -10.425 -3.090 22.492 1.00 86.19 330 GLY A O 1
ATOM 2631 N N . MET A 1 331 ? -10.014 -4.153 24.425 1.00 86.56 331 MET A N 1
ATOM 2632 C CA . MET A 1 331 ? -8.962 -5.024 23.881 1.00 86.56 331 MET A CA 1
ATOM 2633 C C . MET A 1 331 ? -9.437 -5.878 22.694 1.00 86.56 331 MET A C 1
ATOM 2635 O O . MET A 1 331 ? -8.691 -6.070 21.732 1.00 86.56 331 MET A O 1
ATOM 2639 N N . LEU A 1 332 ? -10.663 -6.414 22.753 1.00 86.62 332 LEU A N 1
ATOM 2640 C CA . LEU A 1 332 ? -11.250 -7.191 21.656 1.00 86.62 332 LEU A CA 1
ATOM 2641 C C . LEU A 1 332 ? -11.525 -6.318 20.425 1.00 86.62 332 LEU A C 1
ATOM 2643 O O . LEU A 1 332 ? -11.191 -6.729 19.316 1.00 86.62 332 LEU A O 1
ATOM 2647 N N . SER A 1 333 ? -12.066 -5.115 20.626 1.00 86.88 333 SER A N 1
ATOM 2648 C CA . SER A 1 333 ? -12.321 -4.137 19.562 1.00 86.88 333 SER A CA 1
ATOM 2649 C C . SER A 1 333 ? -11.027 -3.702 18.865 1.00 86.88 333 SER A C 1
ATOM 2651 O O . SER A 1 333 ? -10.933 -3.740 17.637 1.00 86.88 333 SER A O 1
ATOM 2653 N N . ASP A 1 334 ? -9.991 -3.349 19.627 1.00 87.75 334 ASP A N 1
ATOM 2654 C CA . ASP A 1 334 ? -8.692 -2.949 19.072 1.00 87.75 334 ASP A CA 1
ATOM 2655 C C . ASP A 1 334 ? -8.049 -4.082 18.271 1.00 87.75 334 ASP A C 1
ATOM 2657 O O . ASP A 1 334 ? -7.495 -3.868 17.188 1.00 87.75 334 ASP A O 1
ATOM 2661 N N . ARG A 1 335 ? -8.170 -5.316 18.769 1.00 85.81 335 ARG A N 1
ATOM 2662 C CA . ARG A 1 335 ? -7.694 -6.510 18.072 1.00 85.81 335 ARG A CA 1
ATOM 2663 C C . ARG A 1 335 ? -8.464 -6.760 16.777 1.00 85.81 335 ARG A C 1
ATOM 2665 O O . ARG A 1 335 ? -7.830 -7.051 15.766 1.00 85.81 335 ARG A O 1
ATOM 2672 N N . GLU A 1 336 ? -9.789 -6.632 16.778 1.00 87.69 336 GLU A N 1
ATOM 2673 C CA . GLU A 1 336 ? -10.617 -6.762 15.572 1.00 87.69 336 GLU A CA 1
ATOM 2674 C C . GLU A 1 336 ? -10.238 -5.709 14.520 1.00 87.69 336 GLU A C 1
ATOM 2676 O O . GLU A 1 336 ? -10.028 -6.039 13.352 1.00 87.69 336 GLU A O 1
ATOM 2681 N N . ASN A 1 337 ? -10.065 -4.452 14.935 1.00 89.12 337 ASN A N 1
ATOM 2682 C CA . ASN A 1 337 ? -9.646 -3.366 14.049 1.00 89.12 337 ASN A CA 1
ATOM 2683 C C . ASN A 1 337 ? -8.242 -3.598 13.476 1.00 89.12 337 ASN A C 1
ATOM 2685 O O . ASN A 1 337 ? -8.012 -3.374 12.281 1.00 89.12 337 ASN A O 1
ATOM 2689 N N . LYS A 1 338 ? -7.306 -4.096 14.296 1.00 88.81 338 LYS A N 1
ATOM 2690 C CA . LYS A 1 338 ? -5.967 -4.473 13.832 1.00 88.81 338 LYS A CA 1
ATOM 2691 C C . LYS A 1 338 ? -6.035 -5.613 12.807 1.00 88.81 338 LYS A C 1
ATOM 2693 O O . LYS A 1 338 ? -5.395 -5.502 11.763 1.00 88.81 338 LYS A O 1
ATOM 2698 N N . MET A 1 339 ? -6.828 -6.660 13.059 1.00 89.62 339 MET A N 1
ATOM 2699 C CA . MET A 1 339 ? -7.007 -7.782 12.122 1.00 89.62 339 MET A CA 1
ATOM 2700 C C . MET A 1 339 ? -7.593 -7.313 10.785 1.00 89.62 339 MET A C 1
ATOM 2702 O O . MET A 1 339 ? -6.984 -7.561 9.748 1.00 89.62 339 MET A O 1
ATOM 2706 N N . LYS A 1 340 ? -8.679 -6.526 10.793 1.00 90.62 340 LYS A N 1
ATOM 2707 C CA . LYS A 1 340 ? -9.277 -5.964 9.563 1.00 90.62 340 LYS A CA 1
ATOM 2708 C C . LYS A 1 340 ? -8.288 -5.125 8.751 1.00 90.62 340 LYS A C 1
ATOM 2710 O O . LYS A 1 340 ? -8.293 -5.165 7.521 1.00 90.62 340 LYS A O 1
ATOM 2715 N N . THR A 1 341 ? -7.445 -4.348 9.431 1.00 92.50 341 THR A N 1
ATOM 2716 C CA . THR A 1 341 ? -6.426 -3.520 8.772 1.00 92.50 341 THR A CA 1
ATOM 2717 C C . THR A 1 341 ? -5.362 -4.392 8.109 1.00 92.50 341 THR A C 1
ATOM 2719 O O . THR A 1 341 ? -5.059 -4.186 6.936 1.00 92.50 341 THR A O 1
ATOM 2722 N N . LEU A 1 342 ? -4.847 -5.399 8.822 1.00 91.44 342 LEU A N 1
ATOM 2723 C CA . LEU A 1 342 ? -3.874 -6.352 8.285 1.00 91.44 342 LEU A CA 1
ATOM 2724 C C . LEU A 1 342 ? -4.442 -7.148 7.100 1.00 91.44 342 LEU A C 1
ATOM 2726 O O . LEU A 1 342 ? -3.777 -7.257 6.075 1.00 91.44 342 LEU A O 1
ATOM 2730 N N . GLU A 1 343 ? -5.678 -7.644 7.189 1.00 92.00 343 GLU A N 1
ATOM 2731 C CA . GLU A 1 343 ? -6.351 -8.356 6.092 1.00 92.00 343 GLU A CA 1
ATOM 2732 C C . GLU A 1 343 ? -6.477 -7.494 4.832 1.00 92.00 343 GLU A C 1
ATOM 2734 O O . GLU A 1 343 ? -6.214 -7.957 3.719 1.00 92.00 343 GLU A O 1
ATOM 2739 N N . LYS A 1 344 ? -6.846 -6.217 4.999 1.00 94.38 344 LYS A N 1
ATOM 2740 C CA . LYS A 1 344 ? -6.933 -5.266 3.888 1.00 94.38 344 LYS A CA 1
ATOM 2741 C C . LYS A 1 344 ? -5.567 -5.036 3.240 1.00 94.38 344 LYS A C 1
ATOM 2743 O O . LYS A 1 344 ? -5.489 -5.013 2.011 1.00 94.38 344 LYS A O 1
ATOM 2748 N N . THR A 1 345 ? -4.510 -4.897 4.041 1.00 92.38 345 THR A N 1
ATOM 2749 C CA . THR A 1 345 ? -3.134 -4.761 3.544 1.00 92.38 345 THR A CA 1
ATOM 2750 C C . THR A 1 345 ? -2.705 -6.006 2.772 1.00 92.38 345 THR A C 1
ATOM 2752 O O . THR A 1 345 ? -2.306 -5.880 1.620 1.00 92.38 345 THR A O 1
ATOM 2755 N N . VAL A 1 346 ? -2.895 -7.208 3.331 1.00 94.25 346 VAL A N 1
ATOM 2756 C CA . VAL A 1 346 ? -2.567 -8.479 2.656 1.00 94.25 346 VAL A CA 1
ATOM 2757 C C . VAL A 1 346 ? -3.300 -8.607 1.324 1.00 94.25 346 VAL A C 1
ATOM 2759 O O . VAL A 1 346 ? -2.704 -9.011 0.327 1.00 94.25 346 VAL A O 1
ATOM 2762 N N . LYS A 1 347 ? -4.589 -8.255 1.277 1.00 94.81 347 LYS A N 1
ATOM 2763 C CA . LYS A 1 347 ? -5.361 -8.289 0.031 1.00 94.81 347 LYS A CA 1
ATOM 2764 C C . LYS A 1 347 ? -4.776 -7.338 -1.018 1.00 94.81 347 LYS A C 1
ATOM 2766 O O . LYS A 1 347 ? -4.560 -7.755 -2.152 1.00 94.81 347 LYS A O 1
ATOM 2771 N N . SER A 1 348 ? -4.488 -6.096 -0.631 1.00 94.56 348 SER A N 1
ATOM 2772 C CA . SER A 1 348 ? -3.886 -5.097 -1.521 1.00 94.56 348 SER A CA 1
ATOM 2773 C C . SER A 1 348 ? -2.511 -5.535 -2.034 1.00 94.56 348 SER A C 1
ATOM 2775 O O . SER A 1 348 ? -2.213 -5.376 -3.214 1.00 94.56 348 SER A O 1
ATOM 2777 N N . GLU A 1 349 ? -1.670 -6.100 -1.168 1.00 93.44 349 GLU A N 1
ATOM 2778 C CA . GLU A 1 349 ? -0.336 -6.566 -1.549 1.00 93.44 349 GLU A CA 1
ATOM 2779 C C . GLU A 1 349 ? -0.389 -7.798 -2.459 1.00 93.44 349 GLU A C 1
ATOM 2781 O O . GLU A 1 349 ? 0.422 -7.908 -3.374 1.00 93.44 349 GLU A O 1
ATOM 2786 N N . LYS A 1 350 ? -1.364 -8.701 -2.278 1.00 95.25 350 LYS A N 1
ATOM 2787 C CA . LYS A 1 350 ? -1.600 -9.824 -3.205 1.00 95.25 350 LYS A CA 1
ATOM 2788 C C . LYS A 1 350 ? -2.001 -9.335 -4.597 1.00 95.25 350 LYS A C 1
ATOM 2790 O O . LYS A 1 350 ? -1.465 -9.818 -5.590 1.00 95.25 350 LYS A O 1
ATOM 2795 N N . GLU A 1 351 ? -2.880 -8.336 -4.676 1.00 95.06 351 GLU A N 1
ATOM 2796 C CA . GLU A 1 351 ? -3.253 -7.707 -5.951 1.00 95.06 351 GLU A CA 1
ATOM 2797 C C . GLU A 1 351 ? -2.042 -7.037 -6.634 1.00 95.06 351 GLU A C 1
ATOM 2799 O O . GLU A 1 351 ? -1.859 -7.163 -7.850 1.00 95.06 351 GLU A O 1
ATOM 2804 N N . GLU A 1 352 ? -1.174 -6.372 -5.863 1.00 93.19 352 GLU A N 1
ATOM 2805 C CA . GLU A 1 352 ? 0.077 -5.803 -6.377 1.00 93.19 352 GLU A CA 1
ATOM 2806 C C . GLU A 1 352 ? 1.064 -6.888 -6.835 1.00 93.19 352 GLU A C 1
ATOM 2808 O O . GLU A 1 352 ? 1.660 -6.759 -7.908 1.00 93.19 352 GLU A O 1
ATOM 2813 N N . LEU A 1 353 ? 1.206 -7.980 -6.078 1.00 95.38 353 LEU A N 1
ATOM 2814 C CA . LEU A 1 353 ? 2.059 -9.118 -6.423 1.00 95.38 353 LEU A CA 1
ATOM 2815 C C . LEU A 1 353 ? 1.642 -9.756 -7.755 1.00 95.38 353 LEU A C 1
ATOM 2817 O O . LEU A 1 353 ? 2.499 -10.061 -8.593 1.00 95.38 353 LEU A O 1
ATOM 2821 N N . ASP A 1 354 ? 0.336 -9.900 -7.986 1.00 95.06 354 ASP A N 1
ATOM 2822 C CA . ASP A 1 354 ? -0.224 -10.407 -9.242 1.00 95.06 354 ASP A CA 1
ATOM 2823 C C . ASP A 1 354 ? 0.036 -9.454 -10.416 1.00 95.06 354 ASP A C 1
ATOM 2825 O O . ASP A 1 354 ? 0.304 -9.885 -11.544 1.00 95.06 354 ASP A O 1
ATOM 2829 N N . ALA A 1 355 ? -0.050 -8.141 -10.187 1.00 93.56 355 ALA A N 1
ATOM 2830 C CA . ALA A 1 355 ? 0.258 -7.139 -11.204 1.00 93.56 355 ALA A CA 1
ATOM 2831 C C . ALA A 1 355 ? 1.754 -7.135 -11.564 1.00 93.56 355 ALA A C 1
ATOM 2833 O O . ALA A 1 355 ? 2.107 -7.136 -12.746 1.00 93.56 355 ALA A O 1
ATOM 2834 N N . VAL A 1 356 ? 2.635 -7.186 -10.559 1.00 93.62 356 VAL A N 1
ATOM 2835 C CA . VAL A 1 356 ? 4.091 -7.250 -10.751 1.00 93.62 356 VAL A CA 1
ATOM 2836 C C . VAL A 1 356 ? 4.486 -8.546 -11.456 1.00 93.62 356 VAL A C 1
ATOM 2838 O O . VAL A 1 356 ? 5.270 -8.490 -12.400 1.00 93.62 356 VAL A O 1
ATOM 2841 N N . SER A 1 357 ? 3.911 -9.691 -11.073 1.00 93.75 357 SER A N 1
ATOM 2842 C CA . SER A 1 357 ? 4.206 -10.989 -11.698 1.00 93.75 357 SER A CA 1
ATOM 2843 C C . SER A 1 357 ? 3.827 -11.006 -13.180 1.00 93.75 357 SER A C 1
ATOM 2845 O O . SER A 1 357 ? 4.678 -11.299 -14.016 1.00 93.75 357 SER A O 1
ATOM 2847 N N . ARG A 1 358 ? 2.615 -10.552 -13.534 1.00 93.06 358 ARG A N 1
ATOM 2848 C CA . ARG A 1 358 ? 2.205 -10.407 -14.945 1.00 93.06 358 ARG A CA 1
ATOM 2849 C C . ARG A 1 358 ? 3.108 -9.450 -15.725 1.00 93.06 358 ARG A C 1
ATOM 2851 O O . ARG A 1 358 ? 3.388 -9.668 -16.903 1.00 93.06 358 ARG A O 1
ATOM 2858 N N . GLY A 1 359 ? 3.562 -8.376 -15.079 1.00 91.69 359 GLY A N 1
ATOM 2859 C CA . GLY A 1 359 ? 4.503 -7.432 -15.672 1.00 91.69 359 GLY A CA 1
ATOM 2860 C C . GLY A 1 359 ? 5.890 -8.038 -15.926 1.00 91.69 359 GLY A C 1
ATOM 2861 O O . GLY A 1 359 ? 6.493 -7.742 -16.960 1.00 91.69 359 GLY A O 1
ATOM 2862 N N . ILE A 1 360 ? 6.377 -8.896 -15.022 1.00 93.44 360 ILE A N 1
ATOM 2863 C CA . ILE A 1 360 ? 7.627 -9.652 -15.193 1.00 93.44 360 ILE A CA 1
ATOM 2864 C C . ILE A 1 360 ? 7.495 -10.606 -16.378 1.00 93.44 360 ILE A C 1
ATOM 2866 O O . ILE A 1 360 ? 8.348 -10.558 -17.258 1.00 93.44 360 ILE A O 1
ATOM 2870 N N . ASP A 1 361 ? 6.423 -11.399 -16.449 1.00 91.81 361 ASP A N 1
ATOM 2871 C CA . ASP A 1 361 ? 6.213 -12.370 -17.532 1.00 91.81 361 ASP A CA 1
ATOM 2872 C C . ASP A 1 361 ? 6.202 -11.684 -18.904 1.00 91.81 361 ASP A C 1
ATOM 2874 O O . ASP A 1 361 ? 6.893 -12.104 -19.834 1.00 91.81 361 ASP A O 1
ATOM 2878 N N . ARG A 1 362 ? 5.478 -10.562 -19.015 1.00 89.69 362 ARG A N 1
ATOM 2879 C CA . ARG A 1 362 ? 5.426 -9.768 -20.246 1.00 89.69 362 ARG A CA 1
ATOM 2880 C C . ARG A 1 362 ? 6.792 -9.197 -20.625 1.00 89.69 362 ARG A C 1
ATOM 2882 O O . ARG A 1 362 ? 7.214 -9.343 -21.767 1.00 89.69 362 ARG A O 1
ATOM 2889 N N . THR A 1 363 ? 7.477 -8.548 -19.682 1.00 87.81 363 THR A N 1
ATOM 2890 C CA . THR A 1 363 ? 8.788 -7.927 -19.945 1.00 87.81 363 THR A CA 1
ATOM 2891 C C . THR A 1 363 ? 9.838 -8.991 -20.270 1.00 87.81 363 THR A C 1
ATOM 2893 O O . THR A 1 363 ? 10.690 -8.770 -21.123 1.00 87.81 363 THR A O 1
ATOM 2896 N N . SER A 1 364 ? 9.752 -10.166 -19.640 1.00 90.56 364 SER A N 1
ATOM 2897 C CA . SER A 1 364 ? 10.615 -11.314 -19.916 1.00 90.56 364 SER A CA 1
ATOM 2898 C C . SER A 1 364 ? 10.411 -11.839 -21.333 1.00 90.56 364 SER A C 1
ATOM 2900 O O . SER A 1 364 ? 11.386 -12.013 -22.059 1.00 90.56 364 SER A O 1
ATOM 2902 N N . ALA A 1 365 ? 9.158 -12.015 -21.763 1.00 89.38 365 ALA A N 1
ATOM 2903 C CA . ALA A 1 365 ? 8.843 -12.429 -23.126 1.00 89.38 365 ALA A CA 1
ATOM 2904 C C . ALA A 1 365 ? 9.311 -11.398 -24.169 1.00 89.38 365 ALA A C 1
ATOM 2906 O O . ALA A 1 365 ? 9.909 -11.770 -25.178 1.00 89.38 365 ALA A O 1
ATOM 2907 N N . GLU A 1 366 ? 9.085 -10.104 -23.917 1.00 87.25 366 GLU A N 1
ATOM 2908 C CA . GLU A 1 366 ? 9.560 -9.018 -24.787 1.00 87.25 366 GLU A CA 1
ATOM 2909 C C . GLU A 1 366 ? 11.097 -9.003 -24.888 1.00 87.25 366 GLU A C 1
ATOM 2911 O O . GLU A 1 366 ? 11.635 -8.884 -25.991 1.00 87.25 366 GLU A O 1
ATOM 2916 N N . LEU A 1 367 ? 11.801 -9.195 -23.766 1.00 88.19 367 LEU A N 1
ATOM 2917 C CA . LEU A 1 367 ? 13.259 -9.286 -23.731 1.00 88.19 367 LEU A CA 1
ATOM 2918 C C . LEU A 1 367 ? 13.765 -10.510 -24.506 1.00 88.19 367 LEU A C 1
ATOM 2920 O O . LEU A 1 367 ? 14.651 -10.363 -25.340 1.00 88.19 367 LEU A O 1
ATOM 2924 N N . LEU A 1 368 ? 13.186 -11.697 -24.298 1.00 87.88 368 LEU A N 1
ATOM 2925 C CA . LEU A 1 368 ? 13.573 -12.915 -25.022 1.00 87.88 368 LEU A CA 1
ATOM 2926 C C . LEU A 1 368 ? 13.457 -12.747 -26.538 1.00 87.88 368 LEU A C 1
ATOM 2928 O O . LEU A 1 368 ? 14.370 -13.134 -27.268 1.00 87.88 368 LEU A O 1
ATOM 2932 N N . LEU A 1 369 ? 12.357 -12.154 -27.012 1.00 85.88 369 LEU A N 1
ATOM 2933 C CA . LEU A 1 369 ? 12.146 -11.886 -28.436 1.00 85.88 369 LEU A CA 1
ATOM 2934 C C . LEU A 1 369 ? 13.182 -10.900 -28.983 1.00 85.88 369 LEU A C 1
ATOM 2936 O O . LEU A 1 369 ? 13.731 -11.120 -30.063 1.00 85.88 369 LEU A O 1
ATOM 2940 N N . LEU A 1 370 ? 13.464 -9.829 -28.237 1.00 83.88 370 LEU A N 1
ATOM 2941 C CA . LEU A 1 370 ? 14.437 -8.814 -28.632 1.00 83.88 370 LEU A CA 1
ATOM 2942 C C . LEU A 1 370 ? 15.859 -9.388 -28.694 1.00 83.88 370 LEU A C 1
ATOM 2944 O O . LEU A 1 370 ? 16.540 -9.226 -29.701 1.00 83.88 370 LEU A O 1
ATOM 2948 N N . VAL A 1 371 ? 16.281 -10.110 -27.658 1.00 86.44 371 VAL A N 1
ATOM 2949 C CA . VAL A 1 371 ? 17.606 -10.741 -27.565 1.00 86.44 371 VAL A CA 1
ATOM 2950 C C . VAL A 1 371 ? 17.774 -11.816 -28.644 1.00 86.44 371 VAL A C 1
ATOM 2952 O O . VAL A 1 371 ? 18.808 -11.858 -29.307 1.00 86.44 371 VAL A O 1
ATOM 2955 N N . SER A 1 372 ? 16.746 -12.640 -28.882 1.00 84.00 372 SER A N 1
ATOM 2956 C CA . SER A 1 372 ? 16.765 -13.649 -29.955 1.00 84.00 372 SER A CA 1
ATOM 2957 C C . SER A 1 372 ? 16.936 -13.007 -31.331 1.00 84.00 372 SER A C 1
ATOM 2959 O O . SER A 1 372 ? 17.692 -13.507 -32.162 1.00 84.00 372 SER A O 1
ATOM 2961 N N . ARG A 1 373 ? 16.273 -11.864 -31.558 1.00 81.75 373 ARG A N 1
ATOM 2962 C CA . ARG A 1 373 ? 16.404 -11.082 -32.792 1.00 81.75 373 ARG A CA 1
ATOM 2963 C C . ARG A 1 373 ? 17.793 -10.463 -32.945 1.00 81.75 373 ARG A C 1
ATOM 2965 O O . ARG A 1 373 ? 18.309 -10.453 -34.055 1.00 81.75 373 ARG A O 1
ATOM 2972 N N . ILE A 1 374 ? 18.376 -9.943 -31.864 1.00 82.94 374 ILE A N 1
ATOM 2973 C CA . ILE A 1 374 ? 19.715 -9.336 -31.877 1.00 82.94 374 ILE A CA 1
ATOM 2974 C C . ILE A 1 374 ? 20.784 -10.375 -32.236 1.00 82.94 374 ILE A C 1
ATOM 2976 O O . ILE A 1 374 ? 21.649 -10.104 -33.063 1.00 82.94 374 ILE A O 1
ATOM 2980 N N . LEU A 1 375 ? 20.710 -11.566 -31.637 1.00 82.88 375 LEU A N 1
ATOM 2981 C CA . LEU A 1 375 ? 21.742 -12.599 -31.771 1.00 82.88 375 LEU A CA 1
ATOM 2982 C C . LEU A 1 375 ? 21.514 -13.582 -32.929 1.00 82.88 375 LEU A C 1
ATOM 2984 O O . LEU A 1 375 ? 22.366 -14.446 -33.149 1.00 82.88 375 LEU A O 1
ATOM 2988 N N . ASP A 1 376 ? 20.376 -13.485 -33.625 1.00 83.62 376 ASP A N 1
ATOM 2989 C CA . ASP A 1 376 ? 19.903 -14.479 -34.602 1.00 83.62 376 ASP A CA 1
ATOM 2990 C C . ASP A 1 376 ? 20.008 -15.912 -34.041 1.00 83.62 376 ASP A C 1
ATOM 2992 O O . ASP A 1 376 ? 20.629 -16.822 -34.599 1.00 83.62 376 ASP A O 1
ATOM 2996 N N . ALA A 1 377 ? 19.488 -16.072 -32.823 1.00 82.31 377 ALA A N 1
ATOM 2997 C CA . ALA A 1 377 ? 19.654 -17.262 -32.003 1.00 82.31 377 ALA A CA 1
ATOM 2998 C C . ALA A 1 377 ? 18.388 -17.533 -31.193 1.00 82.31 377 ALA A C 1
ATOM 3000 O O . ALA A 1 377 ? 17.641 -16.620 -30.849 1.00 82.31 377 ALA A O 1
ATOM 3001 N N . ASN A 1 378 ? 18.157 -18.796 -30.846 1.00 81.31 378 ASN A N 1
ATOM 3002 C CA . ASN A 1 378 ? 17.043 -19.163 -29.984 1.00 81.31 378 ASN A CA 1
ATOM 3003 C C . ASN A 1 378 ? 17.455 -18.985 -28.514 1.00 81.31 378 ASN A C 1
ATOM 3005 O O . ASN A 1 378 ? 18.361 -19.674 -28.034 1.00 81.31 378 ASN A O 1
ATOM 3009 N N . VAL A 1 379 ? 16.814 -18.054 -27.808 1.00 80.75 379 VAL A N 1
ATOM 3010 C CA . VAL A 1 379 ? 17.120 -17.740 -26.406 1.00 80.75 379 VAL A CA 1
ATOM 3011 C C . VAL A 1 379 ? 16.081 -18.375 -25.490 1.00 80.75 379 VAL A C 1
ATOM 3013 O O . VAL A 1 379 ? 14.879 -18.210 -25.687 1.00 80.75 379 VAL A O 1
ATOM 3016 N N . ILE A 1 380 ? 16.554 -19.086 -24.468 1.00 81.50 380 ILE A N 1
ATOM 3017 C CA . ILE A 1 380 ? 15.716 -19.759 -23.468 1.00 81.50 380 ILE A CA 1
ATOM 3018 C C . ILE A 1 380 ? 15.966 -19.188 -22.066 1.00 81.50 380 ILE A C 1
ATOM 3020 O O . ILE A 1 380 ? 17.071 -18.725 -21.772 1.00 81.50 380 ILE A O 1
ATOM 3024 N N . LEU A 1 381 ? 14.927 -19.198 -21.223 1.00 68.88 381 LEU A N 1
ATOM 3025 C CA . LEU A 1 381 ? 14.989 -18.759 -19.821 1.00 68.88 381 LEU A CA 1
ATOM 3026 C C . LEU A 1 381 ? 15.797 -19.707 -18.938 1.00 68.88 381 LEU A C 1
ATOM 3028 O O . LEU A 1 381 ? 15.627 -20.939 -19.091 1.00 68.88 381 LEU A O 1
#